Protein AF-A0A085FMD7-F1 (afdb_monomer_lite)

Radius of gyration: 52.01 Å; chains: 1; bounding box: 75×95×164 Å

Foldseek 3Di:
DDQDDPPPPCQLQPPPQLCPLLLVLLLLLLVLLLVLLVLLLVLLVVCVVVVNPVLSVLSNVLSCLSNVLSVVSNVVSVVRPGDGFDPCPPPDLFAFDDDPDAFFTHCVVVVVVCQVVLHDDFDDDDADLVVVQCVVQVLLRLFDPLLVLLLSLLSLLLLLLVLLLVLLVLLCVLCPPHLCQAVSQVVSLVVLVVSQCVSLVCSVVCQFDVDPVSVVVSPPNVVSVVSSVVSNVCSVCVSPVCPVPPDRDNADGQSQLSNLLSVLSSLLSVLLNQLSSLPRDRQDRRHKAKDKDWAWFFADQLVLVVVVLVVQCVLADSSHHWGWRHWFRWDPPPDQKDKTKTKTKTKHPWDWDCPPGDPDPVVQCVRPSSVSLSVLSVSLSVLSNVLSVLSSVVSSVSVVDDPSVSVSSSSNSSSSSSSSVSSSSSSLQVSQKIKIKMKMKMKMKIFMKGKDWDFPDDPPDDPDTDIDIIITTGTMMIMIMMWIWMWIAGHGHGNIDTSYTHYPNVVSVVSVVVSNVVRVVNRPPVDPPPPVVVVVVVVVVVVVVVVVVVVVVVVVVVVVVVVVVVVVVVVVVVPPVQKFKFFWQDDDPVQQWGWTAGPVGDIAIEGNVQEDDDDDDHGFIWIFHWDADPVGIHTGNIYGDDDDD

Secondary structure (DSSP, 8-state):
-PPP--TT--TTTS---TTHHHHHHHHHHHHHHHHHHHHHHHHHHHHHHTT-HHHHHHHHHHHHHHHHHHHHHHHHHHHTSS-PPPTTPSPPSSPPPPTT--EE-TTHHHHHHHHHHTS---PPPPSHHHHHHHHH-GGGTTS-HHHHHHHHHHHHHHHHHHHHHHHHHHHHHHHTTSTTHHHHHHHHHHHHHHHHHHHHHHHHHHHH---HHHHHHHT-HHHHHHHHHHHHHHHHHHHHHHHHHS----PPP--HHHHHHHHHHHHHHHHHHHHHHTTPPP---B--EEEEEEEEESS-THHHHHHHHHHHHHT-GGGPPPEEEEEEPPP--S-SEEEEEEEEEEEPPPEEPGGG--SSHHHHHHSHHHHHHHHHHHHHHHHHHHHHHHHHHHHTTGGGS-HHHHHHHHHHHHHHHHHHHHHHHHHHHHHTEEEEEEEEEEEEEEEEEEEEEEEE--SSS-S--EEEEEEEEEEEEEEEEEEEEEEEEESSSPPPEEEEEEE-HHHHHHHHHHHHHHHHHTT-SSS---HHHHHHHHHHHHHHHHHHHHHHHHHHHHHHHHHHHHHHHHSSSTTSTTPEEEEEEEEETTTTEEEEEETTS-EEEEEGGGB-SSPPPTT-EEEEEEEEETTEEEEEEEEE-----

Structure (mmCIF, N/CA/C/O backbone):
data_AF-A0A085FMD7-F1
#
_entry.id   AF-A0A085FMD7-F1
#
loop_
_atom_site.group_PDB
_atom_site.id
_atom_site.type_symbol
_atom_site.label_atom_id
_atom_site.label_alt_id
_atom_site.label_comp_id
_atom_site.label_asym_id
_atom_site.label_entity_id
_atom_site.label_seq_id
_atom_site.pdbx_PDB_ins_code
_atom_site.Cartn_x
_atom_site.Cartn_y
_atom_site.Cartn_z
_atom_site.occupancy
_atom_site.B_iso_or_equiv
_atom_site.auth_seq_id
_atom_site.auth_comp_id
_atom_site.auth_asym_id
_atom_site.auth_atom_id
_atom_site.pdbx_PDB_model_num
ATOM 1 N N . MET A 1 1 ? 5.311 14.162 -32.117 1.00 39.44 1 MET A N 1
ATOM 2 C CA . MET A 1 1 ? 3.839 14.106 -32.120 1.00 39.44 1 MET A CA 1
ATOM 3 C C . MET A 1 1 ? 3.357 14.263 -30.691 1.00 39.44 1 MET A C 1
ATOM 5 O O . MET A 1 1 ? 4.001 13.720 -29.802 1.00 39.44 1 MET A O 1
ATOM 9 N N . SER A 1 2 ? 2.317 15.062 -30.468 1.00 34.62 2 SER A N 1
ATOM 10 C CA . SER A 1 2 ? 1.609 15.160 -29.188 1.00 34.62 2 SER A CA 1
ATOM 11 C C . SER A 1 2 ? 0.875 13.847 -28.914 1.00 34.62 2 SER A C 1
ATOM 13 O O . SER A 1 2 ? 0.235 13.312 -29.814 1.00 34.62 2 SER A O 1
ATOM 15 N N . TYR A 1 3 ? 0.986 13.310 -27.703 1.00 48.78 3 TYR A N 1
ATOM 16 C CA . TYR A 1 3 ? 0.239 12.120 -27.287 1.00 48.78 3 TYR A CA 1
ATOM 17 C C . TYR A 1 3 ? -1.201 12.553 -26.997 1.00 48.78 3 TYR A C 1
ATOM 19 O O . TYR A 1 3 ? -1.424 13.405 -26.134 1.00 48.78 3 TYR A O 1
ATOM 27 N N . GLU A 1 4 ? -2.170 12.021 -27.737 1.00 43.81 4 GLU A N 1
ATOM 28 C CA . GLU A 1 4 ? -3.585 12.268 -27.470 1.00 43.81 4 GLU A CA 1
ATOM 29 C C . GLU A 1 4 ? -4.075 11.292 -26.405 1.00 43.81 4 GLU A C 1
ATOM 31 O O . GLU A 1 4 ? -4.092 10.077 -26.592 1.00 43.81 4 GLU A O 1
ATOM 36 N N . PHE A 1 5 ? -4.480 11.832 -25.258 1.00 54.62 5 PHE A N 1
ATOM 37 C CA . PHE A 1 5 ? -5.178 11.046 -24.253 1.00 54.62 5 PHE A CA 1
ATOM 38 C C . PHE A 1 5 ? -6.569 10.694 -24.782 1.00 54.62 5 PHE A C 1
ATOM 40 O O . PHE A 1 5 ? -7.421 11.577 -24.896 1.00 54.62 5 PHE A O 1
ATOM 47 N N . ASN A 1 6 ? -6.820 9.417 -25.066 1.00 55.31 6 ASN A N 1
ATOM 48 C CA . ASN A 1 6 ? -8.149 8.964 -25.457 1.00 55.31 6 ASN A CA 1
ATOM 49 C C . ASN A 1 6 ? -9.132 9.162 -24.286 1.00 55.31 6 ASN A C 1
ATOM 51 O O . ASN A 1 6 ? -8.938 8.628 -23.193 1.00 55.31 6 ASN A O 1
ATOM 55 N N . SER A 1 7 ? -10.188 9.949 -24.497 1.00 55.19 7 SER A N 1
ATOM 56 C CA . SER A 1 7 ? -11.236 10.199 -23.499 1.00 55.19 7 SER A CA 1
ATOM 57 C C . SER A 1 7 ? -12.078 8.955 -23.190 1.00 55.19 7 SER A C 1
ATOM 59 O O . SER A 1 7 ? -12.720 8.912 -22.141 1.00 55.19 7 SER A O 1
ATOM 61 N N . ALA A 1 8 ? -12.041 7.945 -24.066 1.00 53.16 8 ALA A N 1
ATOM 62 C CA . ALA A 1 8 ? -12.782 6.693 -23.947 1.00 53.16 8 ALA A CA 1
ATOM 63 C C . ALA A 1 8 ? -12.031 5.570 -23.200 1.00 53.16 8 ALA A C 1
ATOM 65 O O . ALA A 1 8 ? -12.561 4.465 -23.109 1.00 53.16 8 ALA A O 1
ATOM 66 N N . ASP A 1 9 ? -10.821 5.809 -22.671 1.00 57.06 9 ASP A N 1
ATOM 67 C CA . ASP A 1 9 ? -10.072 4.775 -21.939 1.00 57.06 9 ASP A CA 1
ATOM 68 C C . ASP A 1 9 ? -10.744 4.466 -20.585 1.00 57.06 9 ASP A C 1
ATOM 70 O O . ASP A 1 9 ? -10.614 5.190 -19.591 1.00 57.06 9 ASP A O 1
ATOM 74 N N . SER A 1 10 ? -11.540 3.396 -20.577 1.00 52.78 10 SER A N 1
ATOM 75 C CA . SER A 1 10 ? -12.423 3.004 -19.480 1.00 52.78 10 SER A CA 1
ATOM 76 C C . SER A 1 10 ? -11.687 2.358 -18.311 1.00 52.78 10 SER A C 1
ATOM 78 O O . SER A 1 10 ? -12.200 2.365 -17.202 1.00 52.78 10 SER A O 1
ATOM 80 N N . LEU A 1 11 ? -10.466 1.851 -18.484 1.00 52.72 11 LEU A N 1
ATOM 81 C CA . LEU A 1 11 ? -9.848 0.986 -17.473 1.00 52.72 11 LEU A CA 1
ATOM 82 C C . LEU A 1 11 ? -9.327 1.748 -16.237 1.00 52.72 11 LEU A C 1
ATOM 84 O O . LEU A 1 11 ? -9.305 1.196 -15.139 1.00 52.72 11 LEU A O 1
ATOM 88 N N . LEU A 1 12 ? -8.952 3.026 -16.387 1.00 53.94 12 LEU A N 1
ATOM 89 C CA . LEU A 1 12 ? -8.656 3.926 -15.256 1.00 53.94 12 LEU A CA 1
ATOM 90 C C . LEU A 1 12 ? -9.938 4.424 -14.561 1.00 53.94 12 LEU A C 1
ATOM 92 O O . LEU A 1 12 ? -9.913 4.745 -13.372 1.00 53.94 12 LEU A O 1
ATOM 96 N N . ASN A 1 13 ? -11.058 4.468 -15.291 1.00 53.34 13 ASN A N 1
ATOM 97 C CA . ASN A 1 13 ? -12.361 4.901 -14.779 1.00 53.34 13 ASN A CA 1
ATOM 98 C C . ASN A 1 13 ? -13.174 3.753 -14.140 1.00 53.34 13 ASN A C 1
ATOM 100 O O . ASN A 1 13 ? -13.940 4.023 -13.216 1.00 53.34 13 ASN A O 1
ATOM 104 N N . ASP A 1 14 ? -12.964 2.504 -14.575 1.00 58.03 14 ASP A N 1
ATOM 105 C CA . ASP A 1 14 ? -13.691 1.290 -14.162 1.00 58.03 14 ASP A CA 1
ATOM 106 C C . ASP A 1 14 ? -12.889 0.390 -13.204 1.00 58.03 14 ASP A C 1
ATOM 108 O O . ASP A 1 14 ? -13.283 -0.749 -12.927 1.00 58.03 14 ASP A O 1
ATOM 112 N N . PHE A 1 15 ? -11.765 0.874 -12.663 1.00 70.50 15 PHE A N 1
ATOM 113 C CA . PHE A 1 15 ? -11.032 0.139 -11.633 1.00 70.50 15 PHE A CA 1
ATOM 114 C C . PHE A 1 15 ? -11.949 -0.110 -10.421 1.00 70.50 15 PHE A C 1
ATOM 116 O O . PHE A 1 15 ? -12.479 0.846 -9.837 1.00 70.50 15 PHE A O 1
ATOM 123 N N . PRO A 1 16 ? -12.177 -1.376 -10.018 1.00 74.75 16 PRO A N 1
ATOM 124 C CA . PRO A 1 16 ? -13.146 -1.678 -8.981 1.00 74.75 16 PRO A CA 1
ATOM 125 C C . PRO A 1 16 ? -12.648 -1.117 -7.653 1.00 74.75 16 PRO A C 1
ATOM 127 O O . PRO A 1 16 ? -11.496 -1.296 -7.261 1.00 74.75 16 PRO A O 1
ATOM 130 N N . ASN A 1 17 ? -13.540 -0.419 -6.955 1.00 82.44 17 ASN A N 1
ATOM 131 C CA . ASN A 1 17 ? -13.193 0.274 -5.728 1.00 82.44 17 ASN A CA 1
ATOM 132 C C . ASN A 1 17 ? -12.687 -0.719 -4.656 1.00 82.44 17 ASN A C 1
ATOM 134 O O . ASN A 1 17 ? -13.490 -1.514 -4.151 1.00 82.44 17 ASN A O 1
ATOM 138 N N . PRO A 1 18 ? -11.404 -0.648 -4.250 1.00 82.81 18 PRO A N 1
ATOM 139 C CA . PRO A 1 18 ? -10.835 -1.571 -3.270 1.00 82.81 18 PRO A CA 1
ATOM 140 C C . PRO A 1 18 ? -11.454 -1.399 -1.875 1.00 82.81 18 PRO A C 1
ATOM 142 O O . PRO A 1 18 ? -11.456 -2.325 -1.067 1.00 82.81 18 PRO A O 1
ATOM 145 N N . PHE A 1 19 ? -12.052 -0.235 -1.604 1.00 86.56 19 PHE A N 1
ATOM 146 C CA . PHE A 1 19 ? -12.670 0.100 -0.325 1.00 86.56 19 PHE A CA 1
ATOM 147 C C . PHE A 1 19 ? -14.159 -0.221 -0.261 1.00 86.56 19 PHE A C 1
ATOM 149 O O . PHE A 1 19 ? -14.792 0.118 0.731 1.00 86.56 19 PHE A O 1
ATOM 156 N N . LYS A 1 20 ? -14.749 -0.878 -1.268 1.00 88.06 20 LYS A N 1
ATOM 157 C CA . LYS A 1 20 ? -16.196 -1.158 -1.298 1.00 88.06 20 LYS A CA 1
ATOM 158 C C . LYS A 1 20 ? -16.695 -1.800 0.005 1.00 88.06 20 LYS A C 1
ATOM 160 O O . LYS A 1 20 ? -17.637 -1.295 0.609 1.00 88.06 20 LYS A O 1
ATOM 165 N N . PHE A 1 21 ? -16.034 -2.861 0.471 1.00 88.50 21 PHE A N 1
ATOM 166 C CA . PHE A 1 21 ? -16.405 -3.553 1.711 1.00 88.50 21 PHE A CA 1
ATOM 167 C C . PHE A 1 21 ? -16.155 -2.686 2.949 1.00 88.50 21 PHE A C 1
ATOM 169 O O . PHE A 1 21 ? -17.028 -2.547 3.804 1.00 88.50 21 PHE A O 1
ATOM 176 N N . THR A 1 22 ? -14.995 -2.035 3.031 1.00 88.62 22 THR A N 1
ATOM 177 C CA . THR A 1 22 ? -14.669 -1.130 4.142 1.00 88.62 22 THR A CA 1
ATOM 178 C C . THR A 1 22 ? -15.681 0.008 4.259 1.00 88.62 22 THR A C 1
ATOM 180 O O . THR A 1 22 ? -16.173 0.272 5.352 1.00 88.62 22 THR A O 1
ATOM 183 N N . ASN A 1 23 ? -16.061 0.621 3.137 1.00 92.00 23 ASN A N 1
ATOM 184 C CA . ASN A 1 23 ? -17.044 1.696 3.077 1.00 92.00 23 ASN A CA 1
ATOM 185 C C . ASN A 1 23 ? -18.403 1.225 3.584 1.00 92.00 23 ASN A C 1
ATOM 187 O O . ASN A 1 23 ? -19.027 1.941 4.357 1.00 92.00 23 ASN A O 1
ATOM 191 N N . THR A 1 24 ? -18.852 0.018 3.218 1.00 92.94 24 THR A N 1
ATOM 192 C CA . THR A 1 24 ? -20.122 -0.508 3.748 1.00 92.94 24 THR A CA 1
ATOM 193 C C . THR A 1 24 ? -20.104 -0.640 5.270 1.00 92.94 24 THR A C 1
ATOM 195 O O . THR A 1 24 ? -21.035 -0.169 5.919 1.00 92.94 24 THR A O 1
ATOM 198 N N . PHE A 1 25 ? -19.029 -1.174 5.862 1.00 95.12 25 PHE A N 1
ATOM 199 C CA . PHE A 1 25 ? -18.910 -1.226 7.321 1.00 95.12 25 PHE A CA 1
ATOM 200 C C . PHE A 1 25 ? -18.813 0.171 7.943 1.00 95.12 25 PHE A C 1
ATOM 202 O O . PHE A 1 25 ? -19.456 0.418 8.958 1.00 95.12 25 PHE A O 1
ATOM 209 N N . MET A 1 26 ? -18.075 1.104 7.331 1.00 94.38 26 MET A N 1
ATOM 210 C CA . MET A 1 26 ? -17.990 2.489 7.808 1.00 94.38 26 MET A CA 1
ATOM 211 C C . MET A 1 26 ? -19.346 3.206 7.757 1.00 94.38 26 MET A C 1
ATOM 213 O O . MET A 1 26 ? -19.678 3.902 8.712 1.00 94.38 26 MET A O 1
ATOM 217 N N . PHE A 1 27 ? -20.152 3.014 6.705 1.00 96.44 27 PHE A N 1
ATOM 218 C CA . PHE A 1 27 ? -21.505 3.578 6.612 1.00 96.44 27 PHE A CA 1
ATOM 219 C C . PHE A 1 27 ? -22.430 3.008 7.688 1.00 96.44 27 PHE A C 1
ATOM 221 O O . PHE A 1 27 ? -23.126 3.771 8.354 1.00 96.44 27 PHE A O 1
ATOM 228 N N . VAL A 1 28 ? -22.403 1.689 7.906 1.00 97.25 28 VAL A N 1
ATOM 229 C CA . VAL A 1 28 ? -23.197 1.036 8.960 1.00 97.25 28 VAL A CA 1
ATOM 230 C C . VAL A 1 28 ? -22.768 1.527 10.345 1.00 97.25 28 VAL A C 1
ATOM 232 O O . VAL A 1 28 ? -23.610 1.937 11.141 1.00 97.25 28 VAL A O 1
ATOM 235 N N . THR A 1 29 ? -21.463 1.562 10.624 1.00 96.94 29 THR A N 1
ATOM 236 C CA . THR A 1 29 ? -20.912 2.116 11.868 1.00 96.94 29 THR A CA 1
ATOM 237 C C . THR A 1 29 ? -21.327 3.575 12.070 1.00 96.94 29 THR A C 1
ATOM 239 O O . THR A 1 29 ? -21.781 3.932 13.156 1.00 96.94 29 THR A O 1
ATOM 242 N N . ALA A 1 30 ? -21.203 4.416 11.040 1.00 97.19 30 ALA A N 1
ATOM 243 C CA . ALA A 1 30 ? -21.585 5.821 11.112 1.00 97.19 30 ALA A CA 1
ATOM 244 C C . ALA A 1 30 ? -23.084 5.977 11.400 1.00 97.19 30 ALA A C 1
ATOM 246 O O . ALA A 1 30 ? -23.444 6.745 12.290 1.00 97.19 30 ALA A O 1
ATOM 247 N N . ALA A 1 31 ? -23.947 5.210 10.727 1.00 97.75 31 ALA A N 1
ATOM 248 C CA . ALA A 1 31 ? -25.390 5.236 10.955 1.00 97.75 31 ALA A CA 1
ATOM 249 C C . ALA A 1 31 ? -25.754 4.851 12.399 1.00 97.75 31 ALA A C 1
ATOM 251 O O . ALA A 1 31 ? -26.492 5.580 13.057 1.00 97.75 31 ALA A O 1
ATOM 252 N N . ILE A 1 32 ? -25.182 3.764 12.928 1.00 97.94 32 ILE A N 1
ATOM 253 C CA . ILE A 1 32 ? -25.433 3.299 14.304 1.00 97.94 32 ILE A CA 1
ATOM 254 C C . ILE A 1 32 ? -25.013 4.348 15.341 1.00 97.94 32 ILE A C 1
ATOM 256 O O . ILE A 1 32 ? -25.756 4.627 16.287 1.00 97.94 32 ILE A O 1
ATOM 260 N N . LEU A 1 33 ? -23.830 4.943 15.167 1.00 97.38 33 LEU A N 1
ATOM 261 C CA . LEU A 1 33 ? -23.340 5.995 16.060 1.00 97.38 33 LEU A CA 1
ATOM 262 C C . LEU A 1 33 ? -24.151 7.287 15.919 1.00 97.38 33 LEU A C 1
ATOM 264 O O . LEU A 1 33 ? -24.365 7.968 16.916 1.00 97.38 33 LEU A O 1
ATOM 268 N N . MET A 1 34 ? -24.629 7.611 14.713 1.00 97.56 34 MET A N 1
ATOM 269 C CA . MET A 1 34 ? -25.461 8.791 14.465 1.00 97.56 34 MET A CA 1
ATOM 270 C C . MET A 1 34 ? -26.820 8.661 15.152 1.00 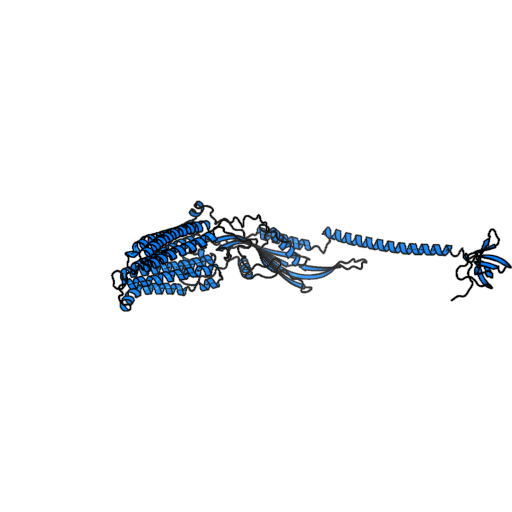97.56 34 MET A C 1
ATOM 272 O O . MET A 1 34 ? -27.252 9.590 15.824 1.00 97.56 34 MET A O 1
ATOM 276 N N . VAL A 1 35 ? -27.470 7.497 15.045 1.00 97.44 35 VAL A N 1
ATOM 277 C CA . VAL A 1 35 ? -28.733 7.219 15.748 1.00 97.44 35 VAL A CA 1
ATOM 278 C C . VAL A 1 35 ? -28.544 7.349 17.262 1.00 97.44 35 VAL A C 1
ATOM 280 O O . VAL A 1 35 ? -29.342 8.014 17.921 1.00 97.44 35 VAL A O 1
ATOM 283 N N . GLY A 1 36 ? -27.451 6.800 17.803 1.00 96.25 36 GLY A N 1
ATOM 284 C CA . GLY A 1 36 ? -27.094 6.961 19.216 1.00 96.25 36 GLY A CA 1
ATOM 285 C C . GLY A 1 36 ? -26.872 8.417 19.617 1.00 96.25 36 GLY A C 1
ATOM 286 O O . GLY A 1 36 ? -27.418 8.872 20.617 1.00 96.25 36 GLY A O 1
ATOM 287 N N . ALA A 1 37 ? -26.116 9.171 18.816 1.00 97.00 37 ALA A N 1
ATOM 288 C CA . ALA A 1 37 ? -25.853 10.585 19.061 1.00 97.00 37 ALA A CA 1
ATOM 289 C C . ALA A 1 37 ? -27.146 11.418 19.053 1.00 97.00 37 ALA A C 1
ATOM 291 O O . ALA A 1 37 ? -27.339 12.249 19.939 1.00 97.00 37 ALA A O 1
ATOM 292 N N . ILE A 1 38 ? -28.055 11.170 18.102 1.00 97.12 38 ILE A N 1
ATOM 293 C CA . ILE A 1 38 ? -29.363 11.838 18.029 1.00 97.12 38 ILE A CA 1
ATOM 294 C C . ILE A 1 38 ? -30.190 11.515 19.271 1.00 97.12 38 ILE A C 1
ATOM 296 O O . ILE A 1 38 ? -30.701 12.434 19.906 1.00 97.12 38 ILE A O 1
ATOM 300 N N . HIS A 1 39 ? -30.278 10.240 19.659 1.00 96.44 39 HIS A N 1
ATOM 301 C CA . HIS A 1 39 ? -31.010 9.838 20.858 1.00 96.44 39 HIS A CA 1
ATOM 302 C C . HIS A 1 39 ? -30.473 10.546 22.111 1.00 96.44 39 HIS A C 1
ATOM 304 O O . HIS A 1 39 ? -31.234 11.196 22.822 1.00 96.44 39 HIS A O 1
ATOM 310 N N . VAL A 1 40 ? -29.155 10.511 22.337 1.00 95.75 40 VAL A N 1
ATOM 311 C CA . VAL A 1 40 ? -28.517 11.181 23.485 1.00 95.75 40 VAL A CA 1
ATOM 312 C C . VAL A 1 40 ? -28.724 12.701 23.441 1.00 95.75 40 VAL A C 1
ATOM 314 O O . VAL A 1 40 ? -28.931 13.319 24.481 1.00 95.75 40 VAL A O 1
ATOM 317 N N . THR A 1 41 ? -28.739 13.314 22.254 1.00 96.12 41 THR A N 1
ATOM 318 C CA . THR A 1 41 ? -29.031 14.751 22.096 1.00 96.12 41 THR A CA 1
ATOM 319 C C . THR A 1 41 ? -30.479 15.081 22.462 1.00 96.12 41 THR A C 1
ATOM 321 O O . THR A 1 41 ? -30.741 16.104 23.093 1.00 96.12 41 THR A O 1
ATOM 324 N N . LEU A 1 42 ? -31.436 14.220 22.101 1.00 95.44 42 LEU A N 1
ATOM 325 C CA . LEU A 1 42 ? -32.838 14.389 22.492 1.00 95.44 42 LEU A CA 1
ATOM 326 C C . LEU A 1 42 ? -33.011 14.262 24.010 1.00 95.44 42 LEU A C 1
ATOM 328 O O . LEU A 1 42 ? -33.734 15.060 24.603 1.00 95.44 42 LEU A O 1
ATOM 332 N N . THR A 1 43 ? -32.294 13.334 24.648 1.00 93.06 43 THR A N 1
ATOM 333 C CA . THR A 1 43 ? -32.246 13.232 26.114 1.00 93.06 43 THR A CA 1
ATOM 334 C C . THR A 1 43 ? -31.624 14.480 26.748 1.00 93.06 43 THR A C 1
ATOM 336 O O . THR A 1 43 ? -32.169 15.016 27.708 1.00 93.06 43 THR A O 1
ATOM 339 N N . ALA A 1 44 ? -30.537 15.013 26.180 1.00 92.25 44 ALA A N 1
ATOM 340 C CA . ALA A 1 44 ? -29.930 16.265 26.639 1.00 92.25 44 ALA A CA 1
ATOM 341 C C . ALA A 1 44 ? -30.920 17.441 26.567 1.00 92.25 44 ALA A C 1
ATOM 343 O O . ALA A 1 44 ? -31.012 18.244 27.493 1.00 92.25 44 ALA A O 1
ATOM 344 N N . LYS A 1 45 ? -31.716 17.519 25.492 1.00 93.44 45 LYS A N 1
ATOM 345 C CA . LYS A 1 45 ? -32.784 18.519 25.353 1.00 93.44 45 LYS A CA 1
ATOM 346 C C . LYS A 1 45 ? -33.836 18.394 26.459 1.00 93.44 45 LYS A C 1
ATOM 348 O O . LYS A 1 45 ? -34.267 19.417 26.980 1.00 93.44 45 LYS A O 1
ATOM 353 N N . GLN A 1 46 ? -34.250 17.175 26.805 1.00 90.88 46 GLN A N 1
ATOM 354 C CA . GLN A 1 46 ? -35.196 16.947 27.905 1.00 90.88 46 GLN A CA 1
ATOM 355 C C . GLN A 1 46 ? -34.610 17.417 29.246 1.00 90.88 46 GLN A C 1
ATOM 357 O O . GLN A 1 46 ? -35.289 18.119 29.987 1.00 90.88 46 GLN A O 1
ATOM 362 N N . LEU A 1 47 ? -33.327 17.140 29.499 1.00 88.12 47 LEU A N 1
ATOM 363 C CA . LEU A 1 47 ? -32.609 17.582 30.704 1.00 88.12 47 LEU A CA 1
ATOM 364 C C . LEU A 1 47 ? -32.495 19.115 30.827 1.00 88.12 47 LEU A C 1
ATOM 366 O O . LEU A 1 47 ? -32.569 19.659 31.930 1.00 88.12 47 LEU A O 1
ATOM 370 N N . PHE A 1 48 ? -32.352 19.834 29.706 1.00 88.12 48 PHE A N 1
ATOM 371 C CA . PHE A 1 48 ? -32.394 21.304 29.705 1.00 88.12 48 PHE A CA 1
ATOM 372 C C . PHE A 1 48 ? -33.772 21.849 30.100 1.00 88.12 48 PHE A C 1
ATOM 374 O O . PHE A 1 48 ? -33.868 22.899 30.730 1.00 88.12 48 PHE A O 1
ATOM 381 N N . GLN A 1 49 ? -34.851 21.145 29.751 1.00 88.50 49 GLN A N 1
ATOM 382 C CA . GLN A 1 49 ? -36.209 21.564 30.109 1.00 88.50 49 GLN A CA 1
ATOM 383 C C . GLN A 1 49 ? -36.501 21.373 31.605 1.00 88.50 49 GLN A C 1
ATOM 385 O O . GLN A 1 49 ? -37.330 22.096 32.152 1.00 88.50 49 GLN A O 1
ATOM 390 N N . THR A 1 50 ? -35.800 20.456 32.280 1.00 83.94 50 THR A N 1
ATOM 391 C CA . THR A 1 50 ? -35.951 20.159 33.715 1.00 83.94 50 THR A CA 1
ATOM 392 C C . THR A 1 50 ? -35.013 20.971 34.632 1.00 83.94 50 THR A C 1
ATOM 394 O O . THR A 1 50 ? -34.869 20.633 35.803 1.00 83.94 50 THR A O 1
ATOM 397 N N . GLN A 1 51 ? -34.404 22.067 34.143 1.00 72.56 51 GLN A N 1
ATOM 398 C CA . GLN A 1 51 ? -33.451 22.944 34.865 1.00 72.56 51 GLN A CA 1
ATOM 399 C C . GLN A 1 51 ? -32.135 22.267 35.323 1.00 72.56 51 GLN A C 1
ATOM 401 O O . GLN A 1 51 ? -31.511 22.695 36.295 1.00 72.56 51 GLN A O 1
ATOM 406 N N . SER A 1 52 ? -31.661 21.231 34.618 1.00 80.88 52 SER A N 1
ATOM 407 C CA . SER A 1 52 ? -30.412 20.517 34.948 1.00 80.88 52 SER A CA 1
ATOM 408 C C . SER A 1 52 ? -29.246 20.826 33.989 1.00 80.88 52 SER A C 1
ATOM 410 O O . SER A 1 52 ? -28.606 19.929 33.439 1.00 80.88 52 SER A O 1
ATOM 412 N N . ASP A 1 53 ? -28.911 22.110 33.815 1.00 86.75 53 ASP A N 1
ATOM 413 C CA . ASP A 1 53 ? -27.972 22.602 32.784 1.00 86.75 53 ASP A CA 1
ATOM 414 C C . ASP A 1 53 ? -26.620 21.870 32.736 1.00 86.75 53 ASP A C 1
ATOM 416 O O . ASP A 1 53 ? -26.077 21.607 31.663 1.00 86.75 53 ASP A O 1
ATOM 420 N N . THR A 1 54 ? -26.069 21.489 33.893 1.00 88.19 54 THR A N 1
ATOM 421 C CA . THR A 1 54 ? -24.783 20.771 33.957 1.00 88.19 54 THR A CA 1
ATOM 422 C C . THR A 1 54 ? -24.875 19.333 33.441 1.00 88.19 54 THR A C 1
ATOM 424 O O . THR A 1 54 ? -23.986 18.882 32.719 1.00 88.19 54 THR A O 1
ATOM 427 N N . LEU A 1 55 ? -25.950 18.609 33.765 1.00 88.56 55 LEU A N 1
ATOM 428 C CA . LEU A 1 55 ? -26.186 17.245 33.280 1.00 88.56 55 LEU A CA 1
ATOM 429 C C . LEU A 1 55 ? -26.536 17.252 31.790 1.00 88.56 55 LEU A C 1
ATOM 431 O O . LEU A 1 55 ? -26.056 16.407 31.028 1.00 88.56 55 LEU A O 1
ATOM 435 N N . ALA A 1 56 ? -27.307 18.249 31.364 1.00 89.31 56 ALA A N 1
ATOM 436 C CA . ALA A 1 56 ? -27.621 18.487 29.966 1.00 89.31 56 ALA A CA 1
ATOM 437 C C . ALA A 1 56 ? -26.356 18.805 29.136 1.00 89.31 56 ALA A C 1
ATOM 439 O O . ALA A 1 56 ? -26.163 18.264 28.048 1.00 89.31 56 ALA A O 1
ATOM 440 N N . ALA A 1 57 ? -25.418 19.591 29.675 1.00 90.81 57 ALA A N 1
ATOM 441 C CA . ALA A 1 57 ? -24.129 19.841 29.026 1.00 90.81 57 ALA A CA 1
ATOM 442 C C . ALA A 1 57 ? -23.256 18.574 28.926 1.00 90.81 57 ALA A C 1
ATOM 444 O O . ALA A 1 57 ? -22.634 18.325 27.892 1.00 90.81 57 ALA A O 1
ATOM 445 N N . VAL A 1 58 ? -23.222 17.739 29.971 1.00 91.81 58 VAL A N 1
ATOM 446 C CA . VAL A 1 58 ? -22.449 16.481 29.972 1.00 91.81 58 VAL A CA 1
ATOM 447 C C . VAL A 1 5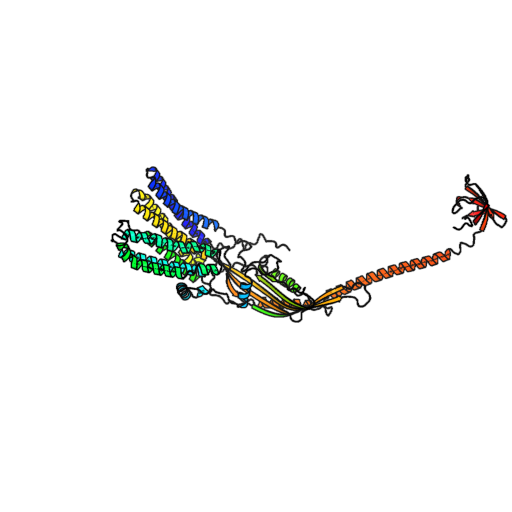8 ? -23.029 15.452 28.993 1.00 91.81 58 VAL A C 1
ATOM 449 O O . VAL A 1 58 ? -22.275 14.824 28.247 1.00 91.81 58 VAL A O 1
ATOM 452 N N . THR A 1 59 ? -24.356 15.293 28.945 1.00 92.12 59 THR A N 1
ATOM 453 C CA . THR A 1 59 ? -25.026 14.442 27.940 1.00 92.12 59 THR A CA 1
ATOM 454 C C . THR A 1 59 ? -24.775 14.939 26.522 1.00 92.12 59 THR A C 1
ATOM 456 O O . THR A 1 59 ? -24.481 14.136 25.636 1.00 92.12 59 THR A O 1
ATOM 459 N N . LEU A 1 60 ? -24.799 16.255 26.304 1.00 94.31 60 LEU A N 1
ATOM 460 C CA . LEU A 1 60 ? -24.443 16.835 25.013 1.00 94.31 60 LEU A CA 1
ATOM 461 C C . LEU A 1 60 ? -22.982 16.538 24.639 1.00 94.31 60 LEU A C 1
ATOM 463 O O . LEU A 1 60 ? -22.706 16.187 23.493 1.00 94.31 60 LEU A O 1
ATOM 467 N N . GLY A 1 61 ? -22.054 16.589 25.598 1.00 93.38 61 GLY A N 1
ATOM 468 C CA . GLY A 1 61 ? -20.661 16.179 25.394 1.00 93.38 61 GLY A CA 1
ATOM 469 C C . GLY A 1 61 ? -20.527 14.723 24.925 1.00 93.38 61 GLY A C 1
ATOM 470 O O . GLY A 1 61 ? -19.774 14.438 23.993 1.00 93.38 61 GLY A O 1
ATOM 471 N N . LEU A 1 62 ? -21.310 13.802 25.494 1.00 94.69 62 LEU A N 1
ATOM 472 C CA . LEU A 1 62 ? -21.371 12.407 25.036 1.00 94.69 62 LEU A CA 1
ATOM 473 C C . LEU A 1 62 ? -21.892 12.285 23.604 1.00 94.69 62 LEU A C 1
ATOM 475 O O . LEU A 1 62 ? -21.322 11.548 22.794 1.00 94.69 62 LEU A O 1
ATOM 479 N N . ALA A 1 63 ? -22.955 13.026 23.282 1.00 95.88 63 ALA A N 1
ATOM 480 C CA . ALA A 1 63 ? -23.492 13.078 21.929 1.00 95.88 63 ALA A CA 1
ATOM 481 C C . ALA A 1 63 ? -22.456 13.622 20.933 1.00 95.88 63 ALA A C 1
ATOM 483 O O . ALA A 1 63 ? -22.327 13.076 19.838 1.00 95.88 63 ALA A O 1
ATOM 484 N N . MET A 1 64 ? -21.663 14.629 21.319 1.00 95.75 64 MET A N 1
ATOM 485 C CA . MET A 1 64 ? -20.573 15.161 20.494 1.00 95.75 64 MET A CA 1
ATOM 486 C C . MET A 1 64 ? -19.468 14.130 20.243 1.00 95.75 64 MET A C 1
ATOM 488 O O . MET A 1 64 ? -18.953 14.066 19.129 1.00 95.75 64 MET A O 1
ATOM 492 N N . VAL A 1 65 ? -19.119 13.291 21.224 1.00 94.38 65 VAL A N 1
ATOM 493 C CA . VAL A 1 65 ? -18.140 12.206 21.026 1.00 94.38 65 VAL A CA 1
ATOM 494 C C . VAL A 1 65 ? -18.653 11.189 20.002 1.00 94.38 65 VAL A C 1
ATOM 496 O O . VAL A 1 65 ? -17.947 10.875 19.041 1.00 94.38 65 VAL A O 1
ATOM 499 N N . LEU A 1 66 ? -19.887 10.699 20.166 1.00 96.12 66 LEU A N 1
ATOM 500 C CA . LEU A 1 66 ? -20.500 9.743 19.233 1.00 96.12 66 LEU A CA 1
ATOM 501 C C . LEU A 1 66 ? -20.668 10.346 17.831 1.00 96.12 66 LEU A C 1
ATOM 503 O O . LEU A 1 66 ? -20.270 9.738 16.834 1.00 96.12 66 LEU A O 1
ATOM 507 N N . GLY A 1 67 ? -21.214 11.561 17.763 1.00 96.44 67 GLY A N 1
ATOM 508 C CA . GLY A 1 67 ? -21.441 12.301 16.527 1.00 96.44 67 GLY A CA 1
ATOM 509 C C . GLY A 1 67 ? -20.137 12.639 15.811 1.00 96.44 67 GLY A C 1
ATOM 510 O O . GLY A 1 67 ? -20.032 12.427 14.609 1.00 96.44 67 GLY A O 1
ATOM 511 N N . GLY A 1 68 ? -19.103 13.072 16.534 1.00 95.75 68 GLY A N 1
ATOM 512 C CA . GLY A 1 68 ? -17.790 13.386 15.969 1.00 95.75 68 GLY A CA 1
ATOM 513 C C . GLY A 1 68 ? -17.116 12.170 15.331 1.00 95.75 68 GLY A C 1
ATOM 514 O O . GLY A 1 68 ? -16.607 12.256 14.211 1.00 95.75 68 GLY A O 1
ATOM 515 N N . VAL A 1 69 ? -17.163 11.009 15.997 1.00 94.75 69 VAL A N 1
ATOM 516 C CA . VAL A 1 69 ? -16.653 9.751 15.423 1.00 94.75 69 VAL A CA 1
ATOM 517 C C . VAL A 1 69 ? -17.495 9.321 14.220 1.00 94.75 69 VAL A C 1
ATOM 519 O O . VAL A 1 69 ? -16.928 8.965 13.185 1.00 94.75 69 VAL A O 1
ATOM 522 N N . SER A 1 70 ? -18.826 9.410 14.316 1.00 96.88 70 SER A N 1
ATOM 523 C CA . SER A 1 70 ? -19.744 9.101 13.214 1.00 96.88 70 SER A CA 1
ATOM 524 C C . SER A 1 70 ? -19.469 9.955 11.971 1.00 96.88 70 SER A C 1
ATOM 526 O O . SER A 1 70 ? -19.229 9.413 10.891 1.00 96.88 70 SER A O 1
ATOM 528 N N . VAL A 1 71 ? -19.407 11.281 12.125 1.00 96.56 71 VAL A N 1
ATOM 529 C CA . VAL A 1 71 ? -19.140 12.235 11.038 1.00 96.56 71 VAL A CA 1
ATOM 530 C C . VAL A 1 71 ? -17.773 11.973 10.412 1.00 96.56 71 VAL A C 1
ATOM 532 O O . VAL A 1 71 ? -17.663 11.929 9.189 1.00 96.56 71 VAL A O 1
ATOM 535 N N . LYS A 1 72 ? -16.732 11.719 11.216 1.00 93.12 72 LYS A N 1
ATOM 536 C CA . LYS A 1 72 ? -15.397 11.390 10.694 1.00 93.12 72 LYS A CA 1
ATOM 537 C C . LYS A 1 72 ? -15.408 10.118 9.837 1.00 93.12 72 LYS A C 1
ATOM 539 O O . LYS A 1 72 ? -14.775 10.092 8.781 1.00 93.12 72 LYS A O 1
ATOM 544 N N . MET A 1 73 ? -16.114 9.071 10.272 1.00 93.19 73 MET A N 1
ATOM 545 C CA . MET A 1 73 ? -16.258 7.835 9.491 1.00 93.19 73 MET A CA 1
ATOM 546 C C . MET A 1 73 ? -17.074 8.065 8.217 1.00 93.19 73 MET A C 1
ATOM 548 O O . MET A 1 73 ? -16.695 7.568 7.158 1.00 93.19 73 MET A O 1
ATOM 552 N N . LEU A 1 74 ? -18.138 8.867 8.294 1.00 94.81 74 LEU A N 1
ATOM 553 C CA . LEU A 1 74 ? -18.982 9.203 7.152 1.00 94.81 74 LEU A CA 1
ATOM 554 C C . LEU A 1 74 ? -18.217 10.003 6.089 1.00 94.81 74 LEU A C 1
ATOM 556 O O . LEU A 1 74 ? -18.275 9.651 4.916 1.00 94.81 74 LEU A O 1
ATOM 560 N N . ILE A 1 75 ? -17.443 11.019 6.488 1.00 93.94 75 ILE A N 1
ATOM 561 C CA . ILE A 1 75 ? -16.577 11.789 5.578 1.00 93.94 75 ILE A CA 1
ATOM 562 C C . ILE A 1 75 ? -15.584 10.853 4.876 1.00 93.94 75 ILE A C 1
ATOM 564 O O . ILE A 1 75 ? -15.432 10.903 3.652 1.00 93.94 75 ILE A O 1
ATOM 568 N N . LYS A 1 76 ? -14.934 9.954 5.631 1.00 90.31 76 LYS A N 1
ATOM 569 C CA . LYS A 1 76 ? -13.989 8.985 5.058 1.00 90.31 76 LYS A CA 1
ATOM 570 C C . LYS A 1 76 ? -14.677 8.032 4.073 1.00 90.31 76 LYS A C 1
ATOM 572 O O . LYS A 1 76 ? -14.166 7.855 2.974 1.00 90.31 76 LYS A O 1
ATOM 577 N N . ALA A 1 77 ? -15.841 7.486 4.414 1.00 91.50 77 ALA A N 1
ATOM 578 C CA . ALA A 1 77 ? -16.595 6.608 3.522 1.00 91.50 77 ALA A CA 1
ATOM 579 C C . ALA A 1 77 ? -17.061 7.336 2.246 1.00 91.50 77 ALA A C 1
ATOM 581 O O . ALA A 1 77 ? -16.872 6.820 1.145 1.00 91.50 77 ALA A O 1
ATOM 582 N N . LEU A 1 78 ? -17.596 8.559 2.371 1.00 91.62 78 LEU A N 1
ATOM 583 C CA . LEU A 1 78 ? -18.076 9.377 1.248 1.00 91.62 78 LEU A CA 1
ATOM 584 C C . LEU A 1 78 ? -16.951 9.769 0.284 1.00 91.62 78 LEU A C 1
ATOM 586 O O . LEU A 1 78 ? -17.103 9.627 -0.929 1.00 91.62 78 LEU A O 1
ATOM 590 N N . SER A 1 79 ? -15.793 10.180 0.812 1.00 88.06 79 SER A N 1
ATOM 591 C CA . SER A 1 79 ? -14.603 10.492 -0.001 1.00 88.06 79 SER A CA 1
ATOM 592 C C . SER A 1 79 ? -14.048 9.289 -0.774 1.00 88.06 79 SER A C 1
ATOM 594 O O . SER A 1 79 ? -13.263 9.460 -1.706 1.00 88.06 79 SER A O 1
ATOM 596 N N . GLN A 1 80 ? -14.463 8.071 -0.416 1.00 85.56 80 GLN A N 1
ATOM 597 C CA . GLN A 1 80 ? -13.985 6.824 -1.004 1.00 85.56 80 GLN A CA 1
ATOM 598 C C . GLN A 1 80 ? -15.060 6.091 -1.808 1.00 85.56 80 GLN A C 1
ATOM 600 O O . GLN A 1 80 ? -14.790 4.984 -2.261 1.00 85.56 80 GLN A O 1
ATOM 605 N N . VAL A 1 81 ? -16.256 6.661 -2.018 1.00 82.88 81 VAL A N 1
ATOM 606 C CA . VAL A 1 81 ? -17.332 6.017 -2.804 1.00 82.88 81 VAL A CA 1
ATOM 607 C C . VAL A 1 81 ? -16.890 5.794 -4.246 1.00 82.88 81 VAL A C 1
ATOM 609 O O . VAL A 1 81 ? -17.005 4.683 -4.769 1.00 82.88 81 VAL A O 1
ATOM 612 N N . ARG A 1 82 ? -16.332 6.838 -4.867 1.00 79.44 82 ARG A N 1
ATOM 613 C CA . ARG A 1 82 ? -15.750 6.768 -6.205 1.00 79.44 82 ARG A CA 1
ATOM 614 C C . ARG A 1 82 ? -14.235 6.776 -6.092 1.00 79.44 82 ARG A C 1
ATOM 616 O O . ARG A 1 82 ? -13.617 7.788 -5.769 1.00 79.44 82 ARG A O 1
ATOM 623 N N . PHE A 1 83 ? -13.630 5.633 -6.373 1.00 76.31 83 PHE A N 1
ATOM 624 C CA . PHE A 1 83 ? -12.185 5.512 -6.378 1.00 76.31 83 PHE A CA 1
ATOM 625 C C . PHE A 1 83 ? -11.646 5.835 -7.774 1.00 76.31 83 PHE A C 1
ATOM 627 O O . PHE A 1 83 ? -11.711 5.013 -8.676 1.00 76.31 83 PHE A O 1
ATOM 634 N N . TRP A 1 84 ? -11.153 7.062 -7.953 1.00 70.00 84 TRP A N 1
ATOM 635 C CA . TRP A 1 84 ? -10.494 7.479 -9.193 1.00 70.00 84 TRP A CA 1
ATOM 636 C C . TRP A 1 84 ? -8.987 7.222 -9.122 1.00 70.00 84 TRP A C 1
ATOM 638 O O . TRP A 1 84 ? -8.335 7.730 -8.199 1.00 70.00 84 TRP A O 1
ATOM 648 N N . LEU A 1 85 ? -8.451 6.462 -10.078 1.00 71.81 85 LEU A N 1
ATOM 649 C CA . LEU A 1 85 ? -7.015 6.373 -10.322 1.00 71.81 85 LEU A CA 1
ATOM 650 C C . LEU A 1 85 ? -6.656 7.438 -11.361 1.00 71.81 85 LEU A C 1
ATOM 652 O O . LEU A 1 85 ? -7.207 7.454 -12.461 1.00 71.81 85 LEU A O 1
ATOM 656 N N . GLY A 1 86 ? -5.758 8.356 -11.012 1.00 68.62 86 GLY A N 1
ATOM 657 C CA . GLY A 1 86 ? -5.294 9.335 -11.988 1.00 68.62 86 GLY A CA 1
ATOM 658 C C . GLY A 1 86 ? -4.401 8.700 -13.048 1.00 68.62 86 GLY A C 1
ATOM 659 O O . GLY A 1 86 ? -3.821 7.641 -12.845 1.00 68.62 86 GLY A O 1
ATOM 660 N N . ARG A 1 87 ? -4.243 9.385 -14.180 1.00 70.12 87 ARG A N 1
ATOM 661 C CA . ARG A 1 87 ? -3.526 8.865 -15.361 1.00 70.12 87 ARG A CA 1
ATOM 662 C C . ARG A 1 87 ? -2.030 8.611 -15.143 1.00 70.12 87 ARG A C 1
ATOM 664 O O . ARG A 1 87 ? -1.423 7.884 -15.914 1.00 70.12 87 ARG A O 1
ATOM 671 N N . LYS A 1 88 ? -1.442 9.229 -14.115 1.00 72.06 88 LYS A N 1
ATOM 672 C CA . LYS A 1 88 ? -0.038 9.042 -13.717 1.00 72.06 88 LYS A CA 1
ATOM 673 C C . LYS A 1 88 ? 0.141 8.014 -12.598 1.00 72.06 88 LYS A C 1
ATOM 675 O O . LYS A 1 88 ? 1.270 7.771 -12.196 1.00 72.06 88 LYS A O 1
ATOM 680 N N . PHE A 1 89 ? -0.944 7.423 -12.092 1.00 75.50 89 PHE A N 1
ATOM 681 C CA . PHE A 1 89 ? -0.883 6.448 -11.007 1.00 75.50 89 PHE A CA 1
ATOM 682 C C . PHE A 1 89 ? -0.761 5.017 -11.538 1.00 75.50 89 PHE A C 1
ATOM 684 O O . PHE A 1 89 ? -1.352 4.710 -12.574 1.00 75.50 89 PHE A O 1
ATOM 691 N N . PRO A 1 90 ? -0.059 4.127 -10.816 1.00 84.44 90 PRO A N 1
ATOM 692 C CA . PRO A 1 90 ? 0.750 4.370 -9.607 1.00 84.44 90 PRO A CA 1
ATOM 693 C C . PRO A 1 90 ? 1.958 5.269 -9.891 1.00 84.44 90 PRO A C 1
ATOM 695 O O . PRO A 1 90 ? 2.292 5.442 -11.050 1.00 84.44 90 PRO A O 1
ATOM 698 N N . ASN A 1 91 ? 2.616 5.847 -8.887 1.00 86.19 91 ASN A N 1
ATOM 699 C CA . ASN A 1 91 ? 3.868 6.583 -9.116 1.00 86.19 91 ASN A CA 1
ATOM 700 C C . ASN A 1 91 ? 4.975 5.647 -9.650 1.00 86.19 91 ASN A C 1
ATOM 702 O O . ASN A 1 91 ? 4.918 4.429 -9.436 1.00 86.19 91 ASN A O 1
ATOM 706 N N . GLY A 1 92 ? 5.957 6.216 -10.358 1.00 85.88 92 GLY A N 1
ATOM 707 C CA . GLY A 1 92 ? 7.125 5.483 -10.845 1.00 85.88 92 GLY A CA 1
ATOM 708 C C . GLY A 1 92 ? 7.929 4.856 -9.703 1.00 85.88 92 GLY A C 1
ATOM 709 O O . GLY A 1 92 ? 7.791 5.234 -8.538 1.00 85.88 92 GLY A O 1
ATOM 710 N N . LEU A 1 93 ? 8.754 3.865 -10.033 1.00 88.12 93 LEU A N 1
ATOM 711 C CA . LEU A 1 93 ? 9.656 3.201 -9.085 1.00 88.12 93 LEU A CA 1
ATOM 712 C C . LEU A 1 93 ? 10.791 4.126 -8.629 1.00 88.12 93 LEU A C 1
ATOM 714 O O . LEU A 1 93 ? 11.203 4.078 -7.471 1.00 88.12 93 LEU A O 1
ATOM 718 N N . ALA A 1 94 ? 11.250 4.976 -9.547 1.00 88.81 94 ALA A N 1
ATOM 719 C CA . ALA A 1 94 ? 12.261 6.006 -9.357 1.00 88.81 94 ALA A CA 1
ATOM 720 C C . ALA A 1 94 ? 11.753 7.351 -9.915 1.00 88.81 94 ALA A C 1
ATOM 722 O O . ALA A 1 94 ? 10.639 7.444 -10.439 1.00 88.81 94 ALA A O 1
ATOM 723 N N . GLY A 1 95 ? 12.558 8.407 -9.792 1.00 87.38 95 GLY A N 1
ATOM 724 C CA . GLY A 1 95 ? 12.249 9.721 -10.352 1.00 87.38 95 GLY A CA 1
ATOM 725 C C . GLY A 1 95 ? 12.095 9.664 -11.874 1.00 87.38 95 GLY A C 1
ATOM 726 O O . GLY A 1 95 ? 13.032 9.306 -12.578 1.00 87.38 95 GLY A O 1
ATOM 727 N N . GLU A 1 96 ? 10.917 10.021 -12.382 1.00 90.06 96 GLU A N 1
ATOM 728 C CA . GLU A 1 96 ? 10.626 10.009 -13.820 1.00 90.06 96 GLU A CA 1
ATOM 729 C C . GLU A 1 96 ? 11.267 11.210 -14.530 1.00 90.06 96 GLU A C 1
ATOM 731 O O . GLU A 1 96 ? 11.157 12.356 -14.081 1.00 90.06 96 GLU A O 1
ATOM 736 N N . LEU A 1 97 ? 11.898 10.960 -15.676 1.00 90.06 97 LEU A N 1
ATOM 737 C CA . LEU A 1 97 ? 12.426 12.000 -16.551 1.00 90.06 97 LEU A CA 1
ATOM 738 C C . LEU A 1 97 ? 11.307 12.609 -17.414 1.00 90.06 97 LEU A C 1
ATOM 740 O O . LEU A 1 97 ? 10.450 11.884 -17.930 1.00 90.06 97 LEU A O 1
ATOM 744 N N . PRO A 1 98 ? 11.313 13.937 -17.641 1.00 85.50 98 PRO A N 1
ATOM 745 C CA . PRO A 1 98 ? 10.440 14.559 -18.627 1.00 85.50 98 PRO A CA 1
ATOM 746 C C . PRO A 1 98 ? 10.661 13.975 -20.022 1.00 85.50 98 PRO A C 1
ATOM 748 O O . PRO A 1 98 ? 11.768 13.579 -20.388 1.00 85.50 98 PRO A O 1
ATOM 751 N N . VAL A 1 99 ? 9.614 13.982 -20.845 1.00 73.31 99 VAL A N 1
ATOM 752 C CA . VAL A 1 99 ? 9.696 13.408 -22.188 1.00 73.31 99 VAL A CA 1
ATOM 753 C C . VAL A 1 99 ? 10.745 14.160 -23.018 1.00 73.31 99 VAL A C 1
ATOM 755 O O . VAL A 1 99 ? 10.582 15.355 -23.262 1.00 73.31 99 VAL A O 1
ATOM 758 N N . LYS A 1 100 ? 11.784 13.440 -23.475 1.00 76.81 100 LYS A N 1
ATOM 759 C CA . LYS A 1 100 ? 12.990 13.928 -24.189 1.00 76.81 100 LYS A CA 1
ATOM 760 C C . LYS A 1 100 ? 14.105 14.535 -23.328 1.00 76.81 100 LYS A C 1
ATOM 762 O O . LYS A 1 100 ? 15.097 14.995 -23.891 1.00 76.81 100 LYS A O 1
ATOM 767 N N . ALA A 1 101 ? 13.981 14.546 -22.004 1.00 86.88 101 ALA A N 1
ATOM 768 C CA . ALA A 1 101 ? 15.108 14.902 -21.151 1.00 86.88 101 ALA A CA 1
ATOM 769 C C . ALA A 1 101 ? 16.192 13.811 -21.214 1.00 86.88 101 ALA A C 1
ATOM 771 O O . ALA A 1 101 ? 15.892 12.627 -21.390 1.00 86.88 101 ALA A O 1
ATOM 772 N N . CYS A 1 102 ? 17.449 14.229 -21.077 1.00 89.88 102 CYS A N 1
ATOM 773 C CA . CYS A 1 102 ? 18.588 13.337 -20.884 1.00 89.88 102 CYS A CA 1
ATOM 774 C C . CYS A 1 102 ? 19.066 13.460 -19.435 1.00 89.88 102 CYS A C 1
ATOM 776 O O . CYS A 1 102 ? 18.999 14.546 -18.855 1.00 89.88 102 CYS A O 1
ATOM 778 N N . GLY A 1 103 ? 19.529 12.359 -18.853 1.00 92.19 103 GLY A N 1
ATOM 779 C CA . GLY A 1 103 ? 19.986 12.299 -17.468 1.00 92.19 103 GLY A CA 1
ATOM 780 C C . GLY A 1 103 ? 19.551 11.022 -16.761 1.00 92.19 103 GLY A C 1
ATOM 781 O O . GLY A 1 103 ? 19.107 10.063 -17.393 1.00 92.19 103 GLY A O 1
ATOM 782 N N . VAL A 1 104 ? 19.679 11.030 -15.436 1.00 93.12 104 VAL A N 1
ATOM 783 C CA . VAL A 1 104 ? 19.336 9.911 -14.553 1.00 93.12 104 VAL A CA 1
ATOM 784 C C . VAL A 1 104 ? 18.396 10.427 -13.474 1.00 93.12 104 VAL A C 1
ATOM 786 O O . VAL A 1 104 ? 18.694 11.409 -12.793 1.00 93.12 104 VAL A O 1
ATOM 789 N N . GLY A 1 105 ? 17.241 9.788 -13.338 1.00 90.38 105 GLY A N 1
ATOM 790 C CA . GLY A 1 105 ? 16.269 10.089 -12.302 1.00 90.38 105 GLY A CA 1
ATOM 791 C C . GLY A 1 105 ? 16.742 9.647 -10.918 1.00 90.38 105 GLY A C 1
ATOM 792 O O . GLY A 1 105 ? 17.472 8.663 -10.775 1.00 90.38 105 GLY A O 1
ATOM 793 N N . VAL A 1 106 ? 16.290 10.347 -9.876 1.00 89.38 106 VAL A N 1
ATOM 794 C CA . VAL A 1 106 ? 16.616 10.019 -8.477 1.00 89.38 106 VAL A CA 1
ATOM 795 C C . VAL A 1 106 ? 16.148 8.597 -8.143 1.00 89.38 106 VAL A C 1
ATOM 797 O O . VAL A 1 106 ? 14.990 8.262 -8.377 1.00 89.38 106 VAL A O 1
ATOM 800 N N . GLY A 1 107 ? 17.032 7.763 -7.587 1.00 86.06 107 GLY A N 1
ATOM 801 C CA . GLY A 1 107 ? 16.724 6.371 -7.226 1.00 86.06 107 GLY A CA 1
ATOM 802 C C . GLY A 1 107 ? 16.832 5.358 -8.375 1.00 86.06 107 GLY A C 1
ATOM 803 O O . GLY A 1 107 ? 16.561 4.181 -8.164 1.00 86.06 107 GLY A O 1
ATOM 804 N N . THR A 1 108 ? 17.247 5.773 -9.579 1.00 91.50 108 THR A N 1
ATOM 805 C CA . THR A 1 108 ? 17.421 4.840 -10.710 1.00 91.50 108 THR A CA 1
ATOM 806 C C . THR A 1 108 ? 18.575 3.863 -10.486 1.00 91.50 108 THR A C 1
ATOM 808 O O . THR A 1 108 ? 18.462 2.706 -10.868 1.00 91.50 108 THR A O 1
ATOM 811 N N . GLU A 1 109 ? 19.655 4.282 -9.820 1.00 90.81 109 GLU A N 1
ATOM 812 C CA . GLU A 1 109 ? 20.785 3.390 -9.509 1.00 90.81 109 GLU A CA 1
ATOM 813 C C . GLU A 1 109 ? 20.371 2.221 -8.598 1.00 90.81 109 GLU A C 1
ATOM 815 O O . GLU A 1 109 ? 20.731 1.083 -8.873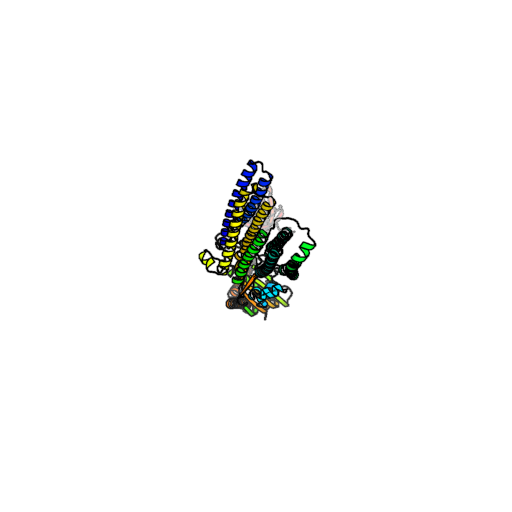 1.00 90.81 109 GLU A O 1
ATOM 820 N N . GLU A 1 110 ? 19.518 2.463 -7.592 1.00 88.94 110 GLU A N 1
ATOM 821 C CA . GLU A 1 110 ? 18.961 1.410 -6.718 1.00 88.94 110 GLU A CA 1
ATOM 822 C C . GLU A 1 110 ? 18.156 0.376 -7.533 1.00 88.94 110 GLU A C 1
ATOM 824 O O . GLU A 1 110 ? 18.248 -0.836 -7.311 1.00 88.94 110 GLU A O 1
ATOM 829 N N . LEU A 1 111 ? 17.403 0.845 -8.537 1.00 90.88 111 LEU A N 1
ATOM 830 C CA . LEU A 1 111 ? 16.665 -0.017 -9.460 1.00 90.88 111 LEU A CA 1
ATOM 831 C C . LEU A 1 111 ? 17.608 -0.839 -10.354 1.00 90.88 111 LEU A C 1
ATOM 833 O O . LEU A 1 111 ? 17.374 -2.033 -10.556 1.00 90.88 111 LEU A O 1
ATOM 837 N N . LEU A 1 112 ? 18.673 -0.225 -10.875 1.00 92.06 112 LEU A N 1
ATOM 838 C CA . LEU A 1 112 ? 19.664 -0.919 -11.700 1.00 92.06 112 LEU A CA 1
ATOM 839 C C . LEU A 1 112 ? 20.425 -1.970 -10.891 1.00 92.06 112 LEU A C 1
ATOM 841 O O . LEU A 1 112 ? 20.596 -3.090 -11.370 1.00 92.06 112 LEU A O 1
ATOM 845 N N . ASP A 1 113 ? 20.819 -1.661 -9.657 1.00 91.56 113 ASP A N 1
ATOM 846 C CA . ASP A 1 113 ? 21.466 -2.622 -8.765 1.00 91.56 113 ASP A CA 1
ATOM 847 C C . ASP A 1 113 ? 20.540 -3.794 -8.432 1.00 91.56 113 ASP A C 1
ATOM 849 O O . ASP A 1 113 ? 20.975 -4.945 -8.489 1.00 91.56 113 ASP A O 1
ATOM 853 N N . THR A 1 114 ? 19.251 -3.542 -8.199 1.00 89.88 114 THR A N 1
ATOM 854 C CA . THR A 1 114 ? 18.244 -4.604 -8.021 1.00 89.88 114 THR A CA 1
ATOM 855 C C . THR A 1 114 ? 18.207 -5.548 -9.233 1.00 89.88 114 THR A C 1
ATOM 857 O O . THR A 1 114 ? 18.197 -6.775 -9.086 1.00 89.88 114 THR A O 1
ATOM 860 N N . MET A 1 115 ? 18.243 -4.996 -10.453 1.00 91.50 115 MET A N 1
ATOM 861 C CA . MET A 1 115 ? 18.255 -5.791 -11.685 1.00 91.50 115 MET A CA 1
ATOM 862 C C . MET A 1 115 ? 19.573 -6.552 -11.894 1.00 91.50 115 MET A C 1
ATOM 864 O O . MET A 1 115 ? 19.543 -7.714 -12.300 1.00 91.50 115 MET A O 1
ATOM 868 N N . ARG A 1 116 ? 20.722 -5.931 -11.592 1.00 91.88 116 ARG A N 1
ATOM 869 C CA . ARG A 1 116 ? 22.059 -6.549 -11.704 1.00 91.88 116 ARG A CA 1
ATOM 870 C C . ARG A 1 116 ? 22.201 -7.755 -10.782 1.00 91.88 116 ARG A C 1
ATOM 872 O O . ARG A 1 116 ? 22.659 -8.807 -11.223 1.00 91.88 116 ARG A O 1
ATOM 879 N N . HIS A 1 117 ? 21.791 -7.610 -9.523 1.00 90.44 117 HIS A N 1
ATOM 880 C CA . HIS A 1 117 ? 21.889 -8.674 -8.523 1.00 90.44 117 HIS A CA 1
ATOM 881 C C . HIS A 1 117 ? 20.795 -9.740 -8.670 1.00 90.44 117 HIS A C 1
ATOM 883 O O . HIS A 1 117 ? 20.897 -10.795 -8.047 1.00 90.44 117 HIS A O 1
ATOM 889 N N . ARG A 1 118 ? 19.756 -9.485 -9.484 1.00 90.31 118 ARG A N 1
ATOM 890 C CA . ARG A 1 118 ? 18.564 -10.346 -9.634 1.00 90.31 118 ARG A CA 1
ATOM 891 C C . ARG A 1 118 ? 17.893 -10.663 -8.295 1.00 90.31 118 ARG A C 1
ATOM 893 O O . ARG A 1 118 ? 17.276 -11.711 -8.119 1.00 90.31 118 ARG A O 1
ATOM 900 N N . ALA A 1 119 ? 18.016 -9.752 -7.341 1.00 85.75 119 ALA A N 1
ATOM 901 C CA . ALA A 1 119 ? 17.548 -9.925 -5.980 1.00 85.75 119 ALA A CA 1
ATOM 902 C C . ALA A 1 119 ? 16.968 -8.605 -5.485 1.00 85.75 119 ALA A C 1
ATOM 904 O O . ALA A 1 119 ? 17.480 -7.533 -5.800 1.00 85.75 119 ALA A O 1
ATOM 905 N N . LEU A 1 120 ? 15.885 -8.703 -4.721 1.00 83.44 120 LEU A N 1
ATOM 906 C CA . LEU A 1 120 ? 15.324 -7.569 -4.000 1.00 83.44 120 LEU A CA 1
ATOM 907 C C . LEU A 1 120 ? 16.111 -7.395 -2.701 1.00 83.44 120 LEU A C 1
ATOM 909 O O . LEU A 1 120 ? 16.327 -8.375 -1.986 1.00 83.44 120 LEU A O 1
ATOM 913 N N . ASP A 1 121 ? 16.537 -6.167 -2.411 1.00 76.38 121 ASP A N 1
ATOM 914 C CA . ASP A 1 121 ? 17.183 -5.856 -1.139 1.00 76.38 121 ASP A CA 1
ATOM 915 C C . ASP A 1 121 ? 16.134 -5.796 -0.019 1.00 76.38 121 ASP A C 1
ATOM 917 O O . ASP A 1 121 ? 15.064 -5.193 -0.170 1.00 76.38 121 ASP A O 1
ATOM 921 N N . PHE A 1 122 ? 16.428 -6.448 1.104 1.00 76.06 122 PHE A N 1
ATOM 922 C CA . PHE A 1 122 ? 15.536 -6.520 2.254 1.00 76.06 122 PHE A CA 1
ATOM 923 C C . PHE A 1 122 ? 16.292 -6.059 3.502 1.00 76.06 122 PHE A C 1
ATOM 925 O O . PHE A 1 122 ? 17.240 -6.726 3.921 1.00 76.06 122 PHE A O 1
ATOM 932 N N . PRO A 1 123 ? 15.875 -4.950 4.141 1.00 72.44 123 PRO A N 1
ATOM 933 C CA . PRO A 1 123 ? 16.581 -4.431 5.300 1.00 72.44 123 PRO A CA 1
ATOM 934 C C . PRO A 1 123 ? 16.515 -5.425 6.463 1.00 72.44 123 PRO A C 1
ATOM 936 O O . PRO A 1 123 ? 15.442 -5.915 6.827 1.00 72.44 123 PRO A O 1
ATOM 939 N N . GLU A 1 124 ? 17.662 -5.689 7.088 1.00 75.00 124 GLU A N 1
ATOM 940 C CA . GLU A 1 124 ? 17.722 -6.604 8.223 1.00 75.00 124 GLU A CA 1
ATOM 941 C C . GLU A 1 124 ? 16.922 -6.070 9.426 1.00 75.00 124 GLU A C 1
ATOM 943 O O . GLU A 1 124 ? 17.078 -4.909 9.836 1.00 75.00 124 GLU A O 1
ATOM 948 N N . PRO A 1 125 ? 16.082 -6.911 10.054 1.00 75.06 125 PRO A N 1
ATOM 949 C CA . PRO A 1 125 ? 15.314 -6.501 11.213 1.00 75.06 125 PRO A CA 1
ATOM 950 C C . PRO A 1 125 ? 16.211 -6.344 12.444 1.00 75.06 125 PRO A C 1
ATOM 952 O O . PRO A 1 125 ? 16.835 -7.291 12.915 1.00 75.06 125 PRO A O 1
ATOM 955 N N . LYS A 1 126 ? 16.221 -5.144 13.030 1.00 76.00 126 LYS A N 1
ATOM 956 C CA . LYS A 1 126 ? 16.988 -4.847 14.251 1.00 76.00 126 LYS A CA 1
ATOM 957 C C . LYS A 1 126 ? 16.122 -4.978 15.505 1.00 76.00 126 LYS A C 1
ATOM 959 O O . LYS A 1 126 ? 15.019 -4.438 15.553 1.00 76.00 126 LYS A O 1
ATOM 964 N N . GLY A 1 127 ? 16.639 -5.633 16.547 1.00 74.62 127 GLY A N 1
ATOM 965 C CA . GLY A 1 127 ? 16.036 -5.690 17.888 1.00 74.62 127 GLY A CA 1
ATOM 966 C C . GLY A 1 127 ? 15.431 -7.044 18.280 1.00 74.62 127 GLY A C 1
ATOM 967 O O . GLY A 1 127 ? 14.973 -7.815 17.441 1.00 74.62 127 GLY A O 1
ATOM 968 N N . ALA A 1 128 ? 15.402 -7.328 19.586 1.00 78.50 128 ALA A N 1
ATOM 969 C CA . ALA A 1 128 ? 15.050 -8.652 20.109 1.00 78.50 128 ALA A CA 1
ATOM 970 C C . ALA A 1 128 ? 13.590 -9.072 19.837 1.00 78.50 128 ALA A C 1
ATOM 972 O O . ALA A 1 128 ? 13.351 -10.210 19.441 1.00 78.50 128 ALA A O 1
ATOM 973 N N . LEU A 1 129 ? 12.611 -8.164 19.977 1.00 80.88 129 LEU A N 1
ATOM 974 C CA . LEU A 1 129 ? 11.205 -8.470 19.648 1.00 80.88 129 LEU A CA 1
ATOM 975 C C . LEU A 1 129 ? 10.995 -8.706 18.152 1.00 80.88 129 LEU A C 1
ATOM 977 O O . LEU A 1 129 ? 10.213 -9.575 17.771 1.00 80.88 129 LEU A O 1
ATOM 981 N N . ASN A 1 130 ? 11.728 -7.974 17.313 1.00 83.06 130 ASN A N 1
ATOM 982 C CA . ASN A 1 130 ? 11.695 -8.183 15.873 1.00 83.06 130 ASN A CA 1
ATOM 983 C C . ASN A 1 130 ? 12.246 -9.575 15.531 1.00 83.06 130 ASN A C 1
ATOM 985 O O . ASN A 1 130 ? 11.616 -10.292 14.764 1.00 83.06 130 ASN A O 1
ATOM 989 N N . GLY A 1 131 ? 13.324 -10.029 16.179 1.00 84.12 131 GLY A N 1
ATOM 990 C CA . GLY A 1 131 ? 13.811 -11.407 16.026 1.00 84.12 131 GLY A CA 1
ATOM 991 C C . GLY A 1 131 ? 12.737 -12.472 16.309 1.00 84.12 131 GLY A C 1
ATOM 992 O O . GLY A 1 131 ? 12.614 -13.449 15.569 1.00 84.12 131 GLY A O 1
ATOM 993 N N . VAL A 1 132 ? 11.884 -12.256 17.317 1.00 87.69 132 VAL A N 1
ATOM 994 C CA . VAL A 1 132 ? 10.742 -13.147 17.591 1.00 87.69 132 VAL A CA 1
ATOM 995 C C . VAL A 1 132 ? 9.696 -13.061 16.476 1.00 87.69 132 VAL A C 1
ATOM 997 O O . VAL A 1 132 ? 9.264 -14.091 15.968 1.00 87.69 132 VAL A O 1
ATOM 1000 N N . LEU A 1 133 ? 9.324 -11.859 16.034 1.00 88.06 133 LEU A N 1
ATOM 1001 C CA . LEU A 1 133 ? 8.345 -11.677 14.957 1.00 88.06 133 LEU A CA 1
ATOM 1002 C C . LEU A 1 133 ? 8.775 -12.366 13.651 1.00 88.06 133 LEU A C 1
ATOM 1004 O O . LEU A 1 133 ? 7.996 -13.118 13.068 1.00 88.06 133 LEU A O 1
ATOM 1008 N N . TYR A 1 134 ? 10.012 -12.140 13.212 1.00 88.12 134 TYR A N 1
ATOM 1009 C CA . TYR A 1 134 ? 10.533 -12.706 11.965 1.00 88.12 134 TYR A CA 1
ATOM 1010 C C . TYR A 1 134 ? 10.816 -14.212 12.069 1.00 88.12 134 TYR A C 1
ATOM 1012 O O . TYR A 1 134 ? 10.787 -14.907 11.055 1.00 88.12 134 TYR A O 1
ATOM 1020 N N . SER A 1 135 ? 11.017 -14.755 13.277 1.00 88.25 135 SER A N 1
ATOM 1021 C CA . SER A 1 135 ? 11.080 -16.213 13.463 1.00 88.25 135 SER A CA 1
ATOM 1022 C C . SER A 1 135 ? 9.698 -16.876 13.393 1.00 88.25 135 SER A C 1
ATOM 1024 O O . SER A 1 135 ? 9.584 -17.971 12.840 1.00 88.25 135 SER A O 1
ATOM 1026 N N . LEU A 1 136 ? 8.646 -16.202 13.878 1.00 88.56 136 LEU A N 1
ATOM 1027 C CA . LEU A 1 136 ? 7.254 -16.656 13.766 1.00 88.56 136 LEU A CA 1
ATOM 1028 C C . LEU A 1 136 ? 6.709 -16.535 12.337 1.00 88.56 136 LEU A C 1
ATOM 1030 O O . LEU A 1 136 ? 5.944 -17.389 11.892 1.00 88.56 136 LEU A O 1
ATOM 1034 N N . VAL A 1 137 ? 7.088 -15.475 11.622 1.00 88.38 137 VAL A N 1
ATOM 1035 C CA . VAL A 1 137 ? 6.576 -15.145 10.288 1.00 88.38 137 VAL A CA 1
ATOM 1036 C C . VAL A 1 137 ? 7.745 -14.904 9.336 1.00 88.38 137 VAL A C 1
ATOM 1038 O O . VAL A 1 137 ? 8.099 -13.768 9.028 1.00 88.38 137 VAL A O 1
ATOM 1041 N N . LYS A 1 138 ? 8.349 -15.995 8.857 1.00 84.62 138 LYS A N 1
ATOM 1042 C CA . LYS A 1 138 ? 9.538 -15.944 7.988 1.00 84.62 138 LYS A CA 1
ATOM 1043 C C . LYS A 1 138 ? 9.291 -15.167 6.691 1.00 84.62 138 LYS A C 1
ATOM 1045 O O . LYS A 1 138 ? 10.118 -14.349 6.306 1.00 84.62 138 LYS A O 1
ATOM 1050 N N . ASP A 1 139 ? 8.116 -15.346 6.089 1.00 85.19 139 ASP A N 1
ATOM 1051 C CA . ASP A 1 139 ? 7.715 -14.698 4.828 1.00 85.19 139 ASP A CA 1
ATOM 1052 C C . ASP A 1 139 ? 7.549 -13.164 4.954 1.00 85.19 139 ASP A C 1
ATOM 1054 O O . ASP A 1 139 ? 7.329 -12.468 3.964 1.00 85.19 139 ASP A O 1
ATOM 1058 N N . LEU A 1 140 ? 7.652 -12.600 6.166 1.00 86.12 140 LEU A N 1
ATOM 1059 C CA . LEU A 1 140 ? 7.568 -11.156 6.380 1.00 86.12 140 LEU A CA 1
ATOM 1060 C C . LEU A 1 140 ? 8.789 -10.416 5.819 1.00 86.12 140 LEU A C 1
ATOM 1062 O O . LEU A 1 140 ? 8.637 -9.286 5.357 1.00 86.12 140 LEU A O 1
ATOM 1066 N N . ILE A 1 141 ? 9.975 -11.039 5.825 1.00 84.06 141 ILE A N 1
ATOM 1067 C CA . ILE A 1 141 ? 11.214 -10.391 5.361 1.00 84.06 141 ILE A CA 1
ATOM 1068 C C . ILE A 1 141 ? 11.150 -10.027 3.880 1.00 84.06 141 ILE A C 1
ATOM 1070 O O . ILE A 1 141 ? 11.637 -8.976 3.487 1.00 84.06 141 ILE A O 1
ATOM 1074 N N . THR A 1 142 ? 10.456 -10.843 3.087 1.00 83.19 142 THR A N 1
ATOM 1075 C CA . THR A 1 142 ? 10.281 -10.627 1.650 1.00 83.19 142 THR A CA 1
ATOM 1076 C C . THR A 1 142 ? 9.100 -9.719 1.307 1.00 83.19 142 THR A C 1
ATOM 1078 O O . THR A 1 142 ? 8.817 -9.474 0.136 1.00 83.19 142 THR A O 1
ATOM 1081 N N . SER A 1 143 ? 8.354 -9.252 2.311 1.00 85.12 143 SER A N 1
ATOM 1082 C CA . SER A 1 143 ? 7.165 -8.428 2.096 1.00 85.12 143 SER A CA 1
ATOM 1083 C C . SER A 1 143 ? 7.517 -6.942 1.926 1.00 85.12 143 SER A C 1
ATOM 1085 O O . SER A 1 143 ? 8.551 -6.500 2.422 1.00 85.12 143 SER A O 1
ATOM 1087 N N . PRO A 1 144 ? 6.663 -6.133 1.272 1.00 84.06 144 PRO A N 1
ATOM 1088 C CA . PRO A 1 144 ? 6.867 -4.690 1.154 1.00 84.06 144 PRO A CA 1
ATOM 1089 C C . PRO A 1 144 ? 7.043 -3.973 2.500 1.00 84.06 144 PRO A C 1
ATOM 1091 O O . PRO A 1 144 ? 6.379 -4.311 3.485 1.00 84.06 144 PRO A O 1
ATOM 1094 N N . THR A 1 145 ? 7.834 -2.897 2.515 1.00 79.75 145 THR A N 1
ATOM 1095 C CA . THR A 1 145 ? 8.136 -2.119 3.732 1.00 79.75 145 THR A CA 1
ATOM 1096 C C . THR A 1 145 ? 6.896 -1.633 4.502 1.00 79.75 145 THR A C 1
ATOM 1098 O O . THR A 1 145 ? 6.914 -1.725 5.733 1.00 79.75 145 THR A O 1
ATOM 1101 N N . PRO A 1 146 ? 5.762 -1.232 3.874 1.00 80.25 146 PRO A N 1
ATOM 1102 C CA . PRO A 1 146 ? 4.571 -0.844 4.633 1.00 80.25 146 PRO A CA 1
ATOM 1103 C C . PRO A 1 146 ? 3.928 -2.017 5.385 1.00 80.25 146 PRO A C 1
ATOM 1105 O O . PRO A 1 146 ? 3.369 -1.825 6.465 1.00 80.25 146 PRO A O 1
ATOM 1108 N N . ILE A 1 147 ? 4.019 -3.240 4.843 1.00 84.50 147 ILE A N 1
ATOM 1109 C CA . ILE A 1 147 ? 3.538 -4.456 5.514 1.00 84.50 147 ILE A CA 1
ATOM 1110 C C . ILE A 1 147 ? 4.472 -4.817 6.667 1.00 84.50 147 ILE A C 1
ATOM 1112 O O . ILE A 1 147 ? 3.979 -5.092 7.761 1.00 84.50 147 ILE A O 1
ATOM 1116 N N . GLN A 1 148 ? 5.791 -4.763 6.457 1.00 84.31 148 GLN A N 1
ATOM 1117 C CA . GLN A 1 148 ? 6.775 -5.007 7.515 1.00 84.31 148 GLN A CA 1
ATOM 1118 C C . GLN A 1 148 ? 6.575 -4.048 8.694 1.00 84.31 148 GLN A C 1
ATOM 1120 O O . GLN A 1 148 ? 6.445 -4.483 9.839 1.00 84.31 148 GLN A O 1
ATOM 1125 N N . ALA A 1 149 ? 6.476 -2.744 8.415 1.00 80.62 149 ALA A N 1
ATOM 1126 C CA . ALA A 1 149 ? 6.274 -1.719 9.434 1.00 80.62 149 ALA A CA 1
ATOM 1127 C C . ALA A 1 149 ? 4.949 -1.914 10.185 1.00 80.62 149 ALA A C 1
ATOM 1129 O O . ALA A 1 149 ? 4.919 -1.846 11.415 1.00 80.62 149 ALA A O 1
ATOM 1130 N N . ALA A 1 150 ? 3.859 -2.217 9.470 1.00 81.50 150 ALA A N 1
ATOM 1131 C CA . ALA A 1 150 ? 2.572 -2.500 10.095 1.00 81.50 150 ALA A CA 1
ATOM 1132 C C . ALA A 1 150 ? 2.614 -3.768 10.963 1.00 81.50 150 ALA A C 1
ATOM 1134 O O . ALA A 1 150 ? 2.087 -3.760 12.074 1.00 81.50 150 ALA A O 1
ATOM 1135 N N . ALA A 1 151 ? 3.260 -4.840 10.502 1.00 85.31 151 ALA A N 1
ATOM 1136 C CA . ALA A 1 151 ? 3.406 -6.074 11.268 1.00 85.31 151 ALA A CA 1
ATOM 1137 C C . ALA A 1 151 ? 4.199 -5.847 12.561 1.00 85.31 151 ALA A C 1
ATOM 1139 O O . ALA A 1 151 ? 3.740 -6.256 13.626 1.00 85.31 151 ALA A O 1
ATOM 1140 N N . VAL A 1 152 ? 5.330 -5.136 12.490 1.00 82.88 152 VAL A N 1
ATOM 1141 C CA . VAL A 1 152 ? 6.142 -4.761 13.661 1.00 82.88 152 VAL A CA 1
ATOM 1142 C C . VAL A 1 152 ? 5.321 -3.930 14.648 1.00 82.88 152 VAL A C 1
ATOM 1144 O O . VAL A 1 152 ? 5.267 -4.244 15.838 1.00 82.88 152 VAL A O 1
ATOM 1147 N N . LEU A 1 153 ? 4.627 -2.902 14.153 1.00 79.12 153 LEU A N 1
ATOM 1148 C CA . LEU A 1 153 ? 3.800 -2.016 14.970 1.00 79.12 153 LEU A CA 1
ATOM 1149 C C . LEU A 1 153 ? 2.694 -2.783 15.708 1.00 79.12 153 LEU A C 1
ATOM 1151 O O . LEU A 1 153 ? 2.526 -2.636 16.921 1.00 79.12 153 LEU A O 1
ATOM 1155 N N . HIS A 1 154 ? 1.953 -3.622 14.982 1.00 82.94 154 HIS A N 1
ATOM 1156 C CA . HIS A 1 154 ? 0.853 -4.401 15.538 1.00 82.94 154 HIS A CA 1
ATOM 1157 C C . HIS A 1 154 ? 1.328 -5.516 16.462 1.00 82.94 154 HIS A C 1
ATOM 1159 O O . HIS A 1 154 ? 0.681 -5.759 17.475 1.00 82.94 154 HIS A O 1
ATOM 1165 N N . PHE A 1 155 ? 2.462 -6.154 16.171 1.00 86.06 155 PHE A N 1
ATOM 1166 C CA . PHE A 1 155 ? 3.049 -7.170 17.040 1.00 86.06 155 PHE A CA 1
ATOM 1167 C C . PHE A 1 155 ? 3.500 -6.575 18.379 1.00 86.06 155 PHE A C 1
ATOM 1169 O O . PHE A 1 155 ? 3.156 -7.098 19.440 1.00 86.06 155 PHE A O 1
ATOM 1176 N N . HIS A 1 156 ? 4.195 -5.434 18.352 1.00 82.12 156 HIS A N 1
ATOM 1177 C CA . HIS A 1 156 ? 4.578 -4.724 19.574 1.00 82.12 156 HIS A CA 1
ATOM 1178 C C . HIS A 1 156 ? 3.361 -4.259 20.372 1.00 82.12 156 HIS A C 1
ATOM 1180 O O . HIS A 1 156 ? 3.322 -4.448 21.587 1.00 82.12 156 HIS A O 1
ATOM 1186 N N . SER A 1 157 ? 2.357 -3.697 19.691 1.00 80.94 157 SER A N 1
ATOM 1187 C CA . SER A 1 157 ? 1.099 -3.299 20.325 1.00 80.94 157 SER A CA 1
ATOM 1188 C C . SER A 1 157 ? 0.388 -4.502 20.951 1.00 80.94 157 SER A C 1
ATOM 1190 O O . SER A 1 157 ? -0.113 -4.409 22.067 1.00 80.94 157 SER A O 1
ATOM 1192 N N . LEU A 1 158 ? 0.380 -5.655 20.281 1.00 86.31 158 LEU A N 1
ATOM 1193 C CA . LEU A 1 158 ? -0.235 -6.882 20.781 1.00 86.31 158 LEU A CA 1
ATOM 1194 C C . LEU A 1 158 ? 0.437 -7.373 22.061 1.00 86.31 158 LEU A C 1
ATOM 1196 O O . LEU A 1 158 ? -0.254 -7.655 23.039 1.00 86.31 158 LEU A O 1
ATOM 1200 N N . LEU A 1 159 ? 1.770 -7.398 22.089 1.00 86.19 159 LEU A N 1
ATOM 1201 C CA . LEU A 1 159 ? 2.519 -7.785 23.279 1.00 86.19 159 LEU A CA 1
ATOM 1202 C C . LEU A 1 159 ? 2.300 -6.789 24.429 1.00 86.19 159 LEU A C 1
ATOM 1204 O O . LEU A 1 159 ? 2.095 -7.207 25.569 1.00 86.19 159 LEU A O 1
ATOM 1208 N N . SER A 1 160 ? 2.277 -5.479 24.143 1.00 83.19 160 SER A N 1
ATOM 1209 C CA . SER A 1 160 ? 2.041 -4.452 25.167 1.00 83.19 160 SER A CA 1
ATOM 1210 C C . SER A 1 160 ? 0.623 -4.497 25.725 1.00 83.19 160 SER A C 1
ATOM 1212 O O . SER A 1 160 ? 0.444 -4.398 26.936 1.00 83.19 160 SER A O 1
ATOM 1214 N N . MET A 1 161 ? -0.383 -4.695 24.872 1.00 85.88 161 MET A N 1
ATOM 1215 C CA . MET A 1 161 ? -1.774 -4.859 25.295 1.00 85.88 161 MET A CA 1
ATOM 1216 C C . MET A 1 161 ? -1.974 -6.143 26.100 1.00 85.88 161 MET A C 1
ATOM 1218 O O . MET A 1 161 ? -2.683 -6.110 27.100 1.00 85.88 161 MET A O 1
ATOM 1222 N N . ALA A 1 162 ? -1.341 -7.253 25.709 1.00 88.06 162 ALA A N 1
ATOM 1223 C CA . ALA A 1 162 ? -1.410 -8.509 26.453 1.00 88.06 162 ALA A CA 1
ATOM 1224 C C . ALA A 1 162 ? -0.774 -8.376 27.846 1.00 88.06 162 ALA A C 1
ATOM 1226 O O . ALA A 1 162 ? -1.378 -8.782 28.839 1.00 88.06 162 ALA A O 1
ATOM 1227 N N . ALA A 1 163 ? 0.397 -7.736 27.940 1.00 86.62 163 ALA A N 1
ATOM 1228 C CA . ALA A 1 163 ? 1.044 -7.450 29.218 1.00 86.62 163 ALA A CA 1
ATOM 1229 C C . ALA A 1 163 ? 0.201 -6.501 30.095 1.00 86.62 163 ALA A C 1
ATOM 1231 O O . ALA A 1 163 ? 0.078 -6.726 31.297 1.00 86.62 163 ALA A O 1
ATOM 1232 N N . LEU A 1 164 ? -0.429 -5.478 29.501 1.00 86.69 164 LEU A N 1
ATOM 1233 C CA . LEU A 1 164 ? -1.363 -4.562 30.179 1.00 86.69 164 LEU A CA 1
ATOM 1234 C C . LEU A 1 164 ? -2.604 -5.269 30.688 1.00 86.69 164 LEU A C 1
ATOM 1236 O O . LEU A 1 164 ? -3.021 -5.015 31.814 1.00 86.69 164 LEU A O 1
ATOM 1240 N N . LEU A 1 165 ? -3.176 -6.165 29.893 1.00 88.94 165 LEU A N 1
ATOM 1241 C CA . LEU A 1 165 ? -4.350 -6.925 30.286 1.00 88.94 165 LEU A CA 1
ATOM 1242 C C . LEU A 1 165 ? -4.023 -7.895 31.427 1.00 88.94 165 LEU A C 1
ATOM 1244 O O . LEU A 1 165 ? -4.787 -7.982 32.387 1.00 88.94 165 LEU A O 1
ATOM 1248 N N . LEU A 1 166 ? -2.873 -8.574 31.363 1.00 88.94 166 LEU A N 1
ATOM 1249 C CA . LEU A 1 166 ? -2.392 -9.431 32.447 1.00 88.94 166 LEU A CA 1
ATOM 1250 C C . LEU A 1 166 ? -2.156 -8.616 33.724 1.00 88.94 166 LEU A C 1
ATOM 1252 O O . LEU A 1 166 ? -2.651 -8.986 34.785 1.00 88.94 166 LEU A O 1
ATOM 1256 N N . SER A 1 167 ? -1.471 -7.475 33.606 1.00 87.31 167 SER A N 1
ATOM 1257 C CA . SER A 1 167 ? -1.202 -6.559 34.720 1.00 87.31 167 SER A CA 1
ATOM 1258 C C . SER A 1 167 ? -2.484 -6.026 35.361 1.00 87.31 167 SER A C 1
ATOM 1260 O O . SER A 1 167 ? -2.616 -6.019 36.587 1.00 87.31 167 SER A O 1
ATOM 1262 N N . LEU A 1 168 ? -3.471 -5.655 34.541 1.00 88.31 168 LEU A N 1
ATOM 1263 C CA . LEU A 1 168 ? -4.793 -5.232 34.996 1.00 88.31 168 LEU A CA 1
ATOM 1264 C C . LEU A 1 168 ? -5.526 -6.371 35.708 1.00 88.31 168 LEU A C 1
ATOM 1266 O O . LEU A 1 168 ? -6.129 -6.139 36.750 1.00 88.31 168 LEU A O 1
ATOM 1270 N N . THR A 1 169 ? -5.450 -7.595 35.183 1.00 89.44 169 THR A N 1
ATOM 1271 C CA . THR A 1 169 ? -6.100 -8.775 35.777 1.00 89.44 169 THR A CA 1
ATOM 1272 C C . THR A 1 169 ? -5.497 -9.107 37.141 1.00 89.44 169 THR A C 1
ATOM 1274 O O . THR A 1 169 ? -6.231 -9.273 38.111 1.00 89.44 169 THR A O 1
ATOM 1277 N N . VAL A 1 170 ? -4.165 -9.136 37.248 1.00 88.50 170 VAL A N 1
ATOM 1278 C CA . VAL A 1 170 ? -3.465 -9.344 38.526 1.00 88.50 170 VAL A CA 1
ATOM 1279 C C . VAL A 1 170 ? -3.805 -8.223 39.509 1.00 88.50 170 VAL A C 1
ATOM 1281 O O . VAL A 1 170 ? -4.175 -8.497 40.647 1.00 88.50 170 VAL A O 1
ATOM 1284 N N . SER A 1 171 ? -3.755 -6.965 39.064 1.00 86.81 171 SER A N 1
ATOM 1285 C CA . SER A 1 171 ? -4.082 -5.811 39.909 1.00 86.81 171 SER A CA 1
ATOM 1286 C C . SER A 1 171 ? -5.532 -5.835 40.387 1.00 86.81 171 SER A C 1
ATOM 1288 O O . SER A 1 171 ? -5.790 -5.504 41.540 1.00 86.81 171 SER A O 1
ATOM 1290 N N . TYR A 1 172 ? -6.473 -6.270 39.546 1.00 89.06 172 TYR A N 1
ATOM 1291 C CA . TYR A 1 172 ? -7.865 -6.450 39.944 1.00 89.06 172 TYR A CA 1
ATOM 1292 C C . TYR A 1 172 ? -7.979 -7.440 41.108 1.00 89.06 172 TYR A C 1
ATOM 1294 O O . TYR A 1 172 ? -8.547 -7.091 42.134 1.00 89.06 172 TYR A O 1
ATOM 1302 N N . PHE A 1 173 ? -7.377 -8.629 41.007 1.00 89.94 173 PHE A N 1
ATOM 1303 C CA . PHE A 1 173 ? -7.447 -9.628 42.082 1.00 89.94 173 PHE A CA 1
ATOM 1304 C C . PHE A 1 173 ? -6.736 -9.205 43.372 1.00 89.94 173 PHE A C 1
ATOM 1306 O O . PHE A 1 173 ? -7.156 -9.608 44.452 1.00 89.94 173 PHE A O 1
ATOM 1313 N N . VAL A 1 174 ? -5.676 -8.402 43.276 1.00 87.44 174 VAL A N 1
ATOM 1314 C CA . VAL A 1 174 ? -4.916 -7.943 44.449 1.00 87.44 174 VAL A CA 1
ATOM 1315 C C . VAL A 1 174 ? -5.607 -6.785 45.170 1.00 87.44 174 VAL A C 1
ATOM 1317 O O . VAL A 1 174 ? -5.598 -6.733 46.397 1.00 87.44 174 VAL A O 1
ATOM 1320 N N . PHE A 1 175 ? -6.187 -5.842 44.424 1.00 86.44 175 PHE A N 1
ATOM 1321 C CA . PHE A 1 175 ? -6.774 -4.631 44.996 1.00 86.44 175 PHE A CA 1
ATOM 1322 C C . PHE A 1 175 ? -8.289 -4.704 45.197 1.00 86.44 175 PHE A C 1
ATOM 1324 O O . PHE A 1 175 ? -8.817 -3.845 45.905 1.00 86.44 175 PHE A O 1
ATOM 1331 N N . ALA A 1 176 ? -8.993 -5.678 44.612 1.00 86.81 176 ALA A N 1
ATOM 1332 C CA . ALA A 1 176 ? -10.437 -5.824 44.787 1.00 86.81 176 ALA A CA 1
ATOM 1333 C C . ALA A 1 176 ? -10.814 -5.901 46.274 1.00 86.81 176 ALA A C 1
ATOM 1335 O O . ALA A 1 176 ? -10.290 -6.725 47.023 1.00 86.81 176 ALA A O 1
ATOM 1336 N N . GLY A 1 177 ? -11.721 -5.023 46.708 1.00 84.19 177 GLY A N 1
ATOM 1337 C CA . GLY A 1 177 ? -12.172 -4.949 48.100 1.00 84.19 177 GLY A CA 1
ATOM 1338 C C . GLY A 1 177 ? -11.209 -4.232 49.053 1.00 84.19 177 GLY A C 1
ATOM 1339 O O . GLY A 1 177 ? -11.512 -4.105 50.238 1.00 84.19 177 GLY A O 1
ATOM 1340 N N . THR A 1 178 ? -10.071 -3.728 48.565 1.00 86.69 178 THR A N 1
ATOM 1341 C CA . THR A 1 178 ? -9.134 -2.934 49.372 1.00 86.69 178 THR A CA 1
ATOM 1342 C C . THR A 1 178 ? -9.458 -1.434 49.303 1.00 86.69 178 THR A C 1
ATOM 1344 O O . THR A 1 178 ? -9.988 -0.958 48.296 1.00 86.69 178 THR A O 1
ATOM 1347 N N . PRO A 1 179 ? -9.063 -0.626 50.308 1.00 84.81 179 PRO A N 1
ATOM 1348 C CA . PRO A 1 179 ? -9.256 0.830 50.274 1.00 84.81 179 PRO A CA 1
ATOM 1349 C C . PRO A 1 179 ? -8.545 1.547 49.112 1.00 84.81 179 PRO A C 1
ATOM 1351 O O . PRO A 1 179 ? -8.887 2.681 48.788 1.00 84.81 179 PRO A O 1
ATOM 1354 N N . HIS A 1 180 ? -7.555 0.904 48.483 1.00 84.94 180 HIS A N 1
ATOM 1355 C CA . HIS A 1 180 ? -6.770 1.470 47.382 1.00 84.94 180 HIS A CA 1
ATOM 1356 C C . HIS A 1 180 ? -7.281 1.055 45.990 1.00 84.94 180 HIS A C 1
ATOM 1358 O O . HIS A 1 180 ? -6.695 1.464 44.984 1.00 84.94 180 HIS A O 1
ATOM 1364 N N . GLU A 1 181 ? -8.376 0.286 45.906 1.00 87.06 181 GLU A N 1
ATOM 1365 C CA . GLU A 1 181 ? -8.933 -0.220 44.643 1.00 87.06 181 GLU A CA 1
ATOM 1366 C C . GLU A 1 181 ? -9.225 0.898 43.634 1.00 87.06 181 GLU A C 1
ATOM 1368 O O . GLU A 1 181 ? -8.871 0.805 42.454 1.00 87.06 181 GLU A O 1
ATOM 1373 N N . GLY A 1 182 ? -9.821 1.992 44.114 1.00 85.31 182 GLY A N 1
ATOM 1374 C CA . GLY A 1 182 ? -10.113 3.170 43.306 1.00 85.31 182 GLY A CA 1
ATOM 1375 C C . GLY A 1 182 ? -8.863 3.712 42.625 1.00 85.31 182 GLY A C 1
ATOM 1376 O O . GLY A 1 182 ? -8.793 3.765 41.398 1.00 85.31 182 GLY A O 1
ATOM 1377 N N . VAL A 1 183 ? -7.845 4.051 43.413 1.00 83.94 183 VAL A N 1
ATOM 1378 C CA . VAL A 1 183 ? -6.601 4.656 42.915 1.00 83.94 183 VAL A CA 1
ATOM 1379 C C . VAL A 1 183 ? -5.882 3.734 41.926 1.00 83.94 183 VAL A C 1
ATOM 1381 O O . VAL A 1 183 ? -5.462 4.192 40.862 1.00 83.94 183 VAL A O 1
ATOM 1384 N N . ALA A 1 184 ? -5.798 2.435 42.229 1.00 84.25 184 ALA A N 1
ATOM 1385 C CA . ALA A 1 184 ? -5.163 1.458 41.348 1.00 84.25 184 ALA A CA 1
ATOM 1386 C C . ALA A 1 184 ? -5.879 1.362 39.990 1.00 84.25 184 ALA A C 1
ATOM 1388 O O . ALA A 1 184 ? -5.237 1.438 38.943 1.00 84.25 184 ALA A O 1
ATOM 1389 N N . SER A 1 185 ? -7.211 1.264 39.995 1.00 86.44 185 SER A N 1
ATOM 1390 C CA . SER A 1 185 ? -8.006 1.112 38.769 1.00 86.44 185 SER A CA 1
ATOM 1391 C C . SER A 1 185 ? -7.913 2.319 37.824 1.00 86.44 185 SER A C 1
ATOM 1393 O O . SER A 1 185 ? -7.795 2.155 36.609 1.00 86.44 185 SER A O 1
ATOM 1395 N N . TRP A 1 186 ? -7.898 3.540 38.368 1.00 86.69 186 TRP A N 1
ATOM 1396 C CA . TRP A 1 186 ? -7.814 4.772 37.579 1.00 86.69 186 TRP A CA 1
ATOM 1397 C C . TRP A 1 186 ? -6.447 4.972 36.920 1.00 86.69 186 TRP A C 1
ATOM 1399 O O . TRP A 1 186 ? -6.367 5.611 35.870 1.00 86.69 186 TRP A O 1
ATOM 1409 N N . LEU A 1 187 ? -5.382 4.383 37.472 1.00 84.88 187 LEU A N 1
ATOM 1410 C CA . LEU A 1 187 ? -4.042 4.471 36.893 1.00 84.88 187 LEU A CA 1
ATOM 1411 C C . LEU A 1 187 ? -3.922 3.712 35.557 1.00 84.88 187 LEU A C 1
ATOM 1413 O O . LEU A 1 187 ? -3.133 4.089 34.691 1.00 84.88 187 LEU A O 1
ATOM 1417 N N . PHE A 1 188 ? -4.733 2.670 35.346 1.00 83.94 188 PHE A N 1
ATOM 1418 C CA . PHE A 1 188 ? -4.706 1.866 34.118 1.00 83.94 188 PHE A CA 1
ATOM 1419 C C . PHE A 1 188 ? -5.307 2.568 32.899 1.00 83.94 188 PHE A C 1
ATOM 1421 O O . PHE A 1 188 ? -4.989 2.211 31.761 1.00 83.94 188 PHE A O 1
ATOM 1428 N N . LEU A 1 189 ? -6.148 3.580 33.099 1.00 83.31 189 LEU A N 1
ATOM 1429 C CA . LEU A 1 189 ? -6.778 4.312 32.004 1.00 83.31 189 LEU A CA 1
ATOM 1430 C C . LEU A 1 189 ? -5.775 5.127 31.168 1.00 83.31 189 LEU A C 1
ATOM 1432 O O . LEU A 1 189 ? -5.716 4.903 29.957 1.00 83.31 189 LEU A O 1
ATOM 1436 N N . PRO A 1 190 ? -4.937 6.014 31.745 1.00 81.19 190 PRO A N 1
ATOM 1437 C CA . PRO A 1 190 ? -3.921 6.710 30.963 1.00 81.19 190 PRO A CA 1
ATOM 1438 C C . PRO A 1 190 ? -2.903 5.733 30.365 1.00 81.19 190 PRO A C 1
ATOM 1440 O O . PRO A 1 190 ? -2.510 5.916 29.218 1.00 81.19 190 PRO A O 1
ATOM 1443 N N . MET A 1 191 ? -2.529 4.660 31.076 1.00 79.50 191 MET A N 1
ATOM 1444 C CA . MET A 1 191 ? -1.590 3.655 30.555 1.00 79.50 191 MET A CA 1
ATOM 1445 C C . MET A 1 191 ? -2.132 2.925 29.317 1.00 79.50 191 MET A C 1
ATOM 1447 O O . MET A 1 191 ? -1.430 2.812 28.310 1.00 79.50 191 MET A O 1
ATOM 1451 N N . SER A 1 192 ? -3.388 2.472 29.359 1.00 79.56 192 SER A N 1
ATOM 1452 C CA . SER A 1 192 ? -4.042 1.815 28.217 1.00 79.56 192 SER A CA 1
ATOM 1453 C C . SER A 1 192 ? -4.275 2.783 27.052 1.00 79.56 192 SER A C 1
ATOM 1455 O O . SER A 1 192 ? -3.984 2.439 25.906 1.00 79.56 192 SER A O 1
ATOM 1457 N N . GLY A 1 193 ? -4.698 4.021 27.332 1.00 73.94 193 GLY 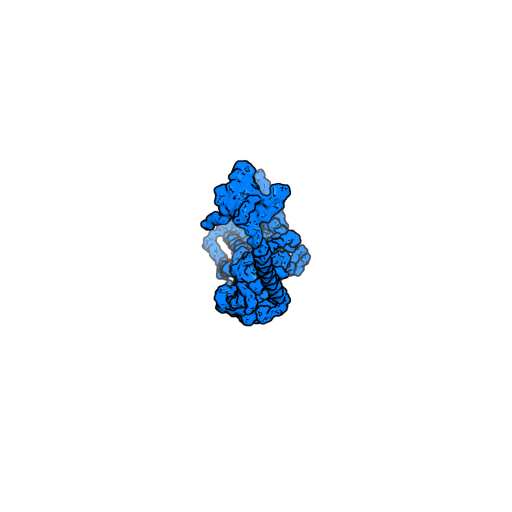A N 1
ATOM 1458 C CA . GLY A 1 193 ? -4.871 5.068 26.323 1.00 73.94 193 GLY A CA 1
ATOM 1459 C C . GLY A 1 193 ? -3.567 5.455 25.613 1.00 73.94 193 GLY A C 1
ATOM 1460 O O . GLY A 1 193 ? -3.507 5.426 24.385 1.00 73.94 193 GLY A O 1
ATOM 1461 N N . LEU A 1 194 ? -2.498 5.762 26.357 1.00 69.88 194 LEU A N 1
ATOM 1462 C CA . LEU A 1 194 ? -1.181 6.117 25.800 1.00 69.88 194 LEU A CA 1
ATOM 1463 C C . LEU A 1 194 ? -0.557 4.965 25.006 1.00 69.88 194 LEU A C 1
ATOM 1465 O O . LEU A 1 194 ? 0.029 5.191 23.941 1.00 69.88 194 LEU A O 1
ATOM 1469 N N . SER A 1 195 ? -0.698 3.728 25.491 1.00 70.00 195 SER A N 1
ATOM 1470 C CA . SER A 1 195 ? -0.167 2.552 24.796 1.00 70.00 195 SER A CA 1
ATOM 1471 C C . SER A 1 195 ? -0.840 2.309 23.445 1.00 70.00 195 SER A C 1
ATOM 1473 O O . SER A 1 195 ? -0.189 1.774 22.551 1.00 70.00 195 SER A O 1
ATOM 1475 N N . LEU A 1 196 ? -2.113 2.677 23.287 1.00 70.19 196 LEU A N 1
ATOM 1476 C CA . LEU A 1 196 ? -2.841 2.539 22.025 1.00 70.19 196 LEU A CA 1
ATOM 1477 C C . LEU A 1 196 ? -2.631 3.748 21.114 1.00 70.19 196 LEU A C 1
ATOM 1479 O O . LEU A 1 196 ? -2.359 3.592 19.931 1.00 70.19 196 LEU A O 1
ATOM 1483 N N . LEU A 1 197 ? -2.706 4.970 21.639 1.00 64.88 197 LEU A N 1
ATOM 1484 C CA . LEU A 1 197 ? -2.626 6.176 20.808 1.00 64.88 197 LEU A CA 1
ATOM 1485 C C . LEU A 1 197 ? -1.259 6.340 20.129 1.00 64.88 197 LEU A C 1
ATOM 1487 O O . LEU A 1 197 ? -1.197 6.762 18.975 1.00 64.88 197 LEU A O 1
ATOM 1491 N N . THR A 1 198 ? -0.170 5.973 20.810 1.00 64.81 198 THR A N 1
ATOM 1492 C CA . THR A 1 198 ? 1.193 6.154 20.286 1.00 64.81 198 THR A CA 1
ATOM 1493 C C . THR A 1 198 ? 1.466 5.412 18.967 1.00 64.81 198 THR A C 1
ATOM 1495 O O . THR A 1 198 ? 1.880 6.081 18.017 1.00 64.81 198 THR A O 1
ATOM 1498 N N . PRO A 1 199 ? 1.196 4.098 18.822 1.00 61.28 199 PRO A N 1
ATOM 1499 C CA . PRO A 1 199 ? 1.409 3.405 17.554 1.00 61.28 199 PRO A CA 1
ATOM 1500 C C . PRO A 1 199 ? 0.450 3.874 16.448 1.00 61.28 199 PRO A C 1
ATOM 1502 O O . PRO A 1 199 ? 0.862 4.062 15.303 1.00 61.28 199 PRO A O 1
ATOM 1505 N N . PHE A 1 200 ? -0.824 4.133 16.763 1.00 59.88 200 PHE A N 1
ATOM 1506 C CA . PHE A 1 200 ? -1.817 4.456 15.731 1.00 59.88 200 PHE A CA 1
ATOM 1507 C C . PHE A 1 200 ? -1.706 5.878 15.187 1.00 59.88 200 PHE A C 1
ATOM 1509 O O . PHE A 1 200 ? -2.044 6.099 14.024 1.00 59.88 200 PHE A O 1
ATOM 1516 N N . MET A 1 201 ? -1.219 6.846 15.967 1.00 56.88 201 MET A N 1
ATOM 1517 C CA . MET A 1 201 ? -0.926 8.187 15.443 1.00 56.88 201 MET A CA 1
ATOM 1518 C C . MET A 1 201 ? 0.284 8.185 14.495 1.00 56.88 201 MET A C 1
ATOM 1520 O O . MET A 1 201 ? 0.352 9.016 13.595 1.00 56.88 201 MET A O 1
ATOM 1524 N N . GLN A 1 202 ? 1.210 7.235 14.649 1.00 59.50 202 GLN A N 1
ATOM 1525 C CA . GLN A 1 202 ? 2.403 7.118 13.804 1.00 59.50 202 GLN A CA 1
ATOM 1526 C C . GLN A 1 202 ? 2.138 6.402 12.470 1.00 59.50 202 GLN A C 1
ATOM 1528 O O . GLN A 1 202 ? 2.863 6.632 11.505 1.00 59.50 202 GLN A O 1
ATOM 1533 N N . GLN A 1 203 ? 1.074 5.596 12.378 1.00 58.34 203 GLN A N 1
ATOM 1534 C CA . GLN A 1 203 ? 0.728 4.846 11.165 1.00 58.34 203 GLN A CA 1
ATOM 1535 C C . GLN A 1 203 ? 0.511 5.740 9.928 1.00 58.34 203 GLN A C 1
ATOM 1537 O O . GLN A 1 203 ? 0.886 5.340 8.831 1.00 58.34 203 GLN A O 1
ATOM 1542 N N . ASP A 1 204 ? -0.030 6.956 10.093 1.00 53.53 204 ASP A N 1
ATOM 1543 C CA . ASP A 1 204 ? -0.255 7.876 8.962 1.00 53.53 204 ASP A CA 1
ATOM 1544 C C . ASP A 1 204 ? 1.064 8.469 8.423 1.00 53.53 204 ASP A C 1
ATOM 1546 O O . ASP A 1 204 ? 1.168 8.770 7.234 1.00 53.53 204 ASP A O 1
ATOM 1550 N N . ARG A 1 205 ? 2.100 8.588 9.271 1.00 48.47 205 ARG A N 1
ATOM 1551 C CA . ARG A 1 205 ? 3.437 9.056 8.858 1.00 48.47 205 ARG A CA 1
ATOM 1552 C C . ARG A 1 205 ? 4.178 8.000 8.037 1.00 48.47 205 ARG A C 1
ATOM 1554 O O . ARG A 1 205 ? 4.814 8.336 7.046 1.00 48.47 205 ARG A O 1
ATOM 1561 N N . LEU A 1 206 ? 4.027 6.727 8.405 1.00 49.78 206 LEU A N 1
ATOM 1562 C CA . LEU A 1 206 ? 4.646 5.593 7.708 1.00 49.78 206 LEU A CA 1
ATOM 1563 C C . LEU A 1 206 ? 4.083 5.373 6.294 1.00 49.78 206 LEU A C 1
ATOM 1565 O O . LEU A 1 206 ? 4.773 4.825 5.441 1.00 49.78 206 LEU A O 1
ATOM 1569 N N . SER A 1 207 ? 2.844 5.804 6.031 1.00 47.09 207 SER A N 1
ATOM 1570 C CA . SER A 1 207 ? 2.245 5.761 4.691 1.00 47.09 207 SER A CA 1
ATOM 1571 C C . SER A 1 207 ? 2.674 6.901 3.759 1.00 47.09 207 SER A C 1
ATOM 1573 O O . SER A 1 207 ? 2.501 6.754 2.552 1.00 47.09 207 SER A O 1
ATOM 1575 N N . MET A 1 208 ? 3.196 8.017 4.287 1.00 41.22 208 MET A N 1
ATOM 1576 C CA . MET A 1 208 ? 3.558 9.208 3.497 1.00 41.22 208 MET A CA 1
ATOM 1577 C C . MET A 1 208 ? 5.061 9.306 3.198 1.00 41.22 208 MET A C 1
ATOM 1579 O O . MET A 1 208 ? 5.412 9.589 2.061 1.00 41.22 208 MET A O 1
ATOM 1583 N N . ASP A 1 209 ? 5.929 9.009 4.171 1.00 42.25 209 ASP A N 1
ATOM 1584 C CA . ASP A 1 209 ? 7.393 9.120 4.038 1.00 42.25 209 ASP A CA 1
ATOM 1585 C C . ASP A 1 209 ? 8.068 7.764 4.283 1.00 42.25 209 ASP A C 1
ATOM 1587 O O . ASP A 1 209 ? 8.780 7.556 5.263 1.00 42.25 209 ASP A O 1
ATOM 1591 N N . ALA A 1 210 ? 7.825 6.791 3.404 1.00 49.19 210 ALA A N 1
ATOM 1592 C CA . ALA A 1 210 ? 8.481 5.484 3.470 1.00 49.19 210 ALA A CA 1
ATOM 1593 C C . ALA A 1 210 ? 9.917 5.550 2.908 1.00 49.19 210 ALA A C 1
ATOM 1595 O O . ALA A 1 210 ? 10.231 4.948 1.874 1.00 49.19 210 ALA A O 1
ATOM 1596 N N . THR A 1 211 ? 10.795 6.305 3.570 1.00 50.56 211 THR A N 1
ATOM 1597 C CA . THR A 1 211 ? 12.246 6.135 3.425 1.00 50.56 211 THR A CA 1
ATOM 1598 C C . THR A 1 211 ? 12.710 4.955 4.290 1.00 50.56 211 THR A C 1
ATOM 1600 O O . THR A 1 211 ? 12.077 4.655 5.308 1.00 50.56 211 THR A O 1
ATOM 1603 N N . PRO A 1 212 ? 13.812 4.270 3.934 1.00 49.19 212 PRO A N 1
ATOM 1604 C CA . PRO A 1 212 ? 14.441 3.268 4.805 1.00 49.19 212 PRO A CA 1
ATOM 1605 C C . PRO A 1 212 ? 14.703 3.807 6.227 1.00 49.19 212 PRO A C 1
ATOM 1607 O O . PRO A 1 212 ? 14.569 3.085 7.217 1.00 49.19 212 PRO A O 1
ATOM 1610 N N . ASP A 1 213 ? 14.957 5.113 6.344 1.00 45.81 213 ASP A N 1
ATOM 1611 C CA . ASP A 1 213 ? 15.147 5.819 7.614 1.00 45.81 213 ASP A CA 1
ATOM 1612 C C . ASP A 1 213 ? 13.872 5.895 8.471 1.00 45.81 213 ASP A C 1
ATOM 1614 O O . ASP A 1 213 ? 13.949 5.869 9.701 1.00 45.81 213 ASP A O 1
ATOM 1618 N N . ALA A 1 214 ? 12.679 5.903 7.867 1.00 47.09 214 ALA A N 1
ATOM 1619 C CA . ALA A 1 214 ? 11.419 5.842 8.609 1.00 47.09 214 ALA A CA 1
ATOM 1620 C C . ALA A 1 214 ? 11.229 4.482 9.306 1.00 47.09 214 ALA A C 1
ATOM 1622 O O . ALA A 1 214 ? 10.671 4.415 10.406 1.00 47.09 214 ALA A O 1
ATOM 1623 N N . GLN A 1 215 ? 11.763 3.403 8.721 1.00 46.69 215 GLN A N 1
ATOM 1624 C CA . GLN A 1 215 ? 11.831 2.087 9.359 1.00 46.69 215 GLN A CA 1
ATOM 1625 C C . GLN A 1 215 ? 12.834 2.100 10.525 1.00 46.69 215 GLN A C 1
ATOM 1627 O O . GLN A 1 215 ? 12.525 1.559 11.588 1.00 46.69 215 GLN A O 1
ATOM 1632 N N . ALA A 1 216 ? 13.959 2.820 10.394 1.00 47.09 216 ALA A N 1
ATOM 1633 C CA . ALA A 1 216 ? 14.902 3.056 11.491 1.00 47.09 216 ALA A CA 1
ATOM 1634 C C . ALA A 1 216 ? 14.263 3.848 12.653 1.00 47.09 216 ALA A C 1
ATOM 1636 O O . ALA A 1 216 ? 14.443 3.493 13.821 1.00 47.09 216 ALA A O 1
ATOM 1637 N N . GLN A 1 217 ? 13.438 4.855 12.352 1.00 47.97 217 GLN A N 1
ATOM 1638 C CA . GLN A 1 217 ? 12.798 5.712 13.354 1.00 47.97 217 GLN A CA 1
ATOM 1639 C C . GLN A 1 217 ? 11.593 5.046 14.045 1.00 47.97 217 GLN A C 1
ATOM 1641 O O . GLN A 1 217 ? 11.399 5.234 15.247 1.00 47.97 217 GLN A O 1
ATOM 1646 N N . ALA A 1 218 ? 10.839 4.193 13.339 1.00 47.28 218 ALA A N 1
ATOM 1647 C CA . ALA A 1 218 ? 9.846 3.299 13.947 1.00 47.28 218 ALA A CA 1
ATOM 1648 C C . ALA A 1 218 ? 10.495 2.182 14.790 1.00 47.28 218 ALA A C 1
ATOM 1650 O O . ALA A 1 218 ? 9.891 1.673 15.736 1.00 47.28 218 ALA A O 1
ATOM 1651 N N . SER A 1 219 ? 11.749 1.828 14.484 1.00 48.59 219 SER A N 1
ATOM 1652 C CA . SER A 1 219 ? 12.540 0.804 15.169 1.00 48.59 219 SER A CA 1
ATOM 1653 C C . SER A 1 219 ? 13.346 1.321 16.365 1.00 48.59 219 SER A C 1
ATOM 1655 O O . SER A 1 219 ? 14.446 0.837 16.633 1.00 48.59 219 SER A O 1
ATOM 1657 N N . THR A 1 220 ? 12.795 2.220 17.189 1.00 50.44 220 THR A N 1
ATOM 1658 C CA . THR A 1 220 ? 13.293 2.346 18.575 1.00 50.44 220 THR A CA 1
ATOM 1659 C C . THR A 1 220 ? 12.894 1.084 19.368 1.00 50.44 220 THR A C 1
ATOM 1661 O O . THR A 1 220 ? 12.091 1.112 20.299 1.00 50.44 220 THR A O 1
ATOM 1664 N N . ALA A 1 221 ? 13.444 -0.065 18.959 1.00 50.59 221 ALA A N 1
ATOM 1665 C CA . ALA A 1 221 ? 13.142 -1.418 19.416 1.00 50.59 221 ALA A CA 1
ATOM 1666 C C . ALA A 1 221 ? 13.490 -1.618 20.898 1.00 50.59 221 ALA A C 1
ATOM 1668 O O . ALA A 1 221 ? 12.846 -2.409 21.585 1.00 50.59 221 ALA A O 1
ATOM 1669 N N . ASN A 1 222 ? 14.425 -0.823 21.429 1.00 57.47 222 ASN A N 1
ATOM 1670 C CA . ASN A 1 222 ? 14.695 -0.773 22.864 1.00 57.47 222 ASN A CA 1
ATOM 1671 C C . ASN A 1 222 ? 13.530 -0.135 23.635 1.00 57.47 222 ASN A C 1
ATOM 1673 O O . ASN A 1 222 ? 13.188 -0.592 24.721 1.00 57.47 222 ASN A O 1
ATOM 1677 N N . GLY A 1 223 ? 12.863 0.875 23.072 1.00 63.06 223 GLY A N 1
ATOM 1678 C CA . GLY A 1 223 ? 11.781 1.588 23.749 1.00 63.06 223 GLY A CA 1
ATOM 1679 C C . GLY A 1 223 ? 10.556 0.711 24.020 1.00 63.06 223 GLY A C 1
ATOM 1680 O O . GLY A 1 223 ? 9.972 0.800 25.095 1.00 63.06 223 GLY A O 1
ATOM 1681 N N . ALA A 1 224 ? 10.169 -0.157 23.081 1.00 63.69 224 ALA A N 1
ATOM 1682 C CA . ALA A 1 224 ? 9.023 -1.055 23.261 1.00 63.69 224 ALA A CA 1
ATOM 1683 C C . ALA A 1 224 ? 9.295 -2.152 24.305 1.00 63.69 224 ALA A C 1
ATOM 1685 O O . ALA A 1 224 ? 8.446 -2.416 25.156 1.00 63.69 224 ALA A O 1
ATOM 1686 N N . LEU A 1 225 ? 10.496 -2.737 24.289 1.00 67.19 225 LEU A N 1
ATOM 1687 C CA . LEU A 1 225 ? 10.929 -3.719 25.286 1.00 67.19 225 LEU A CA 1
ATOM 1688 C C . LEU A 1 225 ? 11.001 -3.113 26.688 1.00 67.19 225 LEU A C 1
ATOM 1690 O O . LEU A 1 225 ? 10.446 -3.679 27.623 1.00 67.19 225 LEU A O 1
ATOM 1694 N N . TRP A 1 226 ? 11.600 -1.929 26.835 1.00 71.19 226 TRP A N 1
ATOM 1695 C CA . TRP A 1 226 ? 11.639 -1.232 28.121 1.00 71.19 226 TRP A CA 1
ATOM 1696 C C . TRP A 1 226 ? 10.249 -0.823 28.614 1.00 71.19 226 TRP A C 1
ATOM 1698 O O . TRP A 1 226 ? 9.996 -0.896 29.813 1.00 71.19 226 TRP A O 1
ATOM 1708 N N . LYS A 1 227 ? 9.318 -0.466 27.717 1.00 71.56 227 LYS A N 1
ATOM 1709 C CA . LYS A 1 227 ? 7.909 -0.243 28.083 1.00 71.56 227 LYS A CA 1
ATOM 1710 C C . LYS A 1 227 ? 7.256 -1.518 28.618 1.00 71.56 227 LYS A C 1
ATOM 1712 O O . LYS A 1 227 ? 6.580 -1.452 29.636 1.00 71.56 227 LYS A O 1
ATOM 1717 N N . LEU A 1 228 ? 7.476 -2.667 27.974 1.00 70.50 228 LEU A N 1
ATOM 1718 C CA . LEU A 1 228 ? 6.971 -3.967 28.434 1.00 70.50 228 LEU A CA 1
ATOM 1719 C C . LEU A 1 228 ? 7.555 -4.370 29.787 1.00 70.50 228 LEU A C 1
ATOM 1721 O O . LEU A 1 228 ? 6.809 -4.727 30.693 1.00 70.50 228 LEU A O 1
ATOM 1725 N N . VAL A 1 229 ? 8.876 -4.268 29.939 1.00 74.44 229 VAL A N 1
ATOM 1726 C CA . VAL A 1 229 ? 9.572 -4.546 31.203 1.00 74.44 229 VAL A CA 1
ATOM 1727 C C . VAL A 1 229 ? 9.070 -3.613 32.299 1.00 74.44 229 VAL A C 1
ATOM 1729 O O . VAL A 1 229 ? 8.709 -4.079 33.375 1.00 74.44 229 VAL A O 1
ATOM 1732 N N . GLY A 1 230 ? 8.968 -2.313 32.014 1.00 76.44 230 GLY A N 1
ATOM 1733 C CA . GLY A 1 230 ? 8.428 -1.324 32.943 1.00 76.44 230 GLY A CA 1
ATOM 1734 C C . GLY A 1 230 ? 6.991 -1.631 33.354 1.00 76.44 230 GLY A C 1
ATOM 1735 O O . GLY A 1 230 ? 6.621 -1.412 34.501 1.00 76.44 230 GLY A O 1
ATOM 1736 N N . LEU A 1 231 ? 6.194 -2.205 32.456 1.00 72.50 231 LEU A N 1
ATOM 1737 C CA . LEU A 1 231 ? 4.817 -2.580 32.733 1.00 72.50 231 LEU A CA 1
ATOM 1738 C C . LEU A 1 231 ? 4.682 -3.845 33.592 1.00 72.50 231 LEU A C 1
ATOM 1740 O O . LEU A 1 231 ? 3.847 -3.900 34.495 1.00 72.50 231 LEU A O 1
ATOM 1744 N N . VAL A 1 232 ? 5.502 -4.862 33.323 1.00 71.62 232 VAL A N 1
ATOM 1745 C CA . VAL A 1 232 ? 5.583 -6.068 34.159 1.00 71.62 232 VAL A CA 1
ATOM 1746 C C . VAL A 1 232 ? 6.078 -5.688 35.551 1.00 71.62 232 VAL A C 1
ATOM 1748 O O . VAL A 1 232 ? 5.477 -6.072 36.551 1.00 71.62 232 VAL A O 1
ATOM 1751 N N . PHE A 1 233 ? 7.118 -4.857 35.616 1.00 79.50 233 PHE A N 1
ATOM 1752 C CA . PHE A 1 233 ? 7.626 -4.308 36.866 1.00 79.50 233 PHE A CA 1
ATOM 1753 C C . PHE A 1 233 ? 6.548 -3.512 37.603 1.00 79.50 233 PHE A C 1
ATOM 1755 O O . PHE A 1 233 ? 6.342 -3.726 38.794 1.00 79.50 233 PHE A O 1
ATOM 1762 N N . PHE A 1 234 ? 5.797 -2.667 36.891 1.00 77.31 234 PHE A N 1
ATOM 1763 C CA . PHE A 1 234 ? 4.653 -1.958 37.450 1.00 77.31 234 PHE A CA 1
ATOM 1764 C C . PHE A 1 234 ? 3.609 -2.933 38.014 1.00 77.31 234 PHE A C 1
ATOM 1766 O O . PHE A 1 234 ? 3.186 -2.751 39.145 1.00 77.31 234 PHE A O 1
ATOM 1773 N N . SER A 1 235 ? 3.249 -4.006 37.303 1.00 71.25 235 SER A N 1
ATOM 1774 C CA . SER A 1 235 ? 2.290 -5.008 37.800 1.00 71.25 235 SER A CA 1
ATOM 1775 C C . SER A 1 235 ? 2.717 -5.667 39.113 1.00 71.25 235 SER A C 1
ATOM 1777 O O . SER A 1 235 ? 1.862 -6.015 39.923 1.00 71.25 235 SER A O 1
ATOM 1779 N N . ILE A 1 236 ? 4.020 -5.889 39.298 1.00 76.50 236 ILE A N 1
ATOM 1780 C CA . ILE A 1 236 ? 4.577 -6.556 40.482 1.00 76.50 236 ILE A CA 1
ATOM 1781 C C . ILE A 1 236 ? 4.746 -5.554 41.631 1.00 76.50 236 ILE A C 1
ATOM 1783 O O . ILE A 1 236 ? 4.447 -5.859 42.783 1.00 76.50 236 ILE A O 1
ATOM 1787 N N . MET A 1 237 ? 5.218 -4.345 41.323 1.00 77.38 237 MET A N 1
ATOM 1788 C CA . MET A 1 237 ? 5.548 -3.323 42.318 1.00 77.38 237 MET A CA 1
ATOM 1789 C C . MET A 1 237 ? 4.338 -2.507 42.761 1.00 77.38 237 MET A C 1
ATOM 1791 O O . MET A 1 237 ? 4.292 -2.087 43.915 1.00 77.38 237 MET A O 1
ATOM 1795 N N . ALA A 1 238 ? 3.353 -2.283 41.889 1.00 76.38 238 ALA A N 1
ATOM 1796 C CA . ALA A 1 238 ? 2.172 -1.481 42.193 1.00 76.38 238 ALA A CA 1
ATOM 1797 C C . ALA A 1 238 ? 1.425 -1.968 43.451 1.00 76.38 238 ALA A C 1
ATOM 1799 O O . ALA A 1 238 ? 1.175 -1.127 44.314 1.00 76.38 238 ALA A O 1
ATOM 1800 N N . PRO A 1 239 ? 1.165 -3.280 43.645 1.00 72.69 239 PRO A N 1
ATOM 1801 C CA . PRO A 1 239 ? 0.645 -3.835 44.899 1.00 72.69 239 PRO A CA 1
ATOM 1802 C C . PRO A 1 239 ? 1.364 -3.406 46.179 1.00 72.69 239 PRO A C 1
ATOM 1804 O O . PRO A 1 239 ? 0.726 -3.220 47.208 1.00 72.69 239 PRO A O 1
ATOM 1807 N N . VAL A 1 240 ? 2.688 -3.251 46.126 1.00 75.31 240 VAL A N 1
ATOM 1808 C CA . VAL A 1 240 ? 3.521 -2.946 47.299 1.00 75.31 240 VAL A CA 1
ATOM 1809 C C . VAL A 1 240 ? 3.678 -1.437 47.486 1.00 75.31 240 VAL A C 1
ATOM 1811 O O . VAL A 1 240 ? 3.634 -0.926 48.604 1.00 75.31 240 VAL A O 1
ATOM 1814 N N . VAL A 1 241 ? 3.868 -0.711 46.385 1.00 79.62 241 VAL A N 1
ATOM 1815 C CA . VAL A 1 241 ? 4.186 0.720 46.391 1.00 79.62 241 VAL A CA 1
ATOM 1816 C C . VAL A 1 241 ? 2.935 1.568 46.600 1.00 79.62 241 VAL A C 1
ATOM 1818 O O . VAL A 1 241 ? 2.979 2.523 47.376 1.00 79.62 241 VAL A O 1
ATOM 1821 N N . ILE A 1 242 ? 1.812 1.228 45.954 1.00 80.06 242 ILE A N 1
ATOM 1822 C CA . ILE A 1 242 ? 0.590 2.046 45.998 1.00 80.06 242 ILE A CA 1
ATOM 1823 C C . ILE A 1 242 ? 0.066 2.199 47.435 1.00 80.06 242 ILE A C 1
ATOM 1825 O O . ILE A 1 242 ? -0.094 3.345 47.849 1.00 80.06 242 ILE A O 1
ATOM 1829 N N . PRO A 1 243 ? -0.122 1.133 48.240 1.00 76.88 243 PRO A N 1
ATOM 1830 C CA . PRO A 1 243 ? -0.612 1.285 49.614 1.00 76.88 243 PRO A CA 1
ATOM 1831 C C . PRO A 1 243 ? 0.341 2.054 50.536 1.00 76.88 243 PRO A C 1
ATOM 1833 O O . PRO A 1 243 ? -0.080 2.608 51.546 1.00 76.88 243 PRO A O 1
ATOM 1836 N N . ARG A 1 244 ? 1.642 2.073 50.212 1.00 81.19 244 ARG A N 1
ATOM 1837 C CA . ARG A 1 244 ? 2.677 2.702 51.042 1.00 81.19 244 ARG A CA 1
ATOM 1838 C C . ARG A 1 244 ? 2.879 4.185 50.733 1.00 81.19 244 ARG A C 1
ATOM 1840 O O . ARG A 1 244 ? 3.292 4.927 51.617 1.00 81.19 244 ARG A O 1
ATOM 1847 N N . VAL A 1 245 ? 2.633 4.601 49.490 1.00 81.62 245 VAL A N 1
ATOM 1848 C CA . VAL A 1 245 ? 2.908 5.966 49.008 1.00 81.62 245 VAL A CA 1
ATOM 1849 C C . VAL A 1 245 ? 1.629 6.780 48.816 1.00 81.62 245 VAL A C 1
ATOM 1851 O O . VAL A 1 245 ? 1.640 7.988 49.041 1.00 81.62 245 VAL A O 1
ATOM 1854 N N . LEU A 1 246 ? 0.530 6.150 48.392 1.00 77.06 246 LEU A N 1
ATOM 1855 C CA . LEU A 1 246 ? -0.705 6.850 48.045 1.00 77.06 246 LEU A CA 1
ATOM 1856 C C . LEU A 1 246 ? -1.733 6.751 49.180 1.00 77.06 246 LEU A C 1
ATOM 1858 O O . LEU A 1 246 ? -1.971 5.658 49.699 1.00 77.06 246 LEU A O 1
ATOM 1862 N N . PRO A 1 247 ? -2.395 7.865 49.546 1.00 77.19 247 PRO A N 1
ATOM 1863 C CA . PRO A 1 247 ? -3.468 7.829 50.529 1.00 77.19 247 PRO A CA 1
ATOM 1864 C C . PRO A 1 247 ? -4.627 6.959 50.027 1.00 77.19 247 PRO A C 1
ATOM 1866 O O . PRO A 1 247 ? -4.904 6.886 48.826 1.00 77.19 247 PRO A O 1
ATOM 1869 N N . ALA A 1 248 ? -5.328 6.307 50.956 1.00 75.62 248 ALA A N 1
ATOM 1870 C CA . ALA A 1 248 ? -6.561 5.590 50.655 1.00 75.62 248 ALA A CA 1
ATOM 1871 C C . ALA A 1 248 ? -7.661 6.602 50.288 1.00 75.62 248 ALA A C 1
ATOM 1873 O O . ALA A 1 248 ? -8.326 7.166 51.155 1.00 75.62 248 ALA A O 1
ATOM 1874 N N . LEU A 1 249 ? -7.816 6.872 48.992 1.00 77.50 249 LEU A N 1
ATOM 1875 C CA . LEU A 1 249 ? -8.904 7.688 48.465 1.00 77.50 249 LEU A CA 1
ATOM 1876 C C . LEU A 1 249 ? -10.083 6.769 48.130 1.00 77.50 249 LEU A C 1
ATOM 1878 O O . LEU A 1 249 ? -9.942 5.852 47.321 1.00 77.50 249 LEU A O 1
ATOM 1882 N N . SER A 1 250 ? -11.257 7.044 48.703 1.00 78.44 250 SER A N 1
ATOM 1883 C CA . SER A 1 250 ? -12.512 6.309 48.479 1.00 78.44 250 SER A CA 1
ATOM 1884 C C . SER A 1 250 ? -13.147 6.622 47.113 1.00 78.44 250 SER A C 1
ATOM 1886 O O . SER A 1 250 ? -14.309 7.010 46.997 1.00 78.44 250 SER A O 1
ATOM 1888 N N . ILE A 1 251 ? -12.364 6.479 46.045 1.00 84.44 251 ILE A N 1
ATOM 1889 C CA . ILE A 1 251 ? -12.797 6.702 44.666 1.00 84.44 251 ILE A CA 1
ATOM 1890 C C . ILE A 1 251 ? -13.457 5.414 44.146 1.00 84.44 251 ILE A C 1
ATOM 1892 O O . ILE A 1 251 ? -12.865 4.342 44.278 1.00 84.44 251 ILE A O 1
ATOM 1896 N N . PRO A 1 252 ? -14.640 5.476 43.505 1.00 87.06 252 PRO A N 1
ATOM 1897 C CA . PRO A 1 252 ? -15.251 4.301 42.890 1.00 87.06 252 PRO A CA 1
ATOM 1898 C C . PRO A 1 252 ? -14.336 3.665 41.824 1.00 87.06 252 PRO A C 1
ATOM 1900 O O . PRO A 1 252 ? -13.807 4.392 40.971 1.00 87.06 252 PRO A O 1
ATOM 1903 N N . PRO A 1 253 ? -14.179 2.328 41.818 1.00 88.81 253 PRO A N 1
ATOM 1904 C CA . PRO A 1 253 ? -13.244 1.647 40.929 1.00 88.81 253 PRO A CA 1
ATOM 1905 C C . PRO A 1 253 ? -13.668 1.688 39.452 1.00 88.81 253 PRO A C 1
ATOM 1907 O O . PRO A 1 253 ? -14.856 1.683 39.108 1.00 88.81 253 PRO A O 1
ATOM 1910 N N . MET A 1 254 ? -12.672 1.701 38.560 1.00 88.94 254 MET A N 1
ATOM 1911 C CA . MET A 1 254 ? -12.809 1.847 37.108 1.00 88.94 254 MET A CA 1
ATOM 1912 C C . MET A 1 254 ? -12.078 0.756 36.313 1.00 88.94 254 MET A C 1
ATOM 1914 O O . MET A 1 254 ? -11.239 1.029 35.463 1.00 88.94 254 MET A O 1
ATOM 1918 N N . TRP A 1 255 ? -12.429 -0.506 36.541 1.00 90.25 255 TRP A N 1
ATOM 1919 C CA . TRP A 1 255 ? -11.817 -1.621 35.805 1.00 90.25 255 TRP A CA 1
ATOM 1920 C C . TRP A 1 255 ? -12.367 -1.798 34.380 1.00 90.25 255 TRP A C 1
ATOM 1922 O O . TRP A 1 255 ? -11.635 -2.174 33.470 1.00 90.25 255 TRP A O 1
ATOM 1932 N N . ILE A 1 256 ? -13.652 -1.491 34.166 1.00 91.88 256 ILE A N 1
ATOM 1933 C CA . ILE A 1 256 ? -14.381 -1.857 32.938 1.00 91.88 256 ILE A CA 1
ATOM 1934 C C . ILE A 1 256 ? -13.866 -1.105 31.703 1.00 91.88 256 ILE A C 1
ATOM 1936 O O . ILE A 1 256 ? -13.609 -1.732 30.682 1.00 91.88 256 ILE A O 1
ATOM 1940 N N . ALA A 1 257 ? -13.704 0.221 31.773 1.00 91.44 257 ALA A N 1
ATOM 1941 C CA . ALA A 1 257 ? -13.274 1.027 30.626 1.00 91.44 257 ALA A CA 1
ATOM 1942 C C . ALA A 1 257 ? -11.890 0.614 30.073 1.00 91.44 257 ALA A C 1
ATOM 1944 O O . ALA A 1 257 ? -11.813 0.309 28.880 1.00 91.44 257 ALA A O 1
ATOM 1945 N N . PRO A 1 258 ? -10.812 0.540 30.887 1.00 91.25 258 PRO A N 1
ATOM 1946 C CA . PRO A 1 258 ? -9.511 0.085 30.398 1.00 91.25 258 PRO A CA 1
ATOM 1947 C C . PRO A 1 258 ? -9.528 -1.387 29.966 1.00 91.25 258 PRO A C 1
ATOM 1949 O O . PRO A 1 258 ? -8.920 -1.714 28.950 1.00 91.25 258 PRO A O 1
ATOM 1952 N N . ALA A 1 259 ? -10.257 -2.269 30.662 1.00 92.56 259 ALA A N 1
ATOM 1953 C CA . ALA A 1 259 ? -10.377 -3.670 30.255 1.00 92.56 259 ALA A CA 1
ATOM 1954 C C . ALA A 1 259 ? -11.033 -3.806 28.874 1.00 92.56 259 ALA A C 1
ATOM 1956 O O . ALA A 1 259 ? -10.518 -4.508 28.008 1.00 92.56 259 ALA A O 1
ATOM 1957 N N . LEU A 1 260 ? -12.134 -3.091 28.639 1.00 93.12 260 LEU A N 1
ATOM 1958 C CA . LEU A 1 260 ? -12.854 -3.135 27.372 1.00 93.12 260 LEU A CA 1
ATOM 1959 C C . LEU A 1 260 ? -12.006 -2.545 26.237 1.00 93.12 260 LEU A C 1
ATOM 1961 O O . LEU A 1 260 ? -11.908 -3.146 25.167 1.00 93.12 260 LEU A O 1
ATOM 1965 N N . LEU A 1 261 ? -11.332 -1.421 26.491 1.00 91.81 261 LEU A N 1
ATOM 1966 C CA . LEU A 1 261 ? -10.396 -0.814 25.546 1.00 91.81 261 LEU A CA 1
ATOM 1967 C C . LEU A 1 261 ? -9.280 -1.793 25.141 1.00 91.81 261 LEU A C 1
ATOM 1969 O O . LEU A 1 261 ? -9.000 -1.945 23.950 1.00 91.81 261 LEU A O 1
ATOM 1973 N N . LEU A 1 262 ? -8.666 -2.472 26.115 1.00 91.62 262 LEU A N 1
ATOM 1974 C CA . LEU A 1 262 ? -7.584 -3.432 25.886 1.00 91.62 262 LEU A CA 1
ATOM 1975 C C . LEU A 1 262 ? -8.073 -4.682 25.155 1.00 91.62 262 LEU A C 1
ATOM 1977 O O . LEU A 1 262 ? -7.492 -5.042 24.137 1.00 91.62 262 LEU A O 1
ATOM 1981 N N . VAL A 1 263 ? -9.152 -5.316 25.621 1.00 93.81 263 VAL A N 1
ATOM 1982 C CA . VAL A 1 263 ? -9.709 -6.525 24.991 1.00 93.81 263 VAL A CA 1
ATOM 1983 C C . VAL A 1 263 ? -10.177 -6.223 23.569 1.00 93.81 263 VAL A C 1
ATOM 1985 O O . VAL A 1 263 ? -9.836 -6.953 22.638 1.00 93.81 263 VAL A O 1
ATOM 1988 N N . GLY A 1 264 ? -10.898 -5.117 23.369 1.00 93.19 264 GLY A N 1
ATOM 1989 C CA . GLY A 1 264 ? -11.389 -4.728 22.051 1.00 93.19 264 GLY A CA 1
ATOM 1990 C C . GLY A 1 264 ? -10.270 -4.424 21.059 1.00 93.19 264 GLY A C 1
ATOM 1991 O O . GLY A 1 264 ? -10.343 -4.851 19.904 1.00 93.19 264 GLY A O 1
ATOM 1992 N N . SER A 1 265 ? -9.207 -3.760 21.517 1.00 91.25 265 SER A N 1
ATOM 1993 C CA . SER A 1 265 ? -8.031 -3.460 20.690 1.00 91.25 265 SER A CA 1
ATOM 1994 C C . SER A 1 265 ? -7.149 -4.686 20.437 1.00 91.25 265 SER A C 1
ATOM 1996 O O . SER A 1 265 ? -6.567 -4.812 19.355 1.00 91.25 265 SER A O 1
ATOM 1998 N N . LEU A 1 266 ? -7.081 -5.614 21.397 1.00 92.19 266 LEU A N 1
ATOM 1999 C CA . LEU A 1 266 ? -6.372 -6.886 21.267 1.00 92.19 266 LEU A CA 1
ATOM 2000 C C . LEU A 1 266 ? -7.031 -7.769 20.205 1.00 92.19 266 LEU A C 1
ATOM 2002 O O . LEU A 1 266 ? -6.338 -8.256 19.315 1.00 92.19 266 LEU A O 1
ATOM 2006 N N . ILE A 1 267 ? -8.362 -7.910 20.240 1.00 94.25 267 ILE A N 1
ATOM 2007 C CA . ILE A 1 267 ? -9.128 -8.640 19.216 1.00 94.25 267 ILE A CA 1
ATOM 2008 C C . ILE A 1 267 ? -8.905 -8.008 17.838 1.00 94.25 267 ILE A C 1
ATOM 2010 O O . ILE A 1 267 ? -8.593 -8.715 16.880 1.00 94.25 267 ILE A O 1
ATOM 2014 N N . ALA A 1 268 ? -8.996 -6.677 17.738 1.00 92.12 268 ALA A N 1
ATOM 2015 C CA . ALA A 1 268 ? -8.767 -5.966 16.482 1.00 92.12 268 ALA A CA 1
ATOM 2016 C C . ALA A 1 268 ? -7.354 -6.215 15.920 1.00 92.12 268 ALA A C 1
ATOM 2018 O O . ALA A 1 268 ? -7.190 -6.474 14.727 1.00 92.12 268 ALA A O 1
ATOM 2019 N N . SER A 1 269 ? -6.334 -6.181 16.781 1.00 89.62 269 SER A N 1
ATOM 2020 C CA . SER A 1 269 ? -4.941 -6.399 16.378 1.00 89.62 269 SER A CA 1
ATOM 2021 C C . SER A 1 269 ? -4.644 -7.859 16.038 1.00 89.62 269 SER A C 1
ATOM 2023 O O . SER A 1 269 ? -3.901 -8.102 15.094 1.00 89.62 269 SER A O 1
ATOM 2025 N N . LEU A 1 270 ? -5.255 -8.826 16.733 1.00 92.38 270 LEU A N 1
ATOM 2026 C CA . LEU A 1 270 ? -5.169 -10.252 16.395 1.00 92.38 270 LEU A CA 1
ATOM 2027 C C . LEU A 1 270 ? -5.780 -10.531 15.020 1.00 92.38 270 LEU A C 1
ATOM 2029 O O . LEU A 1 270 ? -5.131 -11.140 14.172 1.00 92.38 270 LEU A O 1
ATOM 2033 N N . LEU A 1 271 ? -7.003 -10.047 14.774 1.00 93.19 271 LEU A N 1
ATOM 2034 C CA . LEU A 1 271 ? -7.672 -10.199 13.479 1.00 93.19 271 LEU A CA 1
ATOM 2035 C C . LEU A 1 271 ? -6.851 -9.571 12.349 1.00 93.19 271 LEU A C 1
ATOM 2037 O O . LEU A 1 271 ? -6.682 -10.192 11.301 1.00 93.19 271 LEU A O 1
ATOM 2041 N N . PHE A 1 272 ? -6.301 -8.373 12.572 1.00 91.06 272 PHE A N 1
ATOM 2042 C CA . PHE A 1 272 ? -5.413 -7.720 11.614 1.00 91.06 272 PHE A CA 1
ATOM 2043 C C . PHE A 1 272 ? -4.130 -8.525 11.373 1.00 91.06 272 PHE A C 1
ATOM 2045 O O . PHE A 1 272 ? -3.761 -8.747 10.222 1.00 91.06 272 PHE A O 1
ATOM 2052 N N . PHE A 1 273 ? -3.464 -8.988 12.434 1.00 89.81 273 PHE A N 1
ATOM 2053 C CA . PHE A 1 273 ? -2.215 -9.740 12.334 1.00 89.81 273 PHE A CA 1
ATOM 2054 C C . PHE A 1 273 ? -2.409 -11.046 11.558 1.00 89.81 273 PHE A C 1
ATOM 2056 O O . PHE A 1 273 ? -1.658 -11.320 10.626 1.00 89.81 273 PHE A O 1
ATOM 2063 N N . PHE A 1 274 ? -3.463 -11.810 11.859 1.00 91.12 274 PHE A N 1
ATOM 2064 C CA . PHE A 1 274 ? -3.786 -13.020 11.101 1.00 91.12 274 PHE A CA 1
ATOM 2065 C C . PHE A 1 274 ? -4.217 -12.720 9.659 1.00 91.12 274 PHE A C 1
ATOM 2067 O O . PHE A 1 274 ? -3.900 -13.487 8.750 1.00 91.12 274 PHE A O 1
ATOM 2074 N N . ALA A 1 275 ? -4.916 -11.607 9.414 1.00 90.81 275 ALA A N 1
ATOM 2075 C CA . ALA A 1 275 ? -5.247 -11.185 8.054 1.00 90.81 275 ALA A CA 1
ATOM 2076 C C . ALA A 1 275 ? -3.992 -10.822 7.244 1.00 90.81 275 ALA A C 1
ATOM 2078 O O . ALA A 1 275 ? -3.926 -11.123 6.051 1.00 90.81 275 ALA A O 1
ATOM 2079 N N . LEU A 1 276 ? -3.008 -10.191 7.892 1.00 89.38 276 LEU A N 1
ATOM 2080 C CA . LEU A 1 276 ? -1.724 -9.827 7.305 1.00 89.38 276 LEU A CA 1
ATOM 2081 C C . LEU A 1 276 ? -0.924 -11.079 6.949 1.00 89.38 276 LEU A C 1
ATOM 2083 O O . LEU A 1 276 ? -0.525 -11.217 5.796 1.00 89.38 276 LEU A O 1
ATOM 2087 N N . THR A 1 277 ? -0.743 -12.010 7.891 1.00 87.75 277 THR A N 1
ATOM 2088 C CA . THR A 1 277 ? 0.031 -13.240 7.652 1.00 87.75 277 THR A CA 1
ATOM 2089 C C . THR A 1 277 ? -0.606 -14.128 6.587 1.00 87.75 277 THR A C 1
ATOM 2091 O O . THR A 1 277 ? 0.099 -14.671 5.742 1.00 87.75 277 THR A O 1
ATOM 2094 N N . ALA A 1 278 ? -1.940 -14.198 6.538 1.00 86.38 278 ALA A N 1
ATOM 2095 C CA . ALA A 1 278 ? -2.671 -14.912 5.489 1.00 86.38 278 ALA A CA 1
ATOM 2096 C C . ALA A 1 278 ? -2.555 -14.269 4.091 1.00 86.38 278 ALA A C 1
ATOM 2098 O O . ALA A 1 278 ? -3.040 -14.844 3.115 1.00 86.38 278 ALA A O 1
ATOM 2099 N N . ARG A 1 279 ? -1.977 -13.065 3.983 1.00 81.94 279 ARG A N 1
ATOM 2100 C CA . ARG A 1 279 ? -1.833 -12.298 2.735 1.00 81.94 279 ARG A CA 1
ATOM 2101 C C . ARG A 1 279 ? -0.375 -11.972 2.393 1.00 81.94 279 ARG A C 1
ATOM 2103 O O . ARG A 1 279 ? -0.138 -11.155 1.500 1.00 81.94 279 ARG A O 1
ATOM 2110 N N . LEU A 1 280 ? 0.587 -12.561 3.100 1.00 82.38 280 LEU A N 1
ATOM 2111 C CA . LEU A 1 280 ? 1.996 -12.426 2.746 1.00 82.38 280 LEU A CA 1
ATOM 2112 C C . LEU A 1 280 ? 2.242 -13.118 1.409 1.00 82.38 280 LEU A C 1
ATOM 2114 O O . LEU A 1 280 ? 1.849 -14.267 1.208 1.00 82.38 280 LEU A O 1
ATOM 2118 N N . ASP A 1 281 ? 2.854 -12.384 0.486 1.00 68.56 281 ASP A N 1
ATOM 2119 C CA . ASP A 1 281 ? 3.305 -12.971 -0.765 1.00 68.56 281 ASP A CA 1
ATOM 2120 C C . ASP A 1 281 ? 4.576 -13.754 -0.457 1.00 68.56 281 ASP A C 1
ATOM 2122 O O . ASP A 1 281 ? 5.512 -13.218 0.138 1.00 68.56 281 ASP A O 1
ATOM 2126 N N . ARG A 1 282 ? 4.632 -15.015 -0.880 1.00 64.50 282 ARG A N 1
ATOM 2127 C CA . ARG A 1 282 ? 5.925 -15.685 -1.000 1.00 64.50 282 ARG A CA 1
ATOM 2128 C C . ARG A 1 282 ? 6.645 -15.020 -2.161 1.00 64.50 282 ARG A C 1
ATOM 2130 O O . ARG A 1 282 ? 6.038 -14.900 -3.225 1.00 64.50 282 ARG A O 1
ATOM 2137 N N . ALA A 1 283 ? 7.891 -14.590 -1.961 1.00 58.69 283 ALA A N 1
ATOM 2138 C CA . ALA A 1 283 ? 8.714 -14.085 -3.054 1.00 58.69 283 ALA A CA 1
ATOM 2139 C C . ALA A 1 283 ? 8.754 -15.141 -4.165 1.00 58.69 283 ALA A C 1
ATOM 2141 O O . ALA A 1 283 ? 9.388 -16.188 -4.035 1.00 58.69 283 ALA A O 1
ATOM 2142 N N . SER A 1 284 ? 8.007 -14.897 -5.238 1.00 58.25 284 SER A N 1
ATOM 2143 C CA . SER A 1 284 ? 8.146 -15.652 -6.472 1.00 58.25 284 SER A CA 1
ATOM 2144 C C . SER A 1 284 ? 9.460 -15.220 -7.101 1.00 58.25 284 SER A C 1
ATOM 2146 O O . SER A 1 284 ? 9.718 -14.018 -7.140 1.00 58.25 284 SER A O 1
ATOM 2148 N N . HIS A 1 285 ? 10.255 -16.199 -7.536 1.00 70.56 285 HIS A N 1
ATOM 2149 C CA . HIS A 1 285 ? 11.543 -16.073 -8.223 1.00 70.56 285 HIS A CA 1
ATOM 2150 C C . HIS A 1 285 ? 11.828 -14.671 -8.766 1.00 70.56 285 HIS A C 1
ATOM 2152 O O . HIS A 1 285 ? 11.056 -14.163 -9.572 1.00 70.56 285 HIS A O 1
ATOM 2158 N N . THR A 1 286 ? 12.924 -14.067 -8.313 1.00 84.06 286 THR A N 1
ATOM 2159 C CA . THR A 1 286 ? 13.457 -12.824 -8.862 1.00 84.06 286 THR A CA 1
ATOM 2160 C C . THR A 1 286 ? 14.474 -13.179 -9.934 1.00 84.06 286 THR A C 1
ATOM 2162 O O . THR A 1 286 ? 15.568 -13.643 -9.630 1.00 84.06 286 THR A O 1
ATOM 2165 N N . ASP A 1 287 ? 14.101 -13.007 -11.195 1.00 88.44 287 ASP A N 1
ATOM 2166 C CA . ASP A 1 287 ? 14.989 -13.234 -12.326 1.00 88.44 287 ASP A CA 1
ATOM 2167 C C . ASP A 1 287 ? 14.865 -12.110 -13.356 1.00 88.44 287 ASP A C 1
ATOM 2169 O O . ASP A 1 287 ? 13.826 -11.456 -13.510 1.00 88.44 287 ASP A O 1
ATOM 2173 N N . VAL A 1 288 ? 15.971 -11.869 -14.048 1.00 90.81 288 VAL A N 1
ATOM 2174 C CA . VAL A 1 288 ? 16.122 -10.802 -15.033 1.00 90.81 288 VAL A CA 1
ATOM 2175 C C . VAL A 1 288 ? 16.834 -11.386 -16.238 1.00 90.81 288 VAL A C 1
ATOM 2177 O O . VAL A 1 288 ? 17.927 -11.946 -16.120 1.00 90.81 288 VAL A O 1
ATOM 2180 N N . SER A 1 289 ? 16.228 -11.221 -17.408 1.00 93.38 289 SER A N 1
ATOM 2181 C CA . SER A 1 289 ? 16.850 -11.619 -18.665 1.00 93.38 289 SER A CA 1
ATOM 2182 C C . SER A 1 289 ? 17.930 -10.620 -19.024 1.00 93.38 289 SER A C 1
ATOM 2184 O O . SER A 1 289 ? 17.679 -9.416 -19.006 1.00 93.38 289 SER A O 1
ATOM 2186 N N . CYS A 1 290 ? 19.111 -11.118 -19.370 1.00 94.25 290 CYS A N 1
ATOM 2187 C CA . CYS A 1 290 ? 20.231 -10.313 -19.832 1.00 94.25 290 CYS A CA 1
ATOM 2188 C C . CYS A 1 290 ? 20.809 -10.959 -21.086 1.00 94.25 290 CYS A C 1
ATOM 2190 O O . CYS A 1 290 ? 21.351 -12.060 -21.023 1.00 94.25 290 CYS A O 1
ATOM 2192 N N . GLU A 1 291 ? 20.682 -10.262 -22.209 1.00 95.25 291 GLU A N 1
ATOM 2193 C CA . GLU A 1 291 ? 21.260 -10.663 -23.486 1.00 95.25 291 GLU A CA 1
ATOM 2194 C C . GLU A 1 291 ? 22.425 -9.733 -23.814 1.00 95.25 291 GLU A C 1
ATOM 2196 O O . GLU A 1 291 ? 22.251 -8.517 -23.933 1.00 95.25 291 GLU A O 1
ATOM 2201 N N . GLN A 1 292 ? 23.622 -10.305 -23.944 1.00 94.25 292 GLN A N 1
ATOM 2202 C CA . GLN A 1 292 ? 24.835 -9.579 -24.307 1.00 94.25 292 GLN A CA 1
ATOM 2203 C C . GLN A 1 292 ? 25.289 -10.010 -25.702 1.00 94.25 292 GLN A C 1
ATOM 2205 O O . GLN A 1 292 ? 25.580 -11.180 -25.941 1.00 94.25 292 GLN A O 1
ATOM 2210 N N . THR A 1 293 ? 25.404 -9.049 -26.617 1.00 93.88 293 THR A N 1
ATOM 2211 C CA . THR A 1 293 ? 25.924 -9.269 -27.972 1.00 93.88 293 THR A CA 1
ATOM 2212 C C . THR A 1 293 ? 26.922 -8.184 -28.343 1.00 93.88 293 THR A C 1
ATOM 2214 O O . THR A 1 293 ? 26.830 -7.046 -27.888 1.00 93.88 293 THR A O 1
ATOM 2217 N N . THR A 1 294 ? 27.860 -8.526 -29.218 1.00 93.06 294 THR A N 1
ATOM 2218 C CA . THR A 1 294 ? 28.722 -7.547 -29.883 1.00 93.06 294 THR A CA 1
ATOM 2219 C C . THR A 1 294 ? 28.022 -7.016 -31.132 1.00 93.06 294 THR A C 1
ATOM 2221 O O . THR A 1 294 ? 27.349 -7.779 -31.840 1.00 93.06 294 THR A O 1
ATOM 2224 N N . ILE A 1 295 ? 28.158 -5.716 -31.386 1.00 91.25 295 ILE A N 1
ATOM 2225 C CA . ILE A 1 295 ? 27.661 -5.034 -32.580 1.00 91.25 295 ILE A CA 1
ATOM 2226 C C . ILE A 1 295 ? 28.794 -4.249 -33.248 1.00 91.25 295 ILE A C 1
ATOM 2228 O O . ILE A 1 295 ? 29.588 -3.593 -32.576 1.00 91.25 295 ILE A O 1
ATOM 2232 N N . ALA A 1 296 ? 28.817 -4.297 -34.577 1.00 89.88 296 ALA A N 1
ATOM 2233 C CA . ALA A 1 296 ? 29.669 -3.476 -35.427 1.00 89.88 296 ALA A CA 1
ATOM 2234 C C . ALA A 1 296 ? 28.766 -2.554 -36.252 1.00 89.88 296 ALA A C 1
ATOM 2236 O O . ALA A 1 296 ? 27.721 -2.994 -36.738 1.00 89.88 296 ALA A O 1
ATOM 2237 N N . MET A 1 297 ? 29.138 -1.286 -36.409 1.00 87.69 297 MET A N 1
ATOM 2238 C CA . MET A 1 297 ? 28.374 -0.334 -37.219 1.00 87.69 297 MET A CA 1
ATOM 2239 C C . MET A 1 297 ? 29.266 0.755 -37.805 1.00 87.69 297 MET A C 1
ATOM 2241 O O . MET A 1 297 ? 30.281 1.133 -37.226 1.00 87.69 297 MET A O 1
ATOM 2245 N N . ASN A 1 298 ? 28.848 1.297 -38.947 1.00 86.25 298 ASN A N 1
ATOM 2246 C CA . ASN A 1 298 ? 29.515 2.426 -39.601 1.00 86.25 298 ASN A CA 1
ATOM 2247 C C . ASN A 1 298 ? 28.671 3.712 -39.505 1.00 86.25 298 ASN A C 1
ATOM 2249 O O . ASN A 1 298 ? 28.702 4.557 -40.396 1.00 86.25 298 ASN A O 1
ATOM 2253 N N . CYS A 1 299 ? 27.886 3.854 -38.436 1.00 84.62 299 CYS A N 1
ATOM 2254 C CA . CYS A 1 299 ? 27.051 5.019 -38.167 1.00 84.62 299 CYS A CA 1
ATOM 2255 C C . CYS A 1 299 ? 27.266 5.536 -36.740 1.00 84.62 299 CYS A C 1
ATOM 2257 O O . CYS A 1 299 ? 27.790 4.831 -35.879 1.00 84.62 299 CYS A O 1
ATOM 2259 N N . ALA A 1 300 ? 26.823 6.768 -36.469 1.00 87.56 300 ALA A N 1
ATOM 2260 C CA . ALA A 1 300 ? 26.857 7.310 -35.114 1.00 87.56 300 ALA A CA 1
ATOM 2261 C C . ALA A 1 300 ? 25.991 6.443 -34.175 1.00 87.56 300 ALA A C 1
ATOM 2263 O O . ALA A 1 300 ? 24.821 6.202 -34.495 1.00 87.56 300 ALA A O 1
ATOM 2264 N N . PRO A 1 301 ? 26.498 6.021 -33.002 1.00 87.25 301 PRO A N 1
ATOM 2265 C CA . PRO A 1 301 ? 25.765 5.126 -32.104 1.00 87.25 301 PRO A CA 1
ATOM 2266 C C . PRO A 1 301 ? 24.475 5.760 -31.555 1.00 87.25 301 PRO A C 1
ATOM 2268 O O . PRO A 1 301 ? 23.534 5.048 -31.214 1.00 87.25 301 PRO A O 1
ATOM 2271 N N . ALA A 1 302 ? 24.352 7.093 -31.587 1.00 87.31 302 ALA A N 1
ATOM 2272 C CA . ALA A 1 302 ? 23.106 7.806 -31.298 1.00 87.31 302 ALA A CA 1
ATOM 2273 C C . ALA A 1 302 ? 21.937 7.412 -32.232 1.00 87.31 302 ALA A C 1
ATOM 2275 O O . ALA A 1 302 ? 20.773 7.591 -31.876 1.00 87.31 302 ALA A O 1
ATOM 2276 N N . GLN A 1 303 ? 22.202 6.830 -33.409 1.00 88.19 303 GLN A N 1
ATOM 2277 C CA . GLN A 1 303 ? 21.144 6.300 -34.275 1.00 88.19 303 GLN A CA 1
ATOM 2278 C C . GLN A 1 303 ? 20.424 5.096 -33.652 1.00 88.19 303 GLN A C 1
ATOM 2280 O O . GLN A 1 303 ? 19.220 4.950 -33.870 1.00 88.19 303 GLN A O 1
ATOM 2285 N N . LEU A 1 304 ? 21.094 4.303 -32.802 1.00 89.81 304 LEU A N 1
ATOM 2286 C CA . LEU A 1 304 ? 20.445 3.230 -32.038 1.00 89.81 304 LEU A CA 1
ATOM 2287 C C . LEU A 1 304 ? 19.311 3.770 -31.162 1.00 89.81 304 LEU A C 1
ATOM 2289 O O . LEU A 1 304 ? 18.259 3.145 -31.079 1.00 89.81 304 LEU A O 1
ATOM 2293 N N . TRP A 1 305 ? 19.475 4.963 -30.579 1.00 90.94 305 TRP A N 1
ATOM 2294 C CA . TRP A 1 305 ? 18.452 5.601 -29.741 1.00 90.94 305 TRP A CA 1
ATOM 2295 C C . TRP A 1 305 ? 17.153 5.865 -30.498 1.00 90.94 305 TRP A C 1
ATOM 2297 O O . TRP A 1 305 ? 16.069 5.774 -29.921 1.00 90.94 305 TRP A O 1
ATOM 2307 N N . THR A 1 306 ? 17.238 6.162 -31.798 1.00 88.06 306 THR A N 1
ATOM 2308 C CA . THR A 1 306 ? 16.049 6.389 -32.630 1.00 88.06 306 THR A CA 1
ATOM 2309 C C . THR A 1 306 ? 15.262 5.102 -32.864 1.00 88.06 306 THR A C 1
ATOM 2311 O O . THR A 1 306 ? 14.030 5.121 -32.823 1.00 88.06 306 THR A O 1
ATOM 2314 N N . THR A 1 307 ? 15.964 3.980 -33.039 1.00 89.44 307 THR A N 1
ATOM 2315 C CA . THR A 1 307 ? 15.361 2.650 -33.173 1.00 89.44 307 THR A CA 1
ATOM 2316 C C . THR A 1 307 ? 14.790 2.184 -31.838 1.00 89.44 307 THR A C 1
ATOM 2318 O O . THR A 1 307 ? 13.629 1.794 -31.789 1.00 89.44 307 THR A O 1
ATOM 2321 N N . ILE A 1 308 ? 15.539 2.333 -30.741 1.00 92.19 308 ILE A N 1
ATOM 2322 C CA . ILE A 1 308 ? 15.072 2.009 -29.385 1.00 92.19 308 ILE A CA 1
ATOM 2323 C C . ILE A 1 308 ? 13.804 2.801 -29.039 1.00 92.19 308 ILE A C 1
ATOM 2325 O O . ILE A 1 308 ? 12.820 2.223 -28.591 1.00 92.19 308 ILE A O 1
ATOM 2329 N N . SER A 1 309 ? 13.779 4.108 -29.324 1.00 89.81 309 SER A N 1
ATOM 2330 C CA . SER A 1 309 ? 12.599 4.950 -29.081 1.00 89.81 309 SER A CA 1
ATOM 2331 C C . SER A 1 309 ? 11.373 4.478 -29.871 1.00 89.81 309 SER A C 1
ATOM 2333 O O . SER A 1 309 ? 10.247 4.559 -29.380 1.00 89.81 309 SER A O 1
ATOM 2335 N N . ARG A 1 310 ? 11.571 3.980 -31.100 1.00 89.25 310 ARG A N 1
ATOM 2336 C CA . ARG A 1 310 ? 10.494 3.421 -31.929 1.00 89.25 310 ARG A CA 1
ATOM 2337 C C . ARG A 1 310 ? 9.991 2.092 -31.369 1.00 89.25 310 ARG A C 1
ATOM 2339 O O . ARG A 1 310 ? 8.779 1.885 -31.313 1.00 89.25 310 ARG A O 1
ATOM 2346 N N . ASP A 1 311 ? 10.895 1.229 -30.919 1.00 89.19 311 ASP A N 1
ATOM 2347 C CA . ASP A 1 311 ? 10.539 -0.036 -30.276 1.00 89.19 311 ASP A CA 1
ATOM 2348 C C . ASP A 1 311 ? 9.775 0.221 -28.967 1.00 89.19 311 ASP A C 1
ATOM 2350 O O . ASP A 1 311 ? 8.716 -0.368 -28.744 1.00 89.19 311 ASP A O 1
ATOM 2354 N N . PHE A 1 312 ? 10.208 1.184 -28.151 1.00 90.38 312 PHE A N 1
ATOM 2355 C CA . PHE A 1 312 ? 9.470 1.602 -26.960 1.00 90.38 312 PHE A CA 1
ATOM 2356 C C . PHE A 1 312 ? 8.101 2.188 -27.289 1.00 90.38 312 PHE A C 1
ATOM 2358 O O . PHE A 1 312 ? 7.131 1.858 -26.607 1.00 90.38 312 PHE A O 1
ATOM 2365 N N . GLN A 1 313 ? 7.975 2.953 -28.374 1.00 87.75 313 GLN A N 1
ATOM 2366 C CA . GLN A 1 313 ? 6.679 3.441 -28.841 1.00 87.75 313 GLN A CA 1
ATOM 2367 C C . GLN A 1 313 ? 5.711 2.306 -29.201 1.00 87.75 313 GLN A C 1
ATOM 2369 O O . GLN A 1 313 ? 4.518 2.407 -28.918 1.00 87.75 313 GLN A O 1
ATOM 2374 N N . SER A 1 314 ? 6.210 1.207 -29.773 1.00 86.44 314 SER A N 1
ATOM 2375 C CA . SER A 1 314 ? 5.383 0.023 -30.050 1.00 86.44 314 SER A CA 1
ATOM 2376 C C . SER A 1 314 ? 4.910 -0.697 -28.778 1.00 86.44 314 SER A C 1
ATOM 2378 O O . SER A 1 314 ? 3.898 -1.391 -28.805 1.00 86.44 314 SER A O 1
ATOM 2380 N N . SER A 1 315 ? 5.614 -0.498 -27.659 1.00 84.81 315 SER A N 1
ATOM 2381 C CA . SER A 1 315 ? 5.281 -1.068 -26.348 1.00 84.81 315 SER A CA 1
ATOM 2382 C C . SER A 1 315 ? 4.360 -0.186 -25.497 1.00 84.81 315 SER A C 1
ATOM 2384 O O . SER A 1 315 ? 4.105 -0.515 -24.339 1.00 84.81 315 SER A O 1
ATOM 2386 N N . TRP A 1 316 ? 3.876 0.938 -26.039 1.00 87.25 316 TRP A N 1
ATOM 2387 C CA . TRP A 1 316 ? 2.993 1.840 -25.306 1.00 87.25 316 TRP A CA 1
ATOM 2388 C C . TRP A 1 316 ? 1.647 1.192 -25.026 1.00 87.25 316 TRP A C 1
ATOM 2390 O O . TRP A 1 316 ? 0.813 0.987 -25.912 1.00 87.25 316 TRP A O 1
ATOM 2400 N N . GLU A 1 317 ? 1.403 0.958 -23.747 1.00 81.38 317 GLU A N 1
ATOM 2401 C CA . GLU A 1 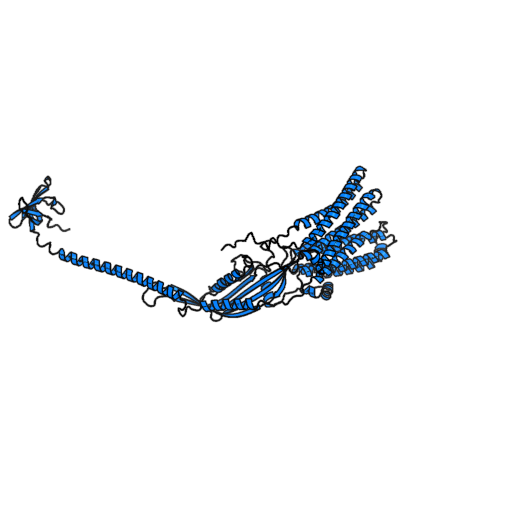317 ? 0.120 0.479 -23.281 1.00 81.38 317 GLU A CA 1
ATOM 2402 C C . GLU A 1 317 ? -0.915 1.609 -23.421 1.00 81.38 317 GLU A C 1
ATOM 2404 O O . GLU A 1 317 ? -0.788 2.681 -22.823 1.00 81.38 317 GLU A O 1
ATOM 2409 N N . ARG A 1 318 ? -1.942 1.379 -24.249 1.00 76.31 318 ARG A N 1
ATOM 2410 C CA . ARG A 1 318 ? -3.052 2.324 -24.505 1.00 76.31 318 ARG A CA 1
ATOM 2411 C C . ARG A 1 318 ? -2.613 3.715 -24.958 1.00 76.31 318 ARG A C 1
ATOM 2413 O O . ARG A 1 318 ? -3.218 4.720 -24.587 1.00 76.31 318 ARG A O 1
ATOM 2420 N N . SER A 1 319 ? -1.562 3.773 -25.773 1.00 79.12 319 SER A N 1
ATOM 2421 C CA . SER A 1 319 ? -1.020 5.030 -26.311 1.00 79.12 319 SER A CA 1
ATOM 2422 C C . SER A 1 319 ? -0.473 5.984 -25.241 1.00 79.12 319 SER A C 1
ATOM 2424 O O . SER A 1 319 ? -0.257 7.165 -25.523 1.00 79.12 319 SER A O 1
ATOM 2426 N N . ILE A 1 320 ? -0.237 5.494 -24.021 1.00 82.62 320 ILE A N 1
ATOM 2427 C CA . ILE A 1 320 ? 0.419 6.256 -22.964 1.00 82.62 320 ILE A CA 1
ATOM 2428 C C . ILE A 1 320 ? 1.925 5.952 -23.031 1.00 82.62 320 ILE A C 1
ATOM 2430 O O . ILE A 1 320 ? 2.300 4.779 -22.982 1.00 82.62 320 ILE A O 1
ATOM 2434 N N . PRO A 1 321 ? 2.796 6.977 -23.118 1.00 86.62 321 PRO A N 1
ATOM 2435 C CA . PRO A 1 321 ? 4.239 6.772 -23.158 1.00 86.62 321 PRO A CA 1
ATOM 2436 C C . PRO A 1 321 ? 4.769 6.019 -21.943 1.00 86.62 321 PRO A C 1
ATOM 2438 O O . PRO A 1 321 ? 4.258 6.189 -20.836 1.00 86.62 321 PRO A O 1
ATOM 2441 N N . ASN A 1 322 ? 5.826 5.240 -22.147 1.00 90.56 322 ASN A N 1
ATOM 2442 C CA . ASN A 1 322 ? 6.570 4.583 -21.078 1.00 90.56 322 ASN A CA 1
ATOM 2443 C C . ASN A 1 322 ? 7.151 5.595 -20.079 1.00 90.56 322 ASN A C 1
ATOM 2445 O O . ASN A 1 322 ? 7.333 6.779 -20.377 1.00 90.56 322 ASN A O 1
ATOM 2449 N N . ARG A 1 323 ? 7.451 5.114 -18.875 1.00 91.44 323 ARG A N 1
ATOM 2450 C CA . ARG A 1 323 ? 8.105 5.896 -17.825 1.00 91.44 323 ARG A CA 1
ATOM 2451 C C . ARG A 1 323 ? 9.608 5.783 -17.998 1.00 91.44 323 ARG A C 1
ATOM 2453 O O . ARG A 1 323 ? 10.155 4.696 -17.854 1.00 91.44 323 ARG A O 1
ATOM 2460 N N . ALA A 1 324 ? 10.262 6.895 -18.310 1.00 92.88 324 ALA A N 1
ATOM 2461 C CA . ALA A 1 324 ? 11.710 6.944 -18.450 1.00 92.88 324 ALA A CA 1
ATOM 2462 C C . ALA A 1 324 ? 12.369 7.246 -17.099 1.00 92.88 324 ALA A C 1
ATOM 2464 O O . ALA A 1 324 ? 12.039 8.248 -16.465 1.00 92.88 324 ALA A O 1
ATOM 2465 N N . TYR A 1 325 ? 13.307 6.398 -16.679 1.00 94.88 325 TYR A N 1
ATOM 2466 C CA . TYR A 1 325 ? 14.087 6.576 -15.448 1.00 94.88 325 TYR A CA 1
ATOM 2467 C C . TYR A 1 325 ? 15.506 7.066 -15.734 1.00 94.88 325 TYR A C 1
ATOM 2469 O O . TYR A 1 325 ? 16.023 7.921 -15.022 1.00 94.88 325 TYR A O 1
ATOM 2477 N N . ALA A 1 326 ? 16.122 6.589 -16.814 1.00 94.88 326 ALA A N 1
ATOM 2478 C CA . ALA A 1 326 ? 17.406 7.088 -17.288 1.00 94.88 326 ALA A CA 1
ATOM 2479 C C . ALA A 1 326 ? 17.418 7.167 -18.809 1.00 94.88 326 ALA A C 1
ATOM 2481 O O . ALA A 1 326 ? 16.851 6.317 -19.491 1.00 94.88 326 ALA A O 1
ATOM 2482 N N . ASN A 1 327 ? 18.083 8.186 -19.333 1.00 94.50 327 ASN A N 1
ATOM 2483 C CA . ASN A 1 327 ? 18.290 8.363 -20.758 1.00 94.50 327 ASN A CA 1
ATOM 2484 C C . ASN A 1 327 ? 19.611 9.102 -20.982 1.00 94.50 327 ASN A C 1
ATOM 2486 O O . ASN A 1 327 ? 19.666 10.330 -20.894 1.00 94.50 327 ASN A O 1
ATOM 2490 N N . ILE A 1 328 ? 20.675 8.350 -21.246 1.00 94.19 328 ILE A N 1
ATOM 2491 C CA . ILE A 1 328 ? 22.004 8.878 -21.560 1.00 94.19 328 ILE A CA 1
ATOM 2492 C C . ILE A 1 328 ? 22.362 8.399 -22.969 1.00 94.19 328 ILE A C 1
ATOM 2494 O O . ILE A 1 328 ? 22.819 7.262 -23.118 1.00 94.19 328 ILE A O 1
ATOM 2498 N N . PRO A 1 329 ? 22.118 9.214 -24.011 1.00 92.25 329 PRO A N 1
ATOM 2499 C CA . PRO A 1 329 ? 22.519 8.863 -25.365 1.00 92.25 329 PRO A CA 1
ATOM 2500 C C . PRO A 1 329 ? 24.052 8.836 -25.483 1.00 92.25 329 PRO A C 1
ATOM 2502 O O . PRO A 1 329 ? 24.725 9.635 -24.830 1.00 92.25 329 PRO A O 1
ATOM 2505 N N . PRO A 1 330 ? 24.616 7.951 -26.320 1.00 90.50 330 PRO A N 1
ATOM 2506 C CA . PRO A 1 330 ? 26.053 7.859 -26.511 1.00 90.50 330 PRO A CA 1
ATOM 2507 C C . PRO A 1 330 ? 26.554 9.096 -27.258 1.00 90.50 330 PRO A C 1
ATOM 2509 O O . PRO A 1 330 ? 26.040 9.432 -28.330 1.00 90.50 330 PRO A O 1
ATOM 2512 N N . ASP A 1 331 ? 27.569 9.747 -26.699 1.00 87.69 331 ASP A N 1
ATOM 2513 C CA . ASP A 1 331 ? 28.221 10.896 -27.317 1.00 87.69 331 ASP A CA 1
ATOM 2514 C C . ASP A 1 331 ? 29.511 10.476 -28.037 1.00 87.69 331 ASP A C 1
ATOM 2516 O O . ASP A 1 331 ? 30.300 9.675 -27.536 1.00 87.69 331 ASP A O 1
ATOM 2520 N N . VAL A 1 332 ? 29.696 11.012 -29.241 1.00 83.81 332 VAL A N 1
ATOM 2521 C CA . VAL A 1 332 ? 30.870 10.811 -30.107 1.00 83.81 332 VAL A CA 1
ATOM 2522 C C . VAL A 1 332 ? 31.433 12.150 -30.602 1.00 83.81 332 VAL A C 1
ATOM 2524 O O . VAL A 1 332 ? 32.103 12.211 -31.631 1.00 83.81 332 VAL A O 1
ATOM 2527 N N . SER A 1 333 ? 31.109 13.245 -29.908 1.00 77.75 333 SER A N 1
ATOM 2528 C CA . SER A 1 333 ? 31.555 14.598 -30.248 1.00 77.75 333 SER A CA 1
ATOM 2529 C C . SER A 1 333 ? 33.027 14.868 -29.890 1.00 77.75 333 SER A C 1
ATOM 2531 O O . SER A 1 333 ? 33.654 15.755 -30.476 1.00 77.75 333 SER A O 1
ATOM 2533 N N . GLU A 1 334 ? 33.604 14.082 -28.978 1.00 73.12 334 GLU A N 1
ATOM 2534 C CA . GLU A 1 334 ? 34.970 14.243 -28.468 1.00 73.12 334 GLU A CA 1
ATOM 2535 C C . GLU A 1 334 ? 36.040 13.616 -29.389 1.00 73.12 334 GLU A C 1
ATOM 2537 O O . GLU A 1 334 ? 36.643 12.589 -29.088 1.00 73.12 334 GLU A O 1
ATOM 2542 N N . GLY A 1 335 ? 36.330 14.277 -30.513 1.00 75.88 335 GLY A N 1
ATOM 2543 C CA . GLY A 1 335 ? 37.509 13.985 -31.342 1.00 75.88 335 GLY A CA 1
ATOM 2544 C C . GLY A 1 335 ? 37.358 12.844 -32.363 1.00 75.88 335 GLY A C 1
ATOM 2545 O O . GLY A 1 335 ? 36.269 12.361 -32.659 1.00 75.88 335 GLY A O 1
ATOM 2546 N N . GLU A 1 336 ? 38.476 12.453 -32.990 1.00 83.75 336 GLU A N 1
ATOM 2547 C CA . GLU A 1 336 ? 38.495 11.439 -34.065 1.00 83.75 336 GLU A CA 1
ATOM 2548 C C . GLU A 1 336 ? 38.527 9.996 -33.544 1.00 83.75 336 GLU A C 1
ATOM 2550 O O . GLU A 1 336 ? 38.191 9.068 -34.278 1.00 83.75 336 GLU A O 1
ATOM 2555 N N . ARG A 1 337 ? 38.932 9.785 -32.288 1.00 85.94 337 ARG A N 1
ATOM 2556 C CA . ARG A 1 337 ? 38.939 8.483 -31.610 1.00 85.94 337 ARG A CA 1
ATOM 2557 C C . ARG A 1 337 ? 38.599 8.670 -30.140 1.00 85.94 337 ARG A C 1
ATOM 2559 O O . ARG A 1 337 ? 39.183 9.530 -29.490 1.00 85.94 337 ARG A O 1
ATOM 2566 N N . GLY A 1 338 ? 37.735 7.809 -29.618 1.00 88.88 338 GLY A N 1
ATOM 2567 C CA . GLY A 1 338 ? 37.351 7.832 -28.212 1.00 88.88 338 GLY A CA 1
ATOM 2568 C C . GLY A 1 338 ? 36.566 6.595 -27.796 1.00 88.88 338 GLY A C 1
ATOM 2569 O O . GLY A 1 338 ? 36.312 5.691 -28.595 1.00 88.88 338 GLY A O 1
ATOM 2570 N N . SER A 1 339 ? 36.184 6.561 -26.525 1.00 90.25 339 SER A N 1
ATOM 2571 C CA . SER A 1 339 ? 35.191 5.625 -25.998 1.00 90.25 339 SER A CA 1
ATOM 2572 C C . SER A 1 339 ? 33.838 6.312 -25.916 1.00 90.25 339 SER A C 1
ATOM 2574 O O . SER A 1 339 ? 33.771 7.485 -25.559 1.00 90.25 339 SER A O 1
ATOM 2576 N N . PHE A 1 340 ? 32.768 5.574 -26.176 1.00 92.44 340 PHE A N 1
ATOM 2577 C CA . PHE A 1 340 ? 31.410 6.020 -25.907 1.00 92.44 340 PHE A CA 1
ATOM 2578 C C . PHE A 1 340 ? 30.730 5.054 -24.936 1.00 92.44 340 PHE A C 1
ATOM 2580 O O . PHE A 1 340 ? 31.027 3.856 -24.896 1.00 92.44 340 PHE A O 1
ATOM 2587 N N . GLY A 1 341 ? 29.787 5.584 -24.168 1.00 92.31 341 GLY A N 1
ATOM 2588 C CA . GLY A 1 341 ? 28.905 4.819 -23.304 1.00 92.31 341 GLY A CA 1
ATOM 2589 C C . GLY A 1 341 ? 27.547 5.495 -23.268 1.00 92.31 341 GLY A C 1
ATOM 2590 O O . GLY A 1 341 ? 27.459 6.720 -23.219 1.00 92.31 341 GLY A O 1
ATOM 2591 N N . GLY A 1 342 ? 26.492 4.701 -23.328 1.00 93.50 342 GLY A N 1
ATOM 2592 C CA . GLY A 1 342 ? 25.131 5.190 -23.211 1.00 93.50 342 GLY A CA 1
ATOM 2593 C C . GLY A 1 342 ? 24.231 4.100 -22.669 1.00 93.50 342 GLY A C 1
ATOM 2594 O O . GLY A 1 342 ? 24.415 2.919 -22.968 1.00 93.50 342 GLY A O 1
ATOM 2595 N N . TYR A 1 343 ? 23.232 4.494 -21.891 1.00 95.12 343 TYR A N 1
ATOM 2596 C CA . TYR A 1 343 ? 22.199 3.572 -21.454 1.00 95.12 343 TYR A CA 1
ATOM 2597 C C . TYR A 1 343 ? 20.855 4.272 -21.296 1.00 95.12 343 TYR A C 1
ATOM 2599 O O . TYR A 1 343 ? 20.767 5.475 -21.036 1.00 95.12 343 TYR A O 1
ATOM 2607 N N . ILE A 1 344 ? 19.795 3.500 -21.484 1.00 94.81 344 ILE A N 1
ATOM 2608 C CA . ILE A 1 344 ? 18.414 3.950 -21.371 1.00 94.81 344 ILE A CA 1
ATOM 2609 C C . ILE A 1 344 ? 17.633 2.947 -20.532 1.00 94.81 344 ILE A C 1
ATOM 2611 O O . ILE A 1 344 ? 17.803 1.733 -20.672 1.00 94.81 344 ILE A O 1
ATOM 2615 N N . VAL A 1 345 ? 16.806 3.472 -19.633 1.00 95.56 345 VAL A N 1
ATOM 2616 C CA . VAL A 1 345 ? 15.959 2.694 -18.733 1.00 95.56 345 VAL A CA 1
ATOM 2617 C C . VAL A 1 345 ? 14.540 3.218 -18.855 1.00 95.56 345 VAL A C 1
ATOM 2619 O O . VAL A 1 345 ? 14.255 4.352 -18.458 1.00 95.56 345 VAL A O 1
ATOM 2622 N N . GLU A 1 346 ? 13.653 2.385 -19.385 1.00 94.31 346 GLU A N 1
ATOM 2623 C CA . GLU A 1 346 ? 12.233 2.693 -19.522 1.00 94.31 346 GLU A CA 1
ATOM 2624 C C . GLU A 1 346 ? 11.364 1.561 -18.984 1.00 94.31 346 GLU A C 1
ATOM 2626 O O . GLU A 1 346 ? 11.678 0.381 -19.120 1.00 94.31 346 GLU A O 1
ATOM 2631 N N . GLU A 1 347 ? 10.227 1.925 -18.406 1.00 94.44 347 GLU A N 1
ATOM 2632 C CA . GLU A 1 347 ? 9.215 0.996 -17.931 1.00 94.44 347 GLU A CA 1
ATOM 2633 C C . GLU A 1 347 ? 7.906 1.179 -18.700 1.00 94.44 347 GLU A C 1
ATOM 2635 O O . GLU A 1 347 ? 7.398 2.295 -18.840 1.00 94.44 347 GLU A O 1
ATOM 2640 N N . THR A 1 348 ? 7.313 0.077 -19.159 1.00 92.62 348 THR A N 1
ATOM 2641 C CA . THR A 1 348 ? 5.957 0.094 -19.722 1.00 92.62 348 THR A CA 1
ATOM 2642 C C . THR A 1 348 ? 4.955 0.599 -18.694 1.00 92.62 348 THR A C 1
ATOM 2644 O O . THR A 1 348 ? 5.114 0.354 -17.497 1.00 92.62 348 THR A O 1
ATOM 2647 N N . GLN A 1 349 ? 3.862 1.218 -19.135 1.00 89.38 349 GLN A N 1
ATOM 2648 C CA . GLN A 1 349 ? 2.875 1.722 -18.184 1.00 89.38 349 GLN A CA 1
ATOM 2649 C C . GLN A 1 349 ? 2.303 0.604 -17.289 1.00 89.38 349 GLN A C 1
ATOM 2651 O O . GLN A 1 349 ? 1.819 -0.406 -17.804 1.00 89.38 349 GLN A O 1
ATOM 2656 N N . PRO A 1 350 ? 2.361 0.755 -15.951 1.00 89.38 350 PRO A N 1
ATOM 2657 C CA . PRO A 1 350 ? 1.852 -0.236 -15.016 1.00 89.38 350 PRO A CA 1
ATOM 2658 C C . PRO A 1 350 ? 0.354 -0.456 -15.163 1.00 89.38 350 PRO A C 1
ATOM 2660 O O . PRO A 1 350 ? -0.455 0.457 -14.993 1.00 89.38 350 PRO A O 1
ATOM 2663 N N . VAL A 1 351 ? -0.015 -1.711 -15.410 1.00 85.50 351 VAL A N 1
ATOM 2664 C CA . VAL A 1 351 ? -1.405 -2.136 -15.549 1.00 85.50 351 VAL A CA 1
ATOM 2665 C C . VAL A 1 351 ? -1.866 -2.787 -14.247 1.00 85.50 351 VAL A C 1
ATOM 2667 O O . VAL A 1 351 ? -1.179 -3.678 -13.739 1.00 85.50 351 VAL A O 1
ATOM 2670 N N . PRO A 1 352 ? -3.014 -2.372 -13.681 1.00 82.12 352 PRO A N 1
ATOM 2671 C CA . PRO A 1 352 ? -3.561 -3.013 -12.496 1.00 82.12 352 PRO A CA 1
ATOM 2672 C C . PRO A 1 352 ? -3.946 -4.468 -12.773 1.00 82.12 352 PRO A C 1
ATOM 2674 O O . PRO A 1 352 ? -4.628 -4.767 -13.754 1.00 82.12 352 PRO A O 1
ATOM 2677 N N . THR A 1 353 ? -3.578 -5.364 -11.862 1.00 76.06 353 THR A N 1
ATOM 2678 C CA . THR A 1 353 ? -3.926 -6.786 -11.944 1.00 76.06 353 THR A CA 1
ATOM 2679 C C . THR A 1 353 ? -5.180 -7.079 -11.114 1.00 76.06 353 THR A C 1
ATOM 2681 O O . THR A 1 353 ? -5.287 -6.676 -9.956 1.00 76.06 353 THR A O 1
ATOM 2684 N N . SER A 1 354 ? -6.134 -7.826 -11.680 1.00 61.97 354 SER A N 1
ATOM 2685 C CA . SER A 1 354 ? -7.424 -8.165 -11.048 1.00 61.97 354 SER A CA 1
ATOM 2686 C C . SER A 1 354 ? -7.358 -9.280 -9.992 1.00 61.97 354 SER A C 1
ATOM 2688 O O . SER A 1 354 ? -8.354 -9.556 -9.327 1.00 61.97 354 SER A O 1
ATOM 2690 N N . THR A 1 355 ? -6.198 -9.912 -9.800 1.00 54.75 355 THR A N 1
ATOM 2691 C CA . THR A 1 355 ? -5.995 -11.143 -9.008 1.00 54.75 355 THR A CA 1
ATOM 2692 C C . THR A 1 355 ? -6.360 -11.037 -7.526 1.00 54.75 355 THR A C 1
ATOM 2694 O O . THR A 1 355 ? -6.463 -12.057 -6.852 1.00 54.75 355 THR A O 1
ATOM 2697 N N . THR A 1 356 ? -6.575 -9.831 -6.993 1.00 59.22 356 THR A N 1
ATOM 2698 C CA . THR A 1 356 ? -6.849 -9.610 -5.561 1.00 59.22 356 THR A CA 1
ATOM 2699 C C . THR A 1 356 ? -8.101 -8.776 -5.280 1.00 59.22 356 THR A C 1
ATOM 2701 O O . THR A 1 356 ? -8.311 -8.348 -4.143 1.00 59.22 356 THR A O 1
ATOM 2704 N N . GLN A 1 357 ? -8.944 -8.543 -6.290 1.00 68.38 357 GLN A N 1
ATOM 2705 C CA . GLN A 1 357 ? -10.111 -7.668 -6.176 1.00 68.38 357 GLN A CA 1
ATOM 2706 C C . GLN A 1 357 ? -11.415 -8.454 -6.277 1.00 68.38 357 GLN A C 1
ATOM 2708 O O . GLN A 1 357 ? -11.744 -9.016 -7.317 1.00 68.38 357 GLN A O 1
ATOM 2713 N N . PHE A 1 358 ? -12.182 -8.456 -5.188 1.00 74.88 358 PHE A N 1
ATOM 2714 C CA . PHE A 1 358 ? -13.473 -9.138 -5.121 1.00 74.88 358 PHE A CA 1
ATOM 2715 C C . PHE A 1 358 ? -14.591 -8.209 -5.588 1.00 74.88 358 PHE A C 1
ATOM 2717 O O . PHE A 1 358 ? -14.728 -7.088 -5.090 1.00 74.88 358 PHE A O 1
ATOM 2724 N N . ARG A 1 359 ? -15.432 -8.679 -6.513 1.00 75.12 359 ARG A N 1
ATOM 2725 C CA . ARG A 1 359 ? -16.608 -7.910 -6.961 1.00 75.12 359 ARG A CA 1
ATOM 2726 C C . ARG A 1 359 ? -17.792 -8.121 -6.022 1.00 75.12 359 ARG A C 1
ATOM 2728 O O . ARG A 1 359 ? -18.574 -7.189 -5.775 1.00 75.12 359 ARG A O 1
ATOM 2735 N N . THR A 1 360 ? -17.897 -9.336 -5.483 1.00 84.12 360 THR A N 1
ATOM 2736 C CA . THR A 1 360 ? -19.015 -9.802 -4.660 1.00 84.12 360 THR A CA 1
ATOM 2737 C C . THR A 1 360 ? -18.572 -10.212 -3.252 1.00 84.12 360 THR A C 1
ATOM 2739 O O . THR A 1 360 ? -17.426 -10.589 -3.013 1.00 84.12 360 THR A O 1
ATOM 2742 N N . TRP A 1 361 ? -19.506 -10.161 -2.298 1.00 86.38 361 TRP A N 1
ATOM 2743 C CA . TRP A 1 361 ? -19.279 -10.630 -0.924 1.00 86.38 361 TRP A CA 1
ATOM 2744 C C . TRP A 1 361 ? -18.973 -12.131 -0.865 1.00 86.38 361 TRP A C 1
ATOM 2746 O O . TRP A 1 361 ? -18.139 -12.555 -0.071 1.00 86.38 361 TRP A O 1
ATOM 2756 N N . GLY A 1 362 ? -19.606 -12.929 -1.733 1.00 86.31 362 GLY A N 1
ATOM 2757 C CA . GLY A 1 362 ? -19.401 -14.377 -1.786 1.00 86.31 362 GLY A CA 1
ATOM 2758 C C . GLY A 1 362 ? -17.975 -14.770 -2.179 1.00 86.31 362 GLY A C 1
ATOM 2759 O O . GLY A 1 362 ? -17.431 -15.720 -1.625 1.00 86.31 362 GLY A O 1
ATOM 2760 N N . GLU A 1 363 ? -17.342 -14.023 -3.085 1.00 85.56 363 GLU A N 1
ATOM 2761 C CA . GLU A 1 363 ? -15.923 -14.207 -3.420 1.00 85.56 363 GLU A CA 1
ATOM 2762 C C . GLU A 1 363 ? -15.015 -13.820 -2.246 1.00 85.56 363 GLU A C 1
ATOM 2764 O O . GLU A 1 363 ? -14.107 -14.571 -1.892 1.00 85.56 363 GLU A O 1
ATOM 2769 N N . ALA A 1 364 ? -15.298 -12.684 -1.598 1.00 84.88 364 ALA A N 1
ATOM 2770 C CA . ALA A 1 364 ? -14.490 -12.174 -0.493 1.00 84.88 364 ALA A CA 1
ATOM 2771 C C . ALA A 1 364 ? -14.508 -13.095 0.742 1.00 84.88 364 ALA A C 1
ATOM 2773 O O . ALA A 1 364 ? -13.505 -13.205 1.441 1.00 84.88 364 ALA A O 1
ATOM 2774 N N . VAL A 1 365 ? -15.613 -13.786 1.027 1.00 89.69 365 VAL A N 1
ATOM 2775 C CA . VAL A 1 365 ? -15.697 -14.707 2.179 1.00 89.69 365 VAL A CA 1
ATOM 2776 C C . VAL A 1 365 ? -14.910 -16.004 1.948 1.00 89.69 365 VAL A C 1
ATOM 2778 O O . VAL A 1 365 ? -14.429 -16.603 2.910 1.00 89.69 365 VAL A O 1
ATOM 2781 N N . LYS A 1 366 ? -14.742 -16.434 0.689 1.00 88.75 366 LYS A N 1
ATOM 2782 C CA . LYS A 1 366 ? -14.015 -17.670 0.347 1.00 88.75 366 LYS A CA 1
ATOM 2783 C C . LYS A 1 366 ? -12.516 -17.566 0.609 1.00 88.75 366 LYS A C 1
ATOM 2785 O O . LYS A 1 366 ? -11.883 -18.563 0.940 1.00 88.75 366 LYS A O 1
ATOM 2790 N N . VAL A 1 367 ? -11.945 -16.374 0.464 1.00 86.81 367 VAL A N 1
ATOM 2791 C CA . VAL A 1 367 ? -10.518 -16.150 0.698 1.00 86.81 367 VAL A CA 1
ATOM 2792 C C . VAL A 1 367 ? -10.272 -15.864 2.185 1.00 86.81 367 VAL A C 1
ATOM 2794 O O . VAL A 1 367 ? -10.891 -14.987 2.786 1.00 86.81 367 VAL A O 1
ATOM 2797 N N . THR A 1 368 ? -9.357 -16.618 2.804 1.00 88.00 368 THR A N 1
ATOM 2798 C CA . THR A 1 368 ? -9.097 -16.549 4.255 1.00 88.00 368 THR A CA 1
ATOM 2799 C C . THR A 1 368 ? -8.682 -15.154 4.720 1.00 88.00 368 THR A C 1
ATOM 2801 O O . THR A 1 368 ? -9.193 -14.683 5.736 1.00 88.00 368 THR A O 1
ATOM 2804 N N . SER A 1 369 ? -7.799 -14.478 3.980 1.00 86.00 369 SER A N 1
ATOM 2805 C CA . SER A 1 369 ? -7.304 -13.146 4.348 1.00 86.00 369 SER A CA 1
ATOM 2806 C C . SER A 1 369 ? -8.416 -12.094 4.346 1.00 86.00 369 SER A C 1
ATOM 2808 O O . SER A 1 369 ? -8.554 -11.339 5.306 1.00 86.00 369 SER A O 1
ATOM 2810 N N . SER A 1 370 ? -9.273 -12.079 3.324 1.00 88.12 370 SER A N 1
ATOM 2811 C CA . SER A 1 370 ? -10.419 -11.169 3.263 1.00 88.12 370 SER A CA 1
ATOM 2812 C C . SER A 1 370 ? -11.494 -11.516 4.283 1.00 88.12 370 SER A C 1
ATOM 2814 O O . SER A 1 370 ? -12.040 -10.601 4.886 1.00 88.12 370 SER A O 1
ATOM 2816 N N . ARG A 1 371 ? -11.759 -12.796 4.570 1.00 92.62 371 ARG A N 1
ATOM 2817 C CA . ARG A 1 371 ? -12.687 -13.195 5.642 1.00 92.62 371 ARG A CA 1
ATOM 2818 C C . ARG A 1 371 ? -12.287 -12.612 7.002 1.00 92.62 371 ARG A C 1
ATOM 2820 O O . ARG A 1 371 ? -13.148 -12.113 7.721 1.00 92.62 371 ARG A O 1
ATOM 2827 N N . LEU A 1 372 ? -10.995 -12.625 7.335 1.00 92.81 372 LEU A N 1
ATOM 2828 C CA . LEU A 1 372 ? -10.480 -12.020 8.570 1.00 92.81 372 LEU A CA 1
ATOM 2829 C C . LEU A 1 372 ? -10.623 -10.488 8.569 1.00 92.81 372 LEU A C 1
ATOM 2831 O O . LEU A 1 372 ? -10.979 -9.903 9.590 1.00 92.81 372 LEU A O 1
ATOM 2835 N N . LEU A 1 373 ? -10.443 -9.836 7.416 1.00 91.62 373 LEU A N 1
ATOM 2836 C CA . LEU A 1 373 ? -10.699 -8.397 7.269 1.00 91.62 373 LEU A CA 1
ATOM 2837 C C . LEU A 1 373 ? -12.185 -8.033 7.389 1.00 91.62 373 LEU A C 1
ATOM 2839 O O . LEU A 1 373 ? -12.517 -6.987 7.946 1.00 91.62 373 LEU A O 1
ATOM 2843 N N . LEU A 1 374 ? -13.085 -8.877 6.879 1.00 93.81 374 LEU A N 1
ATOM 2844 C CA . LEU A 1 374 ? -14.528 -8.705 7.055 1.00 93.81 374 LEU A CA 1
ATOM 2845 C C . LEU A 1 374 ? -14.918 -8.885 8.530 1.00 93.81 374 LEU A C 1
ATOM 2847 O O . LEU A 1 374 ? -15.705 -8.095 9.046 1.00 93.81 374 LEU A O 1
ATOM 2851 N N . ALA A 1 375 ? -14.325 -9.863 9.225 1.00 95.12 375 ALA A N 1
ATOM 2852 C CA . ALA A 1 375 ? -14.518 -10.056 10.662 1.00 95.12 375 ALA A CA 1
ATOM 2853 C C . ALA A 1 375 ? -14.034 -8.845 11.479 1.00 95.12 375 ALA A C 1
ATOM 2855 O O . ALA A 1 375 ? -14.712 -8.429 12.416 1.00 95.12 375 ALA A O 1
ATOM 2856 N N . LEU A 1 376 ? -12.915 -8.225 11.088 1.00 94.56 376 LEU A N 1
ATOM 2857 C CA . LEU A 1 376 ? -12.421 -6.985 11.695 1.00 94.56 376 LEU A CA 1
ATOM 2858 C C . LEU A 1 376 ? -13.399 -5.811 11.499 1.00 94.56 376 LEU A C 1
ATOM 2860 O O . LEU A 1 376 ? -13.666 -5.064 12.439 1.00 94.56 376 LEU A O 1
ATOM 2864 N N . GLY A 1 377 ? -13.975 -5.671 10.300 1.00 94.75 377 GLY A N 1
ATOM 2865 C CA . GLY A 1 377 ? -15.025 -4.682 10.032 1.00 94.75 377 GLY A CA 1
ATOM 2866 C C . GLY A 1 377 ? -16.291 -4.926 10.861 1.00 94.75 377 GLY A C 1
ATOM 2867 O O . GLY A 1 377 ? -16.836 -3.992 11.452 1.00 94.75 377 GLY A O 1
ATOM 2868 N N . ALA A 1 378 ? -16.720 -6.186 10.970 1.00 96.31 378 ALA A N 1
ATOM 2869 C CA . ALA A 1 378 ? -17.859 -6.587 11.793 1.00 96.31 378 ALA A CA 1
ATOM 2870 C C . ALA A 1 378 ? -17.618 -6.320 13.289 1.00 96.31 378 ALA A C 1
ATOM 2872 O O . ALA A 1 378 ? -18.514 -5.821 13.967 1.00 96.31 378 ALA A O 1
ATOM 2873 N N . TRP A 1 379 ? -16.405 -6.567 13.793 1.00 97.12 379 TRP A N 1
ATOM 2874 C CA . TRP A 1 379 ? -16.019 -6.235 15.167 1.00 97.12 379 TRP A CA 1
ATOM 2875 C C . TRP A 1 379 ? -16.167 -4.735 15.453 1.00 97.12 379 TRP A C 1
ATOM 2877 O O . TRP A 1 379 ? -16.771 -4.351 16.454 1.00 97.12 379 TRP A O 1
ATOM 2887 N N . GLY A 1 380 ? -15.731 -3.879 14.522 1.00 96.12 380 GLY A N 1
ATOM 2888 C CA . GLY A 1 380 ? -15.947 -2.433 14.611 1.00 96.12 380 GLY A CA 1
ATOM 2889 C C . GLY A 1 380 ? -17.431 -2.044 14.669 1.00 96.12 380 GLY A C 1
ATOM 2890 O O . GLY A 1 380 ? -17.810 -1.169 15.446 1.00 96.12 380 GLY A O 1
ATOM 2891 N N . VAL A 1 381 ? -18.298 -2.710 13.898 1.00 97.38 381 VAL A N 1
ATOM 2892 C CA . VAL A 1 381 ? -19.757 -2.493 13.955 1.00 97.38 381 VAL A CA 1
ATOM 2893 C C . VAL A 1 381 ? -20.340 -2.924 15.304 1.00 97.38 381 VAL A C 1
ATOM 2895 O O . VAL A 1 381 ? -21.142 -2.185 15.876 1.00 97.38 381 VAL A O 1
ATOM 2898 N N . ILE A 1 382 ? -19.911 -4.067 15.846 1.00 97.81 382 ILE A N 1
ATOM 2899 C CA . ILE A 1 382 ? -20.356 -4.565 17.158 1.00 97.81 382 ILE A CA 1
ATOM 2900 C C . ILE A 1 382 ? -19.970 -3.579 18.267 1.00 97.81 382 ILE A C 1
ATOM 2902 O O . ILE A 1 382 ? -20.818 -3.200 19.075 1.00 97.81 382 ILE A O 1
ATOM 2906 N N . CYS A 1 383 ? -18.724 -3.094 18.278 1.00 97.00 383 CYS A N 1
ATOM 2907 C CA . CYS A 1 383 ? -18.284 -2.088 19.246 1.00 97.00 383 CYS A CA 1
ATOM 2908 C C . CYS A 1 383 ? -19.066 -0.772 19.113 1.00 97.00 383 CYS A C 1
ATOM 2910 O O . CYS A 1 383 ? -19.393 -0.152 20.124 1.00 97.00 383 CYS A O 1
ATOM 2912 N N . ALA A 1 384 ? -19.412 -0.357 17.891 1.00 97.38 384 ALA A N 1
ATOM 2913 C CA . ALA A 1 384 ? -20.220 0.837 17.657 1.00 97.38 384 ALA A CA 1
ATOM 2914 C C . ALA A 1 384 ? -21.659 0.681 18.173 1.00 97.38 384 ALA A C 1
ATOM 2916 O O . ALA A 1 384 ? -22.191 1.598 18.800 1.00 97.38 384 ALA A O 1
ATOM 2917 N N . ALA A 1 385 ? -22.270 -0.488 17.963 1.00 97.94 385 ALA A N 1
ATOM 2918 C CA . ALA A 1 385 ? -23.587 -0.813 18.503 1.00 97.94 385 ALA A CA 1
ATOM 2919 C C . ALA A 1 385 ? -23.576 -0.839 20.035 1.00 97.94 385 ALA A C 1
ATOM 2921 O O . ALA A 1 385 ? -24.464 -0.256 20.658 1.00 97.94 385 ALA A O 1
ATOM 2922 N N . ALA A 1 386 ? -22.543 -1.428 20.644 1.00 97.50 386 ALA A N 1
ATOM 2923 C CA . ALA A 1 386 ? -22.358 -1.409 22.092 1.00 97.50 386 ALA A CA 1
ATOM 2924 C C . ALA A 1 386 ? -22.196 0.024 22.627 1.00 97.50 386 ALA A C 1
ATOM 2926 O O . ALA A 1 386 ? -22.865 0.388 23.590 1.00 97.50 386 ALA A O 1
ATOM 2927 N N . ALA A 1 387 ? -21.376 0.862 21.978 1.00 96.94 387 ALA A N 1
ATOM 2928 C CA . ALA A 1 387 ? -21.163 2.256 22.380 1.00 96.94 387 ALA A CA 1
ATOM 2929 C C . ALA A 1 387 ? -22.465 3.062 22.343 1.00 96.94 387 ALA A C 1
ATOM 2931 O O . ALA A 1 387 ? -22.809 3.735 23.311 1.00 96.94 387 ALA A O 1
ATOM 2932 N N . SER A 1 388 ? -23.194 2.947 21.230 1.00 96.69 388 SER A N 1
ATOM 2933 C CA . SER A 1 388 ? -24.472 3.618 20.995 1.00 96.69 388 SER A CA 1
ATOM 2934 C C . SER A 1 388 ? -25.539 3.172 22.002 1.00 96.69 388 SER A C 1
ATOM 2936 O O . SER A 1 388 ? -26.189 4.008 22.626 1.00 96.69 388 SER A O 1
ATOM 2938 N N . SER A 1 389 ? -25.651 1.862 22.248 1.00 96.56 389 SER A N 1
ATOM 2939 C CA . SER A 1 389 ? -26.639 1.291 23.175 1.00 96.56 389 SER A CA 1
ATOM 2940 C C . SER A 1 389 ? -26.357 1.669 24.631 1.00 96.56 389 SER A C 1
ATOM 2942 O O . SER A 1 389 ? -27.267 2.086 25.342 1.00 96.56 389 SER A O 1
ATOM 2944 N N . ILE A 1 390 ? -25.096 1.573 25.074 1.00 96.06 390 ILE A N 1
ATOM 2945 C CA . ILE A 1 390 ? -24.679 1.966 26.430 1.00 96.06 390 ILE A CA 1
ATOM 2946 C C . ILE A 1 390 ? -24.919 3.463 26.636 1.00 96.06 390 ILE A C 1
ATOM 2948 O O . ILE A 1 390 ? -25.478 3.861 27.655 1.00 96.06 390 ILE A O 1
ATOM 2952 N N . ALA A 1 391 ? -24.541 4.298 25.665 1.00 95.56 391 ALA A N 1
ATOM 2953 C CA . ALA A 1 391 ? -24.766 5.734 25.747 1.00 95.56 391 ALA A CA 1
ATOM 2954 C C . ALA A 1 391 ? -26.259 6.078 25.840 1.00 95.56 391 ALA A C 1
ATOM 2956 O O . ALA A 1 391 ? -26.642 6.848 26.715 1.00 95.56 391 ALA A O 1
ATOM 2957 N N . ALA A 1 392 ? -27.098 5.481 24.989 1.00 94.50 392 ALA A N 1
ATOM 2958 C CA . ALA A 1 392 ? -28.539 5.713 24.989 1.00 94.50 392 ALA A CA 1
ATOM 2959 C C . ALA A 1 392 ? -29.204 5.273 26.303 1.00 94.50 392 ALA A C 1
ATOM 2961 O O . ALA A 1 392 ? -29.986 6.033 26.868 1.00 94.50 392 ALA A O 1
ATOM 2962 N N . TYR A 1 393 ? -28.854 4.084 26.806 1.00 95.31 393 TYR A N 1
ATOM 2963 C CA . TYR A 1 393 ? -29.420 3.527 28.035 1.00 95.31 393 TYR A CA 1
ATOM 2964 C C . TYR A 1 393 ? -29.028 4.319 29.285 1.00 95.31 393 TYR A C 1
ATOM 2966 O O . TYR A 1 393 ? -29.854 4.562 30.160 1.00 95.31 393 TYR A O 1
ATOM 2974 N N . TYR A 1 394 ? -27.759 4.709 29.417 1.00 93.75 394 TYR A N 1
ATOM 2975 C CA . TYR A 1 394 ? -27.324 5.414 30.619 1.00 93.75 394 TYR A CA 1
ATOM 2976 C C . TYR A 1 394 ? -27.656 6.905 30.574 1.00 93.75 394 TYR A C 1
ATOM 2978 O O . TYR A 1 394 ? -27.983 7.454 31.622 1.00 93.75 394 TYR A O 1
ATOM 2986 N N . ALA A 1 395 ? -27.646 7.552 29.401 1.00 91.88 395 ALA A N 1
ATOM 2987 C CA . ALA A 1 395 ? -27.994 8.971 29.288 1.00 91.88 395 ALA A CA 1
ATOM 2988 C C . ALA A 1 395 ? -29.405 9.270 29.813 1.00 91.88 395 ALA A C 1
ATOM 2990 O O . ALA A 1 395 ? -29.593 10.286 30.478 1.00 91.88 395 ALA A O 1
ATOM 2991 N N . SER A 1 396 ? -30.373 8.372 29.591 1.00 90.12 396 SER A N 1
ATOM 2992 C CA . SER A 1 396 ? -31.735 8.519 30.128 1.00 90.12 396 SER A CA 1
ATOM 2993 C C . SER A 1 396 ? -31.817 8.387 31.649 1.00 90.12 396 SER A C 1
ATOM 2995 O O . SER A 1 396 ? -32.817 8.774 32.237 1.00 90.12 396 SER A O 1
ATOM 2997 N N . ASN A 1 397 ? -30.782 7.846 32.295 1.00 91.38 397 ASN A N 1
ATOM 2998 C CA . ASN A 1 397 ? -30.751 7.585 33.732 1.00 91.38 397 ASN A CA 1
ATOM 2999 C C . ASN A 1 397 ? -29.825 8.542 34.503 1.00 91.38 397 ASN A C 1
ATOM 3001 O O . ASN A 1 397 ? -29.690 8.401 35.720 1.00 91.38 397 ASN A O 1
ATOM 3005 N N . PHE A 1 398 ? -29.191 9.521 33.844 1.00 89.94 398 PHE A N 1
ATOM 3006 C CA . PHE A 1 398 ? -28.192 10.388 34.484 1.00 89.94 398 PHE A CA 1
ATOM 3007 C C . PHE A 1 398 ? -28.721 11.217 35.657 1.00 89.94 398 PHE A C 1
ATOM 3009 O O . PHE A 1 398 ? -27.942 11.490 36.565 1.00 89.94 398 PHE A O 1
ATOM 3016 N N . GLU A 1 399 ? -30.012 11.560 35.697 1.00 87.12 399 GLU A N 1
ATOM 3017 C CA . GLU A 1 399 ? -30.608 12.280 36.838 1.00 87.12 399 GLU A CA 1
ATOM 3018 C C . GLU A 1 399 ? -30.504 11.486 38.150 1.00 87.12 399 GLU A C 1
ATOM 3020 O O . GLU A 1 399 ? -30.339 12.061 39.222 1.00 87.12 399 GLU A O 1
ATOM 3025 N N . THR A 1 400 ? -30.549 10.153 38.067 1.00 88.38 400 THR A N 1
ATOM 3026 C CA . THR A 1 400 ? -30.505 9.254 39.234 1.00 88.38 400 THR A CA 1
ATOM 3027 C C . THR A 1 400 ? -29.086 8.834 39.624 1.00 88.38 400 THR A C 1
ATOM 3029 O O . THR A 1 400 ? -28.878 8.218 40.670 1.00 88.38 400 THR A O 1
ATOM 3032 N N . MET A 1 401 ? -28.093 9.150 38.788 1.00 89.25 401 MET A N 1
ATOM 3033 C CA . MET A 1 401 ? -26.724 8.663 38.933 1.00 89.25 401 MET A CA 1
ATOM 3034 C C . MET A 1 401 ? -25.821 9.686 39.620 1.00 89.25 401 MET A C 1
ATOM 3036 O O . MET A 1 401 ? -25.898 10.893 39.404 1.00 89.25 401 MET A O 1
ATOM 3040 N N . GLN A 1 402 ? -24.869 9.194 40.411 1.00 89.56 402 GLN A N 1
ATOM 3041 C CA . GLN A 1 402 ? -23.836 10.050 40.992 1.00 89.56 402 GLN A CA 1
ATOM 3042 C C . GLN A 1 402 ? -22.857 10.544 39.914 1.00 89.56 402 GLN A C 1
ATOM 3044 O O . GLN A 1 402 ? -22.548 9.828 38.960 1.00 89.56 402 GLN A O 1
ATOM 3049 N N . ARG A 1 403 ? -22.263 11.732 40.107 1.00 87.81 403 ARG A N 1
ATOM 3050 C CA . ARG A 1 403 ? -21.306 12.344 39.154 1.00 87.81 403 ARG A CA 1
ATOM 3051 C C . ARG A 1 403 ? -20.168 11.400 38.739 1.00 87.81 403 ARG A C 1
ATOM 3053 O O . ARG A 1 403 ? -19.824 11.320 37.563 1.00 87.81 403 ARG A O 1
ATOM 3060 N N . MET A 1 404 ? -19.619 10.641 39.690 1.00 87.19 404 MET A N 1
ATOM 3061 C CA . MET A 1 404 ? -18.562 9.662 39.415 1.00 87.19 404 MET A CA 1
ATOM 3062 C C . MET A 1 404 ? -19.050 8.452 38.619 1.00 87.19 404 MET A C 1
ATOM 3064 O O . MET A 1 404 ? -18.253 7.841 37.925 1.00 87.19 404 MET A O 1
ATOM 3068 N N . GLN A 1 405 ? -20.331 8.085 38.693 1.00 90.38 405 GLN A N 1
ATOM 3069 C CA . GLN A 1 405 ? -20.892 7.013 37.867 1.00 90.38 405 GLN A CA 1
ATOM 3070 C C . GLN A 1 405 ? -21.040 7.471 36.410 1.00 90.38 405 GLN A C 1
ATOM 3072 O O . GLN A 1 405 ? -20.689 6.722 35.497 1.00 90.38 405 GLN A O 1
ATOM 3077 N N . ILE A 1 406 ? -21.464 8.723 36.202 1.00 90.94 406 ILE A N 1
ATOM 3078 C CA . ILE A 1 406 ? -21.576 9.345 34.876 1.00 90.94 406 ILE A CA 1
ATOM 3079 C C . ILE A 1 406 ? -20.207 9.382 34.182 1.00 90.94 406 ILE A C 1
ATOM 3081 O O . ILE A 1 406 ? -20.094 8.969 33.028 1.00 90.94 406 ILE A O 1
ATOM 3085 N N . SER A 1 407 ? -19.141 9.790 34.883 1.00 90.50 407 SER A N 1
ATOM 3086 C CA . SER A 1 407 ? -17.792 9.812 34.296 1.00 90.50 407 SER A CA 1
ATOM 3087 C C . SER A 1 407 ? -17.300 8.419 33.875 1.00 90.50 407 SER A C 1
ATOM 3089 O O . SER A 1 407 ? -16.654 8.297 32.834 1.00 90.50 407 SER A O 1
ATOM 3091 N N . ARG A 1 408 ? -17.662 7.345 34.599 1.00 91.69 408 ARG A N 1
ATOM 3092 C CA . ARG A 1 408 ? -17.318 5.964 34.190 1.00 91.69 408 ARG A CA 1
ATOM 3093 C C . ARG A 1 408 ? -18.001 5.581 32.885 1.00 91.69 408 ARG A C 1
ATOM 3095 O O . ARG A 1 408 ? -17.352 5.008 32.016 1.00 91.69 408 ARG A O 1
ATOM 3102 N N . VAL A 1 409 ? -19.287 5.907 32.742 1.00 93.00 409 VAL A N 1
ATOM 3103 C CA . VAL A 1 409 ? -20.049 5.638 31.513 1.00 93.00 409 VAL A CA 1
ATOM 3104 C C . VAL A 1 409 ? -19.428 6.379 30.330 1.00 93.00 409 VAL A C 1
ATOM 3106 O O . VAL A 1 409 ? -19.193 5.763 29.292 1.00 93.00 409 VAL A O 1
ATOM 3109 N N . MET A 1 410 ? -19.084 7.662 30.500 1.00 92.75 410 MET A N 1
ATOM 3110 C CA . MET A 1 410 ? -18.395 8.446 29.464 1.00 92.75 410 MET A CA 1
ATOM 3111 C C . MET A 1 410 ? -17.120 7.749 28.993 1.00 92.75 410 MET A C 1
ATOM 3113 O O . MET A 1 410 ? -16.910 7.572 27.797 1.00 92.75 410 MET A O 1
ATOM 3117 N N . LEU A 1 411 ? -16.283 7.311 29.935 1.00 92.69 411 LEU A N 1
ATOM 3118 C CA . LEU A 1 411 ? -15.005 6.675 29.628 1.00 92.69 411 LEU A CA 1
ATOM 3119 C C . LEU A 1 411 ? -15.176 5.304 28.961 1.00 92.69 411 LEU A C 1
ATOM 3121 O O . LEU A 1 411 ? -14.393 4.972 28.075 1.00 92.69 411 LEU A O 1
ATOM 3125 N N . VAL A 1 412 ? -16.217 4.538 29.308 1.00 94.31 412 VAL A N 1
ATOM 3126 C CA . VAL A 1 412 ? -16.572 3.292 28.603 1.00 94.31 412 VAL A CA 1
ATOM 3127 C C . VAL A 1 412 ? -16.979 3.573 27.154 1.00 94.31 412 VAL A C 1
ATOM 3129 O O . VAL A 1 412 ? -16.515 2.886 26.243 1.00 94.31 412 VAL A O 1
ATOM 3132 N N . VAL A 1 413 ? -17.805 4.596 26.913 1.00 95.25 413 VAL A N 1
ATOM 3133 C CA . VAL A 1 413 ? -18.221 4.963 25.549 1.00 95.25 413 VAL A CA 1
ATOM 3134 C C . VAL A 1 413 ? -17.033 5.478 24.735 1.00 95.25 413 VAL A C 1
ATOM 3136 O O . VAL A 1 413 ? -16.849 5.061 23.593 1.00 95.25 413 VAL A O 1
ATOM 3139 N N . VAL A 1 414 ? -16.174 6.316 25.325 1.00 93.38 414 VAL A N 1
ATOM 3140 C CA . VAL A 1 414 ? -14.934 6.784 24.685 1.00 93.38 414 VAL A CA 1
ATOM 3141 C C . VAL A 1 414 ? -14.015 5.606 24.349 1.00 93.38 414 VAL A C 1
ATOM 3143 O O . VAL A 1 414 ? -13.512 5.536 23.229 1.00 93.38 414 VAL A O 1
ATOM 3146 N N . ALA A 1 415 ? -13.836 4.654 25.269 1.00 92.69 415 ALA A N 1
ATOM 3147 C CA . ALA A 1 415 ? -13.050 3.444 25.037 1.00 92.69 415 ALA A CA 1
ATOM 3148 C C . ALA A 1 415 ? -13.574 2.636 23.839 1.00 92.69 415 ALA A C 1
ATOM 3150 O O . ALA A 1 415 ? -12.803 2.293 22.943 1.00 92.69 415 ALA A O 1
ATOM 3151 N N . LEU A 1 416 ? -14.885 2.387 23.772 1.00 94.94 416 LEU A N 1
ATOM 3152 C CA . LEU A 1 416 ? -15.505 1.701 22.635 1.00 94.94 416 LEU A CA 1
ATOM 3153 C C . LEU A 1 416 ? -15.312 2.470 21.324 1.00 94.94 416 LEU A C 1
ATOM 3155 O O . LEU A 1 416 ? -14.931 1.880 20.317 1.00 94.94 416 LEU A O 1
ATOM 3159 N N . CYS A 1 417 ? -15.517 3.788 21.333 1.00 94.38 417 CYS A N 1
ATOM 3160 C CA . CYS A 1 417 ? -15.296 4.642 20.169 1.00 94.38 417 CYS A CA 1
ATOM 3161 C C . CYS A 1 417 ? -13.844 4.592 19.668 1.00 94.38 417 CYS A C 1
ATOM 3163 O O . CYS A 1 417 ? -13.615 4.559 18.458 1.00 94.38 417 CYS A O 1
ATOM 3165 N N . LEU A 1 418 ? -12.859 4.537 20.571 1.00 92.38 418 LEU A N 1
ATOM 3166 C CA . LEU A 1 418 ? -11.451 4.360 20.202 1.00 92.38 418 LEU A CA 1
ATOM 3167 C C . LEU A 1 418 ? -11.215 3.008 19.513 1.00 92.38 418 LEU A C 1
ATOM 3169 O O . LEU A 1 418 ? -10.546 2.970 18.479 1.00 92.38 418 LEU A O 1
ATOM 3173 N N . VAL A 1 419 ? -11.817 1.924 20.018 1.00 93.00 419 VAL A N 1
ATOM 3174 C CA . VAL A 1 419 ? -11.757 0.595 19.376 1.00 93.00 419 VAL A CA 1
ATOM 3175 C C . VAL A 1 419 ? -12.402 0.622 17.985 1.00 93.00 419 VAL A C 1
ATOM 3177 O O . VAL A 1 419 ? -11.845 0.066 17.039 1.00 93.00 419 VAL A O 1
ATOM 3180 N N . VAL A 1 420 ? -13.534 1.313 17.818 1.00 94.69 420 VAL A N 1
ATOM 3181 C CA . VAL A 1 420 ? -14.197 1.477 16.511 1.00 94.69 420 VAL A CA 1
ATOM 3182 C C . VAL A 1 420 ? -13.271 2.168 15.507 1.00 94.69 420 VAL A C 1
ATOM 3184 O O . VAL A 1 420 ? -13.078 1.673 14.394 1.00 94.69 420 VAL A O 1
ATOM 3187 N N . VAL A 1 421 ? -12.670 3.297 15.900 1.00 91.56 421 VAL A N 1
ATOM 3188 C CA . VAL A 1 421 ? -11.724 4.038 15.050 1.00 91.56 421 VAL A CA 1
ATOM 3189 C C . VAL A 1 421 ? -10.531 3.160 14.679 1.00 91.56 421 VAL A C 1
ATOM 3191 O O . VAL A 1 421 ? -10.105 3.164 13.522 1.00 91.56 421 VAL A O 1
ATOM 3194 N N . LEU A 1 422 ? -10.021 2.387 15.639 1.00 88.75 422 LEU A N 1
ATOM 3195 C CA . LEU A 1 422 ? -8.914 1.466 15.432 1.00 88.75 422 LEU A CA 1
ATOM 3196 C C . LEU A 1 422 ? -9.238 0.405 14.371 1.00 88.75 422 LEU A C 1
ATOM 3198 O O . LEU A 1 422 ? -8.488 0.279 13.404 1.00 88.75 422 LEU A O 1
ATOM 3202 N N . CYS A 1 423 ? -10.358 -0.310 14.509 1.00 91.56 423 CYS A N 1
ATOM 3203 C CA . CYS A 1 423 ? -10.745 -1.390 13.592 1.00 91.56 423 CYS A CA 1
ATOM 3204 C C . CYS A 1 423 ? -10.815 -0.911 12.137 1.00 91.56 423 CYS A C 1
ATOM 3206 O O . CYS A 1 423 ? -10.289 -1.549 11.224 1.00 91.56 423 CYS A O 1
ATOM 3208 N N . HIS A 1 424 ? -11.437 0.249 11.920 1.00 91.00 424 HIS A N 1
ATOM 3209 C CA . HIS A 1 424 ? -11.603 0.818 10.584 1.00 91.00 424 HIS A CA 1
ATOM 3210 C C . HIS A 1 424 ? -10.307 1.394 10.016 1.00 91.00 424 HIS A C 1
ATOM 3212 O O . HIS A 1 424 ? -10.094 1.351 8.802 1.00 91.00 424 HIS A O 1
ATOM 3218 N N . LYS A 1 425 ? -9.422 1.928 10.866 1.00 86.69 425 LYS A N 1
ATOM 3219 C CA . LYS A 1 425 ? -8.114 2.435 10.434 1.00 86.69 425 LYS A CA 1
ATOM 3220 C C . LYS A 1 425 ? -7.196 1.301 9.979 1.00 86.69 425 LYS A C 1
ATOM 3222 O O . LYS A 1 425 ? -6.590 1.411 8.917 1.00 86.69 425 LYS A O 1
ATOM 3227 N N . THR A 1 426 ? -7.125 0.211 10.737 1.00 84.25 426 THR A N 1
ATOM 3228 C CA . THR A 1 426 ? -6.220 -0.913 10.454 1.00 84.25 426 THR A CA 1
ATOM 3229 C C . THR A 1 426 ? -6.693 -1.733 9.261 1.00 84.25 426 THR A C 1
ATOM 3231 O O . THR A 1 426 ? -5.891 -2.060 8.387 1.00 84.25 426 THR A O 1
ATOM 3234 N N . ALA A 1 427 ? -8.004 -1.971 9.141 1.00 87.00 427 ALA A N 1
ATOM 3235 C CA . ALA A 1 427 ? -8.581 -2.631 7.972 1.00 87.00 427 ALA A CA 1
ATOM 3236 C C . ALA A 1 427 ? -8.260 -1.880 6.666 1.00 87.00 427 ALA A C 1
ATOM 3238 O O . ALA A 1 427 ? -7.977 -2.505 5.643 1.00 87.00 427 ALA A O 1
ATOM 3239 N N . HIS A 1 428 ? -8.269 -0.541 6.701 1.00 85.69 428 HIS A N 1
ATOM 3240 C CA . HIS A 1 428 ? -8.062 0.306 5.522 1.00 85.69 428 HIS A CA 1
ATOM 3241 C C . HIS A 1 428 ? -6.708 0.069 4.838 1.00 85.69 428 HIS A C 1
ATOM 3243 O O . HIS A 1 428 ? -6.660 0.043 3.612 1.00 85.69 428 HIS A O 1
ATOM 3249 N N . LEU A 1 429 ? -5.639 -0.186 5.604 1.00 83.56 429 LEU A N 1
ATOM 3250 C CA . LEU A 1 429 ? -4.297 -0.440 5.064 1.00 83.56 429 LEU A CA 1
ATOM 3251 C C . LEU A 1 429 ? -4.245 -1.698 4.186 1.00 83.56 429 LEU A C 1
ATOM 3253 O O . LEU A 1 429 ? -3.663 -1.683 3.109 1.00 83.56 429 LEU A O 1
ATOM 3257 N N . LEU A 1 430 ? -4.852 -2.800 4.629 1.00 85.75 430 LEU A N 1
ATOM 3258 C CA . LEU A 1 430 ? -4.829 -4.042 3.854 1.00 85.75 430 LEU A CA 1
ATOM 3259 C C . LEU A 1 430 ? -5.810 -3.979 2.679 1.00 85.75 430 LEU A C 1
ATOM 3261 O O . LEU A 1 430 ? -5.512 -4.509 1.609 1.00 85.75 430 LEU A O 1
ATOM 3265 N N . TRP A 1 431 ? -6.952 -3.303 2.826 1.00 86.88 431 TRP A N 1
ATOM 3266 C CA . TRP A 1 431 ? -7.866 -3.075 1.702 1.00 86.88 431 TRP A CA 1
ATOM 3267 C C . TRP A 1 431 ? -7.284 -2.133 0.640 1.00 86.88 431 TRP A C 1
ATOM 3269 O O . TRP A 1 431 ? -7.603 -2.303 -0.528 1.00 86.88 431 TRP A O 1
ATOM 3279 N N . SER A 1 432 ? -6.386 -1.208 0.996 1.00 85.81 432 SER A N 1
ATOM 3280 C CA . SER A 1 432 ? -5.772 -0.260 0.050 1.00 85.81 432 SER A CA 1
ATOM 3281 C C . SER A 1 432 ? -4.693 -0.859 -0.859 1.00 85.81 432 SER A C 1
ATOM 3283 O O . SER A 1 432 ? -4.164 -0.152 -1.719 1.00 85.81 432 SER A O 1
ATOM 3285 N N . ARG A 1 433 ? -4.356 -2.139 -0.670 1.00 86.44 433 ARG A N 1
ATOM 3286 C CA . ARG A 1 433 ? -3.326 -2.847 -1.427 1.00 86.44 433 ARG A CA 1
ATOM 3287 C C . ARG A 1 433 ? -3.760 -3.074 -2.877 1.00 86.44 433 ARG A C 1
ATOM 3289 O O . ARG A 1 433 ? -4.744 -3.768 -3.128 1.00 86.44 433 ARG A O 1
ATOM 3296 N N . MET A 1 434 ? -2.975 -2.563 -3.820 1.00 85.31 434 MET A N 1
ATOM 3297 C CA . MET A 1 434 ? -3.179 -2.717 -5.263 1.00 85.31 434 MET A CA 1
ATOM 3298 C C . MET A 1 434 ? -1.931 -3.316 -5.908 1.00 85.31 434 MET A C 1
ATOM 3300 O O . MET A 1 434 ? -0.816 -2.957 -5.533 1.00 85.31 434 MET A O 1
ATOM 3304 N N . GLN A 1 435 ? -2.122 -4.230 -6.861 1.00 87.94 435 GLN A N 1
ATOM 3305 C CA . GLN A 1 435 ? -1.039 -4.882 -7.598 1.00 87.94 435 GLN A CA 1
ATOM 3306 C C . GLN A 1 435 ? -0.987 -4.364 -9.033 1.00 87.94 435 GLN A C 1
ATOM 3308 O O . GLN A 1 435 ? -2.026 -4.244 -9.682 1.00 87.94 435 GLN A O 1
ATOM 3313 N N . PHE A 1 436 ? 0.221 -4.110 -9.526 1.00 88.69 436 PHE A N 1
ATOM 3314 C CA . PHE A 1 436 ? 0.474 -3.668 -10.891 1.00 88.69 436 PHE A CA 1
ATOM 3315 C C . PHE A 1 436 ? 1.529 -4.547 -11.550 1.00 88.69 436 PHE A C 1
ATOM 3317 O O . PHE A 1 436 ? 2.557 -4.849 -10.929 1.00 88.69 436 PHE A O 1
ATOM 3324 N N . LYS A 1 437 ? 1.279 -4.914 -12.807 1.00 90.75 437 LYS A N 1
ATOM 3325 C CA . LYS A 1 437 ? 2.248 -5.567 -13.686 1.00 90.75 437 LYS A CA 1
ATOM 3326 C C . LYS A 1 437 ? 2.804 -4.546 -14.676 1.00 90.75 437 LYS A C 1
ATOM 3328 O O . LYS A 1 437 ? 2.047 -3.770 -15.256 1.00 90.75 437 LYS A O 1
ATOM 3333 N N . SER A 1 438 ? 4.112 -4.568 -14.875 1.00 93.44 438 SER A N 1
ATOM 3334 C CA . SER A 1 438 ? 4.798 -3.800 -15.915 1.00 93.44 438 SER A CA 1
ATOM 3335 C C . SER A 1 438 ? 6.093 -4.495 -16.309 1.00 93.44 438 SER A C 1
ATOM 3337 O O . SER A 1 438 ? 6.468 -5.507 -15.721 1.00 93.44 438 SER A O 1
ATOM 3339 N N . ARG A 1 439 ? 6.769 -3.967 -17.323 1.00 94.81 439 ARG A N 1
ATOM 3340 C CA . ARG A 1 439 ? 8.048 -4.456 -17.814 1.00 94.81 439 ARG A CA 1
ATOM 3341 C C . ARG A 1 439 ? 9.064 -3.332 -17.800 1.00 94.81 439 ARG A C 1
ATOM 3343 O O . ARG A 1 439 ? 8.757 -2.236 -18.264 1.00 94.81 439 ARG A O 1
ATOM 3350 N N . ILE A 1 440 ? 10.262 -3.627 -17.312 1.00 95.56 440 ILE A N 1
ATOM 3351 C CA . ILE A 1 440 ? 11.403 -2.714 -17.354 1.00 95.56 440 ILE A CA 1
ATOM 3352 C C . ILE A 1 440 ? 12.338 -3.159 -18.474 1.00 95.56 440 ILE A C 1
ATOM 3354 O O . ILE A 1 440 ? 12.678 -4.340 -18.577 1.00 95.56 440 ILE A O 1
ATOM 3358 N N . TYR A 1 441 ? 12.757 -2.196 -19.286 1.00 95.38 441 TYR A N 1
ATOM 3359 C CA . TYR A 1 441 ? 13.827 -2.318 -20.261 1.00 95.38 441 TYR A CA 1
ATOM 3360 C C . TYR A 1 441 ? 15.026 -1.522 -19.767 1.00 95.38 441 TYR A C 1
ATOM 3362 O O . TYR A 1 441 ? 14.898 -0.337 -19.466 1.00 95.38 441 TYR A O 1
ATOM 3370 N N . TRP A 1 442 ? 16.192 -2.152 -19.734 1.00 96.06 442 TRP A N 1
ATOM 3371 C CA . TRP A 1 442 ? 17.463 -1.473 -19.529 1.00 96.06 442 TRP A CA 1
ATOM 3372 C C . TRP A 1 442 ? 18.417 -1.881 -20.649 1.00 96.06 442 TRP A C 1
ATOM 3374 O O . TRP A 1 442 ? 18.826 -3.035 -20.758 1.00 96.06 442 TRP A O 1
ATOM 3384 N N . ILE A 1 443 ? 18.720 -0.931 -21.532 1.00 95.81 443 ILE A N 1
ATOM 3385 C CA . ILE A 1 443 ? 19.577 -1.147 -22.698 1.00 95.81 443 ILE A CA 1
ATOM 3386 C C . ILE A 1 443 ? 20.839 -0.320 -22.504 1.00 95.81 443 ILE A C 1
ATOM 3388 O O . ILE A 1 443 ? 20.761 0.887 -22.289 1.00 95.81 443 ILE A O 1
ATOM 3392 N N . GLU A 1 444 ? 21.991 -0.970 -22.589 1.00 95.50 444 GLU A N 1
ATOM 3393 C CA . GLU A 1 444 ? 23.310 -0.365 -22.437 1.00 95.50 444 GLU A CA 1
ATOM 3394 C C . GLU A 1 444 ? 24.146 -0.656 -23.682 1.00 95.50 444 GLU A C 1
ATOM 3396 O O . GLU A 1 444 ? 24.172 -1.782 -24.185 1.00 95.50 444 GLU A O 1
ATOM 3401 N N . THR A 1 445 ? 24.853 0.358 -24.173 1.00 94.75 445 THR A N 1
ATOM 3402 C CA . THR A 1 445 ? 25.847 0.205 -25.229 1.00 94.75 445 THR A CA 1
ATOM 3403 C C . THR A 1 445 ? 27.132 0.928 -24.855 1.00 94.75 445 THR A C 1
ATOM 3405 O O . THR A 1 445 ? 27.110 2.070 -24.393 1.00 94.75 445 THR A O 1
ATOM 3408 N N . SER A 1 446 ? 28.262 0.256 -25.039 1.00 94.38 446 SER A N 1
ATOM 3409 C CA . SER A 1 446 ? 29.582 0.826 -24.796 1.00 94.38 446 SER A CA 1
ATOM 3410 C C . SER A 1 446 ? 30.595 0.258 -25.776 1.00 94.38 446 SER A C 1
ATOM 3412 O O . SER A 1 446 ? 30.511 -0.898 -26.192 1.00 94.38 446 SER A O 1
ATOM 3414 N N . GLY A 1 447 ? 31.552 1.081 -26.179 1.00 93.25 447 GLY A N 1
ATOM 3415 C CA . GLY A 1 447 ? 32.564 0.678 -27.142 1.00 93.25 447 GLY A CA 1
ATOM 3416 C C . GLY A 1 447 ? 33.522 1.806 -27.469 1.00 93.25 447 GLY A C 1
ATOM 3417 O O . GLY A 1 447 ? 33.454 2.900 -26.906 1.00 93.25 447 GLY A O 1
ATOM 3418 N N . THR A 1 448 ? 34.426 1.534 -28.399 1.00 92.06 448 THR A N 1
ATOM 3419 C CA . THR A 1 448 ? 35.316 2.539 -28.973 1.00 92.06 448 THR A CA 1
ATOM 3420 C C . THR A 1 448 ? 34.832 2.927 -30.362 1.00 92.06 448 THR A C 1
ATOM 3422 O O . THR A 1 448 ? 34.199 2.139 -31.066 1.00 92.06 448 THR A O 1
ATOM 3425 N N . TYR A 1 449 ? 35.103 4.168 -30.751 1.00 91.69 449 TYR A N 1
ATOM 3426 C CA . TYR A 1 449 ? 34.752 4.678 -32.067 1.00 91.69 449 TYR A CA 1
ATOM 3427 C C . TYR A 1 449 ? 35.957 5.330 -32.736 1.00 91.69 449 TYR A C 1
ATOM 3429 O O . TYR A 1 449 ? 36.834 5.894 -32.078 1.00 91.69 449 TYR A O 1
ATOM 3437 N N . GLN A 1 450 ? 35.973 5.270 -34.064 1.00 89.75 450 GLN A N 1
ATOM 3438 C CA . GLN A 1 450 ? 36.869 6.052 -34.898 1.00 89.75 450 GLN A CA 1
ATOM 3439 C C . GLN A 1 450 ? 36.049 6.817 -35.934 1.00 89.75 450 GLN A C 1
ATOM 3441 O O . GLN A 1 450 ? 35.386 6.230 -36.786 1.00 89.75 450 GLN A O 1
ATOM 3446 N N . THR A 1 451 ? 36.123 8.136 -35.875 1.00 86.62 451 THR A N 1
ATOM 3447 C CA . THR A 1 451 ? 35.444 9.038 -36.794 1.00 86.62 451 THR A CA 1
ATOM 3448 C C . THR A 1 451 ? 36.407 9.471 -37.896 1.00 86.62 451 THR A C 1
ATOM 3450 O O . THR A 1 451 ? 37.467 10.026 -37.624 1.00 86.62 451 THR A O 1
ATOM 3453 N N . SER A 1 452 ? 36.044 9.228 -39.154 1.00 82.50 452 SER A N 1
ATOM 3454 C CA . SER A 1 452 ? 36.792 9.661 -40.335 1.00 82.50 452 SER A CA 1
ATOM 3455 C C . SER A 1 452 ? 35.919 10.532 -41.236 1.00 82.50 452 SER A C 1
ATOM 3457 O O . SER A 1 452 ? 34.726 10.291 -41.410 1.00 82.50 452 SER A O 1
ATOM 3459 N N . LYS A 1 453 ? 36.494 11.585 -41.821 1.00 78.56 453 LYS A N 1
ATOM 3460 C CA . LYS A 1 453 ? 35.805 12.387 -42.839 1.00 78.56 453 LYS A CA 1
ATOM 3461 C C . LYS A 1 453 ? 36.029 11.736 -44.196 1.00 78.56 453 LYS A C 1
ATOM 3463 O O . LYS A 1 453 ? 37.142 11.751 -44.714 1.00 78.56 453 LYS A O 1
ATOM 3468 N N . ILE A 1 454 ? 34.977 11.177 -44.776 1.00 72.19 454 ILE A N 1
ATOM 3469 C CA . ILE A 1 454 ? 34.996 10.645 -46.134 1.00 72.19 454 ILE A CA 1
ATOM 3470 C C . ILE A 1 454 ? 34.528 11.754 -47.068 1.00 72.19 454 ILE A C 1
ATOM 3472 O O . ILE A 1 454 ? 33.389 12.213 -46.997 1.00 72.19 454 ILE A O 1
ATOM 3476 N N . ALA A 1 455 ? 35.409 12.200 -47.957 1.00 63.62 455 ALA A N 1
ATOM 3477 C CA . ALA A 1 455 ? 35.003 13.042 -49.070 1.00 63.62 455 ALA A CA 1
ATOM 3478 C C . ALA A 1 455 ? 34.246 12.175 -50.087 1.00 63.62 455 ALA A C 1
ATOM 3480 O O . ALA A 1 455 ? 34.836 11.345 -50.774 1.00 63.62 455 ALA A O 1
ATOM 3481 N N . ILE A 1 456 ? 32.932 12.358 -50.174 1.00 60.16 456 ILE A N 1
ATOM 3482 C CA . ILE A 1 456 ? 32.088 11.806 -51.231 1.00 60.16 456 ILE A CA 1
ATOM 3483 C C . ILE A 1 456 ? 32.112 12.837 -52.363 1.00 60.16 456 ILE A C 1
ATOM 3485 O O . ILE A 1 456 ? 31.401 13.843 -52.353 1.00 60.16 456 ILE A O 1
ATOM 3489 N N . GLY A 1 457 ? 33.024 12.633 -53.311 1.00 52.34 457 GLY A N 1
ATOM 3490 C CA . GLY A 1 457 ? 33.281 13.583 -54.386 1.00 52.34 457 GLY A CA 1
ATOM 3491 C C . GLY A 1 457 ? 33.823 12.906 -55.637 1.00 52.34 457 GLY A C 1
ATOM 3492 O O . GLY A 1 457 ? 34.685 12.034 -55.570 1.00 52.34 457 GLY A O 1
ATOM 3493 N N . ASN A 1 458 ? 33.276 13.336 -56.771 1.00 50.28 458 ASN A N 1
ATOM 3494 C CA . ASN A 1 458 ? 33.539 12.867 -58.123 1.00 50.28 458 ASN A CA 1
ATOM 3495 C C . ASN A 1 458 ? 35.052 12.854 -58.433 1.00 50.28 458 ASN A C 1
ATOM 3497 O O . ASN A 1 458 ? 35.671 13.914 -58.519 1.00 50.28 458 ASN A O 1
ATOM 3501 N N . GLN A 1 459 ? 35.654 11.674 -58.639 1.00 53.16 459 GLN A N 1
ATOM 3502 C CA . GLN A 1 459 ? 37.051 11.580 -59.093 1.00 53.16 459 GLN A CA 1
ATOM 3503 C C . GLN A 1 459 ? 37.261 12.182 -60.498 1.00 53.16 459 GLN A C 1
ATOM 3505 O O . GLN A 1 459 ? 38.402 12.350 -60.920 1.00 53.16 459 GLN A O 1
ATOM 3510 N N . PHE A 1 460 ? 36.195 12.583 -61.206 1.00 51.88 460 PHE A N 1
ATOM 3511 C CA . PHE A 1 460 ? 36.293 13.201 -62.524 1.00 51.88 460 PHE A CA 1
ATOM 3512 C C . PHE A 1 460 ? 35.414 14.456 -62.662 1.00 51.88 460 PHE A C 1
ATOM 3514 O O . PHE A 1 460 ? 34.262 14.391 -63.066 1.00 51.88 460 PHE A O 1
ATOM 3521 N N . LYS A 1 461 ? 36.024 15.623 -62.398 1.00 54.59 461 LYS A N 1
ATOM 3522 C CA . LYS A 1 461 ? 35.572 16.984 -62.772 1.00 54.59 461 LYS A CA 1
ATOM 3523 C C . LYS A 1 461 ? 34.177 17.404 -62.265 1.00 54.59 461 LYS A C 1
ATOM 3525 O O . LYS A 1 461 ? 33.232 17.504 -63.035 1.00 54.59 461 LYS A O 1
ATOM 3530 N N . GLY A 1 462 ? 34.090 17.797 -60.993 1.00 52.72 462 GLY A N 1
ATOM 3531 C CA . GLY A 1 462 ? 32.977 18.593 -60.453 1.00 52.72 462 GLY A CA 1
ATOM 3532 C C . GLY A 1 462 ? 33.415 19.377 -59.210 1.00 52.72 462 GLY A C 1
ATOM 3533 O O . GLY A 1 462 ? 34.159 18.850 -58.389 1.00 52.72 462 GLY A O 1
ATOM 3534 N N . HIS A 1 463 ? 32.998 20.641 -59.076 1.00 57.62 463 HIS A N 1
ATOM 3535 C CA . HIS A 1 463 ? 33.443 21.554 -58.003 1.00 57.62 463 HIS A CA 1
ATOM 3536 C C . HIS A 1 463 ? 32.701 21.388 -56.661 1.00 57.62 463 HIS A C 1
ATOM 3538 O O . HIS A 1 463 ? 32.983 22.116 -55.712 1.00 57.62 463 HIS A O 1
ATOM 3544 N N . THR A 1 464 ? 31.776 20.435 -56.545 1.00 51.56 464 THR A N 1
ATOM 3545 C CA . THR A 1 464 ? 31.026 20.182 -55.307 1.00 51.56 464 THR A CA 1
ATOM 3546 C C . THR A 1 464 ? 31.574 18.932 -54.623 1.00 51.56 464 THR A C 1
ATOM 3548 O O . THR A 1 464 ? 31.348 17.816 -55.083 1.00 51.56 464 THR A O 1
ATOM 3551 N N . GLN A 1 465 ? 32.319 19.121 -53.530 1.00 56.38 465 GLN A N 1
ATOM 3552 C CA . GLN A 1 465 ? 32.792 18.036 -52.668 1.00 56.38 465 GLN A CA 1
ATOM 3553 C C . GLN A 1 465 ? 31.860 17.922 -51.460 1.00 56.38 465 GLN A C 1
ATOM 3555 O O . GLN A 1 465 ? 31.824 18.816 -50.616 1.00 56.38 465 GLN A O 1
ATOM 3560 N N . SER A 1 466 ? 31.094 16.837 -51.371 1.00 59.78 466 SER A N 1
ATOM 3561 C CA . SER A 1 466 ? 30.288 16.542 -50.188 1.00 59.78 466 SER A CA 1
ATOM 3562 C C . SER A 1 466 ? 31.133 15.715 -49.227 1.00 59.78 466 SER A C 1
ATOM 3564 O O . SER A 1 466 ? 31.428 14.560 -49.498 1.00 59.78 466 SER A O 1
ATOM 3566 N N . SER A 1 467 ? 31.567 16.281 -48.103 1.00 63.19 467 SER A N 1
ATOM 3567 C CA . SER A 1 467 ? 32.209 15.489 -47.052 1.00 63.19 467 SER A CA 1
ATOM 3568 C C . SER A 1 467 ? 31.150 14.917 -46.113 1.00 63.19 467 SER A C 1
ATOM 3570 O O . SER A 1 467 ? 30.277 15.632 -45.627 1.00 63.19 467 SER A O 1
ATOM 3572 N N . SER A 1 468 ? 31.211 13.610 -45.877 1.00 71.31 468 SER A N 1
ATOM 3573 C CA . SER A 1 468 ? 30.404 12.919 -44.877 1.00 71.31 468 SER A CA 1
ATOM 3574 C C . SER A 1 468 ? 31.319 12.409 -43.778 1.00 71.31 468 SER A C 1
ATOM 3576 O O . SER A 1 468 ? 32.366 11.821 -44.041 1.00 71.31 468 SER A O 1
ATOM 3578 N N . THR A 1 469 ? 30.925 12.623 -42.533 1.00 75.12 469 THR A N 1
ATOM 3579 C CA . THR A 1 469 ? 31.630 12.076 -41.378 1.00 75.12 469 THR A CA 1
ATOM 3580 C C . THR A 1 469 ? 31.133 10.652 -41.138 1.00 75.12 469 THR A C 1
ATOM 3582 O O . THR A 1 469 ? 29.945 10.448 -40.899 1.00 75.12 469 THR A O 1
ATOM 3585 N N . LEU A 1 470 ? 32.026 9.669 -41.236 1.00 81.12 470 LEU A N 1
ATOM 3586 C CA . LEU A 1 470 ? 31.753 8.265 -40.960 1.00 81.12 470 LEU A CA 1
ATOM 3587 C C . LEU A 1 470 ? 32.325 7.906 -39.589 1.00 81.12 470 LEU A C 1
ATOM 3589 O O . LEU A 1 470 ? 33.533 7.979 -39.380 1.00 81.12 470 LEU A O 1
ATOM 3593 N N . THR A 1 471 ? 31.470 7.484 -38.665 1.00 85.12 471 THR A N 1
ATOM 3594 C CA . THR A 1 471 ? 31.900 6.917 -37.383 1.00 85.12 471 THR A CA 1
ATOM 3595 C C . THR A 1 471 ? 31.892 5.401 -37.507 1.00 85.12 471 THR A C 1
ATOM 3597 O O . THR A 1 471 ? 30.838 4.803 -37.704 1.00 85.12 471 THR A O 1
ATOM 3600 N N . ARG A 1 472 ? 33.070 4.784 -37.425 1.00 88.25 472 ARG A N 1
ATOM 3601 C CA . ARG A 1 472 ? 33.250 3.332 -37.437 1.00 88.25 472 ARG A CA 1
ATOM 3602 C C . ARG A 1 472 ? 33.378 2.812 -36.011 1.00 88.25 472 ARG A C 1
ATOM 3604 O O . ARG A 1 472 ? 34.158 3.338 -35.219 1.00 88.25 472 ARG A O 1
ATOM 3611 N N . ILE A 1 473 ? 32.634 1.752 -35.731 1.00 88.75 473 ILE A N 1
ATOM 3612 C CA . ILE A 1 473 ? 32.633 1.000 -34.481 1.00 88.75 473 ILE A CA 1
ATOM 3613 C C . ILE A 1 473 ? 32.802 -0.471 -34.860 1.00 88.75 473 ILE A C 1
ATOM 3615 O O . ILE A 1 473 ? 31.957 -1.023 -35.566 1.00 88.75 473 ILE A O 1
ATOM 3619 N N . GLU A 1 474 ? 33.905 -1.082 -34.434 1.00 84.69 474 GLU A N 1
ATOM 3620 C CA . GLU A 1 474 ? 34.241 -2.471 -34.780 1.00 84.69 474 GLU A CA 1
ATOM 3621 C C . GLU A 1 474 ? 33.667 -3.452 -33.755 1.00 84.69 474 GLU A C 1
ATOM 3623 O O . GLU A 1 474 ? 32.902 -4.333 -34.131 1.00 84.69 474 GLU A O 1
ATOM 3628 N N . ASP A 1 475 ? 33.942 -3.228 -32.466 1.00 88.56 475 ASP A N 1
ATOM 3629 C CA . ASP A 1 475 ? 33.487 -4.086 -31.370 1.00 88.56 475 ASP A CA 1
ATOM 3630 C C . ASP A 1 475 ? 32.840 -3.251 -30.254 1.00 88.56 475 ASP A C 1
ATOM 3632 O O . ASP A 1 475 ? 33.483 -2.874 -29.272 1.00 88.56 475 ASP A O 1
ATOM 3636 N N . ALA A 1 476 ? 31.544 -2.952 -30.388 1.00 92.12 476 ALA A N 1
ATOM 3637 C CA . ALA A 1 476 ? 30.759 -2.392 -29.290 1.00 92.12 476 ALA A CA 1
ATOM 3638 C C . ALA A 1 476 ? 29.965 -3.480 -28.570 1.00 92.12 476 ALA A C 1
ATOM 3640 O O . ALA A 1 476 ? 29.344 -4.347 -29.185 1.00 92.12 476 ALA A O 1
ATOM 3641 N N . THR A 1 477 ? 29.947 -3.406 -27.244 1.00 95.00 477 THR A N 1
ATOM 3642 C CA . THR A 1 477 ? 29.105 -4.250 -26.404 1.00 95.00 477 THR A CA 1
ATOM 3643 C C . THR A 1 477 ? 27.698 -3.662 -26.364 1.00 95.00 477 THR A C 1
ATOM 3645 O O . THR A 1 477 ? 27.520 -2.484 -26.060 1.00 95.00 477 THR A O 1
ATOM 3648 N N . LEU A 1 478 ? 26.695 -4.490 -26.647 1.00 95.38 478 LEU A N 1
ATOM 3649 C CA . LEU A 1 478 ? 25.280 -4.195 -26.452 1.00 95.38 478 LEU A CA 1
ATOM 3650 C C . LEU A 1 478 ? 24.724 -5.163 -25.410 1.00 95.38 478 LEU A C 1
ATOM 3652 O O . LEU A 1 478 ? 24.804 -6.381 -25.585 1.00 95.38 478 LEU A O 1
ATOM 3656 N N . ARG A 1 479 ? 24.150 -4.622 -24.337 1.00 96.19 479 ARG A N 1
ATOM 3657 C CA . ARG A 1 479 ? 23.453 -5.391 -23.304 1.00 96.19 479 ARG A CA 1
ATOM 3658 C C . ARG A 1 479 ? 21.996 -4.978 -23.262 1.00 96.19 479 ARG A C 1
ATOM 3660 O O . ARG A 1 479 ? 21.686 -3.793 -23.164 1.00 96.19 479 ARG A O 1
ATOM 3667 N N . VAL A 1 480 ? 21.110 -5.962 -23.320 1.00 96.31 480 VAL A N 1
ATOM 3668 C CA . VAL A 1 480 ? 19.665 -5.770 -23.226 1.00 96.31 480 VAL A CA 1
ATOM 3669 C C . VAL A 1 480 ? 19.158 -6.545 -22.020 1.00 96.31 480 VAL A C 1
ATOM 3671 O O . VAL A 1 480 ? 19.112 -7.775 -22.026 1.00 96.31 480 VAL A O 1
ATOM 3674 N N . TRP A 1 481 ? 18.769 -5.805 -20.990 1.00 96.50 481 TRP A N 1
ATOM 3675 C CA . TRP A 1 481 ? 18.151 -6.326 -19.785 1.00 96.50 481 TRP A CA 1
ATOM 3676 C C . TRP A 1 481 ? 16.641 -6.116 -19.853 1.00 96.50 481 TRP A C 1
ATOM 3678 O O . TRP A 1 481 ? 16.174 -5.002 -20.109 1.00 96.50 481 TRP A O 1
ATOM 3688 N N . VAL A 1 482 ? 15.867 -7.173 -19.616 1.00 95.94 482 VAL A N 1
ATOM 3689 C CA . VAL A 1 482 ? 14.399 -7.102 -19.594 1.00 95.94 482 VAL A CA 1
ATOM 3690 C C . VAL A 1 482 ? 13.857 -7.930 -18.440 1.00 95.94 482 VAL A C 1
ATOM 3692 O O . VAL A 1 482 ? 14.262 -9.075 -18.235 1.00 95.94 482 VAL A O 1
ATOM 3695 N N . THR A 1 483 ? 12.910 -7.365 -17.697 1.00 95.50 483 THR A N 1
ATOM 3696 C CA . THR A 1 483 ? 12.194 -8.091 -16.642 1.00 95.50 483 THR A CA 1
ATOM 3697 C C . THR A 1 483 ? 10.734 -7.660 -16.565 1.00 95.50 483 THR A C 1
ATOM 3699 O O . THR A 1 483 ? 10.413 -6.473 -16.668 1.00 95.50 483 THR A O 1
ATOM 3702 N N . ASP A 1 484 ? 9.844 -8.639 -16.403 1.00 94.06 484 ASP A N 1
ATOM 3703 C CA . ASP A 1 484 ? 8.440 -8.432 -16.060 1.00 94.06 484 ASP A CA 1
ATOM 3704 C C . ASP A 1 484 ? 8.333 -8.300 -14.541 1.00 94.06 484 ASP A C 1
ATOM 3706 O O . ASP A 1 484 ? 8.534 -9.267 -13.810 1.00 94.06 484 ASP A O 1
ATOM 3710 N N . ILE A 1 485 ? 7.957 -7.131 -14.043 1.00 93.06 485 ILE A N 1
ATOM 3711 C CA . ILE A 1 485 ? 7.814 -6.904 -12.611 1.00 93.06 485 ILE A CA 1
ATOM 3712 C C . ILE A 1 485 ? 6.359 -6.986 -12.163 1.00 93.06 485 ILE A C 1
ATOM 3714 O O . ILE A 1 485 ? 5.428 -6.529 -12.837 1.00 93.06 485 ILE A O 1
ATOM 3718 N N . VAL A 1 486 ? 6.169 -7.524 -10.962 1.00 91.12 486 VAL A N 1
ATOM 3719 C CA . VAL A 1 486 ? 4.940 -7.346 -10.191 1.00 91.12 486 VAL A CA 1
ATOM 3720 C C . VAL A 1 486 ? 5.264 -6.464 -9.005 1.00 91.12 486 VAL A C 1
ATOM 3722 O O . VAL A 1 486 ? 6.266 -6.632 -8.314 1.00 91.12 486 VAL A O 1
ATOM 3725 N N . SER A 1 487 ? 4.393 -5.499 -8.772 1.00 90.44 487 SER A N 1
ATOM 3726 C CA . SER A 1 487 ? 4.628 -4.428 -7.817 1.00 90.44 487 SER A CA 1
ATOM 3727 C C . SER A 1 487 ? 3.361 -4.095 -7.052 1.00 90.44 487 SER A C 1
ATOM 3729 O O . SER A 1 487 ? 2.252 -4.309 -7.545 1.00 90.44 487 SER A O 1
ATOM 3731 N N . VAL A 1 488 ? 3.528 -3.566 -5.846 1.00 88.81 488 VAL A N 1
ATOM 3732 C CA . VAL A 1 488 ? 2.436 -3.278 -4.921 1.00 88.81 488 VAL A CA 1
ATOM 3733 C C . VAL A 1 488 ? 2.476 -1.821 -4.494 1.00 88.81 488 VAL A C 1
ATOM 3735 O O . VAL A 1 488 ? 3.546 -1.270 -4.244 1.00 88.81 488 VAL A O 1
ATOM 3738 N N . VAL A 1 489 ? 1.293 -1.220 -4.376 1.00 87.88 489 VAL A N 1
ATOM 3739 C CA . VAL A 1 489 ? 1.087 0.102 -3.777 1.00 87.88 489 VAL A CA 1
ATOM 3740 C C . VAL A 1 489 ? 0.010 0.007 -2.698 1.00 87.88 489 VAL A C 1
ATOM 3742 O O . VAL A 1 489 ? -0.967 -0.730 -2.854 1.00 87.88 489 VAL A O 1
ATOM 3745 N N . PHE A 1 490 ? 0.181 0.758 -1.610 1.00 84.44 490 PHE A N 1
ATOM 3746 C CA . PHE A 1 490 ? -0.812 0.912 -0.545 1.00 84.44 490 PHE A CA 1
ATOM 3747 C C . PHE A 1 490 ? -1.394 2.323 -0.593 1.00 84.44 490 PHE A C 1
ATOM 3749 O O . PHE A 1 490 ? -0.712 3.297 -0.282 1.00 84.44 490 PHE A O 1
ATOM 3756 N N . GLY A 1 491 ? -2.664 2.439 -0.979 1.00 78.50 491 GLY A N 1
ATOM 3757 C CA . GLY A 1 491 ? -3.303 3.739 -1.204 1.00 78.50 491 GLY A CA 1
ATOM 3758 C C . GLY A 1 491 ? -2.942 4.350 -2.561 1.00 78.50 491 GLY A C 1
ATOM 3759 O O . GLY A 1 491 ? -2.317 3.704 -3.393 1.00 78.50 491 GLY A O 1
ATOM 3760 N N . LYS A 1 492 ? -3.397 5.580 -2.824 1.00 73.38 492 LYS A N 1
ATOM 3761 C CA . LYS A 1 492 ? -3.160 6.238 -4.122 1.00 73.38 492 LYS A CA 1
ATOM 3762 C C . LYS A 1 492 ? -1.725 6.744 -4.246 1.00 73.38 492 LYS A C 1
ATOM 3764 O O . LYS A 1 492 ? -1.068 6.447 -5.232 1.00 73.38 492 LYS A O 1
ATOM 3769 N N . ASP A 1 493 ? -1.243 7.430 -3.215 1.00 72.38 493 ASP A N 1
ATOM 3770 C CA . ASP A 1 493 ? 0.045 8.136 -3.228 1.00 72.38 493 ASP A CA 1
ATOM 3771 C C . ASP A 1 493 ? 1.204 7.317 -2.639 1.00 72.38 493 ASP A C 1
ATOM 3773 O O . ASP A 1 493 ? 2.304 7.832 -2.463 1.00 72.38 493 ASP A O 1
ATOM 3777 N N . GLY A 1 494 ? 0.968 6.042 -2.314 1.00 73.94 494 GLY A N 1
ATOM 3778 C CA . GLY A 1 494 ? 1.988 5.185 -1.720 1.00 73.94 494 GLY A CA 1
ATOM 3779 C C . GLY A 1 494 ? 3.178 4.957 -2.658 1.00 73.94 494 GLY A C 1
ATOM 3780 O O . GLY A 1 494 ? 3.019 4.858 -3.878 1.00 73.94 494 GLY A O 1
ATOM 3781 N N . ARG A 1 495 ? 4.378 4.812 -2.081 1.00 82.69 495 ARG A N 1
ATOM 3782 C CA . ARG A 1 495 ? 5.555 4.350 -2.829 1.00 82.69 495 ARG A CA 1
ATOM 3783 C C . ARG A 1 495 ? 5.305 2.930 -3.333 1.00 82.69 495 ARG A C 1
ATOM 3785 O O . ARG A 1 495 ? 4.752 2.085 -2.626 1.00 82.69 495 ARG A O 1
ATOM 3792 N N . ARG A 1 496 ? 5.705 2.683 -4.575 1.00 87.50 496 ARG A N 1
ATOM 3793 C CA . ARG A 1 496 ? 5.573 1.387 -5.230 1.00 87.50 496 ARG A CA 1
ATOM 3794 C C . ARG A 1 496 ? 6.751 0.492 -4.862 1.00 87.50 496 ARG A C 1
ATOM 3796 O O . ARG A 1 496 ? 7.896 0.912 -4.979 1.00 87.50 496 ARG A O 1
ATOM 3803 N N . SER A 1 497 ? 6.465 -0.735 -4.440 1.00 87.69 497 SER A N 1
ATOM 3804 C CA . SER A 1 497 ? 7.483 -1.738 -4.101 1.00 87.69 497 SER A CA 1
ATOM 3805 C C . SER A 1 497 ? 7.392 -2.922 -5.054 1.00 87.69 497 SER A C 1
ATOM 3807 O O . SER A 1 497 ? 6.293 -3.416 -5.313 1.00 87.69 497 SER A O 1
ATOM 3809 N N . ILE A 1 498 ? 8.528 -3.385 -5.574 1.00 89.50 498 ILE A N 1
ATOM 3810 C CA . ILE A 1 498 ? 8.605 -4.602 -6.391 1.00 89.50 498 ILE A CA 1
ATOM 3811 C C . ILE A 1 498 ? 8.493 -5.810 -5.455 1.00 89.50 498 ILE A C 1
ATOM 3813 O O . ILE A 1 498 ? 9.141 -5.847 -4.415 1.00 89.50 498 ILE A O 1
ATOM 3817 N N . ILE A 1 499 ? 7.642 -6.774 -5.809 1.00 87.38 499 ILE A N 1
ATOM 3818 C CA . ILE A 1 499 ? 7.462 -8.030 -5.060 1.00 87.38 499 ILE A CA 1
ATOM 3819 C C . ILE A 1 499 ? 7.920 -9.260 -5.846 1.00 87.38 499 ILE A C 1
ATOM 3821 O O . ILE A 1 499 ? 8.149 -10.311 -5.258 1.00 87.38 499 ILE A O 1
ATOM 3825 N N . ALA A 1 500 ? 8.026 -9.141 -7.170 1.00 88.88 500 ALA A N 1
ATOM 3826 C CA . ALA A 1 500 ? 8.463 -10.213 -8.051 1.00 88.88 500 ALA A CA 1
ATOM 3827 C C . ALA A 1 500 ? 9.081 -9.638 -9.325 1.00 88.88 500 ALA A C 1
ATOM 3829 O O . ALA A 1 500 ? 8.633 -8.595 -9.810 1.00 88.88 500 ALA A O 1
ATOM 3830 N N . MET A 1 501 ? 10.057 -10.355 -9.876 1.00 91.50 501 MET A N 1
ATOM 3831 C CA . MET A 1 501 ? 10.711 -10.048 -11.148 1.00 91.50 501 MET A CA 1
ATOM 3832 C C . MET A 1 501 ? 10.779 -11.338 -11.959 1.00 91.50 501 MET A C 1
ATOM 3834 O O . MET A 1 501 ? 11.407 -12.288 -11.521 1.00 91.50 501 MET A O 1
ATOM 3838 N N . ALA A 1 502 ? 10.116 -11.403 -13.103 1.00 91.69 502 ALA A N 1
ATOM 3839 C CA . ALA A 1 502 ? 10.126 -12.565 -13.978 1.00 91.69 502 ALA A CA 1
ATOM 3840 C C . ALA A 1 502 ? 11.012 -12.300 -15.197 1.00 91.69 502 ALA A C 1
ATOM 3842 O O . ALA A 1 502 ? 10.993 -11.205 -15.771 1.00 91.69 502 ALA A O 1
ATOM 3843 N N . SER A 1 503 ? 11.759 -13.320 -15.617 1.00 91.25 503 SER A N 1
ATOM 3844 C CA . SER A 1 503 ? 12.538 -13.266 -16.848 1.00 91.25 503 SER A CA 1
ATOM 3845 C C . SER A 1 503 ? 11.621 -13.132 -18.072 1.00 91.25 503 SER A C 1
ATOM 3847 O O . SER A 1 503 ? 10.498 -13.640 -18.122 1.00 91.25 503 SER A O 1
ATOM 3849 N N . ALA A 1 504 ? 12.105 -12.404 -19.072 1.00 92.12 504 ALA A N 1
ATOM 3850 C CA . ALA A 1 504 ? 11.460 -12.160 -20.353 1.00 92.12 504 ALA A CA 1
ATOM 3851 C C . ALA A 1 504 ? 12.439 -12.470 -21.505 1.00 92.12 504 ALA A C 1
ATOM 3853 O O . ALA A 1 504 ? 12.664 -11.634 -22.384 1.00 92.12 504 ALA A O 1
ATOM 3854 N N . ASP A 1 505 ? 13.017 -13.679 -21.503 1.00 92.62 505 ASP A N 1
ATOM 3855 C CA . ASP A 1 505 ? 14.159 -14.054 -22.359 1.00 92.62 505 ASP A CA 1
ATOM 3856 C C . ASP A 1 505 ? 13.863 -13.858 -23.848 1.00 92.62 505 ASP A C 1
ATOM 3858 O O . ASP A 1 505 ? 14.642 -13.247 -24.578 1.00 92.62 505 ASP A O 1
ATOM 3862 N N . GLY A 1 506 ? 12.680 -14.286 -24.301 1.00 93.75 506 GLY A N 1
ATOM 3863 C CA . GLY A 1 506 ? 12.268 -14.114 -25.696 1.00 93.75 506 GLY A CA 1
ATOM 3864 C C . GLY A 1 506 ? 12.185 -12.644 -26.123 1.00 93.75 506 GLY A C 1
ATOM 3865 O O . GLY A 1 506 ? 12.516 -12.304 -27.258 1.00 93.75 506 GLY A O 1
ATOM 3866 N N . VAL A 1 507 ? 11.790 -11.752 -25.210 1.00 93.12 507 VAL A N 1
ATOM 3867 C CA . VAL A 1 507 ? 11.681 -10.314 -25.486 1.00 93.12 507 VAL A CA 1
ATOM 3868 C C . VAL A 1 507 ? 13.070 -9.691 -25.541 1.00 93.12 507 VAL A C 1
ATOM 3870 O O . VAL A 1 507 ? 13.365 -8.998 -26.517 1.00 93.12 507 VAL A O 1
ATOM 3873 N N . ALA A 1 508 ? 13.921 -9.984 -24.551 1.00 94.25 508 ALA A N 1
ATOM 3874 C CA . ALA A 1 508 ? 15.305 -9.516 -24.498 1.00 94.25 508 ALA A CA 1
ATOM 3875 C C . ALA A 1 508 ? 16.077 -9.927 -25.758 1.00 94.25 508 ALA A C 1
ATOM 3877 O O . ALA A 1 508 ? 16.641 -9.069 -26.440 1.00 94.25 508 ALA A O 1
ATOM 3878 N N . LYS A 1 509 ? 15.996 -11.209 -26.133 1.00 95.50 509 LYS A N 1
ATOM 3879 C CA . LYS A 1 509 ? 16.669 -11.748 -27.316 1.00 95.50 509 LYS A CA 1
ATOM 3880 C C . LYS A 1 509 ? 16.158 -11.116 -28.602 1.00 95.50 509 LYS A C 1
ATOM 3882 O O . LYS A 1 509 ? 16.950 -10.636 -29.405 1.00 95.50 509 LYS A O 1
ATOM 3887 N N . SER A 1 510 ? 14.836 -11.014 -28.765 1.00 94.44 510 SER A N 1
ATOM 3888 C CA . SER A 1 510 ? 14.258 -10.390 -29.962 1.00 94.44 510 SER A CA 1
ATOM 3889 C C . SER A 1 510 ? 14.682 -8.926 -30.132 1.00 94.44 510 SER A C 1
ATOM 3891 O O . SER A 1 510 ? 14.880 -8.469 -31.254 1.00 94.44 510 SER A O 1
ATOM 3893 N N . MET A 1 511 ? 14.812 -8.182 -29.028 1.00 93.75 511 MET A N 1
ATOM 3894 C CA . MET A 1 511 ? 15.247 -6.787 -29.029 1.00 93.75 511 MET A CA 1
ATOM 3895 C C . MET A 1 511 ? 16.736 -6.684 -29.375 1.00 93.75 511 MET A C 1
ATOM 3897 O O . MET A 1 511 ? 17.104 -5.890 -30.239 1.00 93.75 511 MET A O 1
ATOM 3901 N N . ALA A 1 512 ? 17.579 -7.517 -28.757 1.00 94.69 512 ALA A N 1
ATOM 3902 C CA . ALA A 1 512 ? 19.006 -7.580 -29.060 1.00 94.69 512 ALA A CA 1
ATOM 3903 C C . ALA A 1 512 ? 19.259 -7.937 -30.537 1.00 94.69 512 ALA A C 1
ATOM 3905 O O . ALA A 1 512 ? 20.038 -7.255 -31.203 1.00 94.69 512 ALA A O 1
ATOM 3906 N N . ASP A 1 513 ? 18.543 -8.931 -31.073 1.00 94.88 513 ASP A N 1
ATOM 3907 C CA . ASP A 1 513 ? 18.640 -9.352 -32.474 1.00 94.88 513 ASP A CA 1
ATOM 3908 C C . ASP A 1 513 ? 18.215 -8.231 -33.440 1.00 94.88 513 ASP A C 1
ATOM 3910 O O . ASP A 1 513 ? 18.904 -7.984 -34.431 1.00 94.88 513 ASP A O 1
ATOM 3914 N N . ARG A 1 514 ? 17.131 -7.493 -33.141 1.00 92.94 514 ARG A N 1
ATOM 3915 C CA . ARG A 1 514 ? 16.695 -6.339 -33.955 1.00 92.94 514 ARG A CA 1
ATOM 3916 C C . ARG A 1 514 ? 17.717 -5.206 -33.959 1.00 92.94 514 ARG A C 1
ATOM 3918 O O . ARG A 1 514 ? 18.012 -4.660 -35.021 1.00 92.94 514 ARG A O 1
ATOM 3925 N N . LEU A 1 515 ? 18.265 -4.853 -32.796 1.00 93.00 515 LEU A N 1
ATOM 3926 C CA . LEU A 1 515 ? 19.278 -3.798 -32.688 1.00 93.00 515 LEU A CA 1
ATOM 3927 C C . LEU A 1 515 ? 20.585 -4.198 -33.383 1.00 93.00 515 LEU A C 1
ATOM 3929 O O . LEU A 1 515 ? 21.195 -3.373 -34.063 1.00 93.00 515 LEU A O 1
ATOM 3933 N N . LYS A 1 516 ? 20.980 -5.471 -33.275 1.00 92.50 516 LYS A N 1
ATOM 3934 C CA . LYS A 1 516 ? 22.131 -6.033 -33.987 1.00 92.50 516 LYS A CA 1
ATOM 3935 C C . LYS A 1 516 ? 21.932 -6.016 -35.502 1.00 92.50 516 LYS A C 1
ATOM 3937 O O . LYS A 1 516 ? 22.836 -5.593 -36.218 1.00 92.50 516 LYS A O 1
ATOM 3942 N N . ALA A 1 517 ? 20.762 -6.433 -35.987 1.00 91.38 517 ALA A N 1
ATOM 3943 C CA . ALA A 1 517 ? 20.425 -6.388 -37.408 1.00 91.38 517 ALA A CA 1
ATOM 3944 C C . ALA A 1 517 ? 20.435 -4.947 -37.940 1.00 91.38 517 ALA A C 1
ATOM 3946 O O . ALA A 1 517 ? 21.053 -4.675 -38.963 1.00 91.38 517 ALA A O 1
ATOM 3947 N N . PHE A 1 518 ? 19.848 -4.001 -37.200 1.00 90.12 518 PHE A N 1
ATOM 3948 C CA . PHE A 1 518 ? 19.882 -2.583 -37.560 1.00 90.12 518 PHE A CA 1
ATOM 3949 C C . PHE A 1 518 ? 21.317 -2.033 -37.647 1.00 90.12 518 PHE A C 1
ATOM 3951 O O . PHE A 1 518 ? 21.650 -1.344 -38.610 1.00 90.12 518 PHE A O 1
ATOM 3958 N N . ALA A 1 519 ? 22.176 -2.357 -36.675 1.00 88.50 519 ALA A N 1
ATOM 3959 C CA . ALA A 1 519 ? 23.584 -1.955 -36.684 1.00 88.50 519 ALA A CA 1
ATOM 3960 C C . ALA A 1 519 ? 24.344 -2.517 -37.904 1.00 88.50 519 ALA A C 1
ATOM 3962 O O . ALA A 1 519 ? 25.110 -1.791 -38.544 1.00 88.50 519 ALA A O 1
ATOM 3963 N N . ALA A 1 520 ? 24.083 -3.780 -38.258 1.00 85.81 520 ALA A N 1
ATOM 3964 C CA . ALA A 1 520 ? 24.673 -4.435 -39.420 1.00 85.81 520 ALA A CA 1
ATOM 3965 C C . ALA A 1 520 ? 24.172 -3.845 -40.751 1.00 85.81 520 ALA A C 1
ATOM 3967 O O . ALA A 1 520 ? 24.979 -3.599 -41.643 1.00 85.81 520 ALA A O 1
ATOM 3968 N N . ASP A 1 521 ? 22.882 -3.539 -40.890 1.00 82.81 521 ASP A N 1
ATOM 3969 C CA . ASP A 1 521 ? 22.326 -2.962 -42.124 1.00 82.81 521 ASP A CA 1
ATOM 3970 C C . ASP A 1 521 ? 22.896 -1.563 -42.419 1.00 82.81 521 ASP A C 1
ATOM 3972 O O . ASP A 1 521 ? 23.211 -1.233 -43.566 1.00 82.81 521 ASP A O 1
ATOM 3976 N N . GLN A 1 522 ? 23.109 -0.751 -41.376 1.00 69.44 522 GLN A N 1
ATOM 3977 C CA . GLN A 1 522 ? 23.742 0.571 -41.497 1.00 69.44 522 GLN A CA 1
ATOM 3978 C C . GLN A 1 522 ? 25.252 0.498 -41.798 1.00 69.44 522 GLN A C 1
ATOM 3980 O O . GLN A 1 522 ? 25.886 1.521 -42.055 1.00 69.44 522 GLN A O 1
ATOM 3985 N N . SER A 1 523 ? 25.858 -0.696 -41.788 1.00 53.62 523 SER A N 1
ATOM 3986 C CA . SER A 1 523 ? 27.295 -0.881 -42.026 1.00 53.62 523 SER A CA 1
ATOM 3987 C C . SER A 1 523 ? 27.710 -0.824 -43.511 1.00 53.62 523 SER A C 1
ATOM 3989 O O . SER A 1 523 ? 28.903 -0.849 -43.817 1.00 53.62 523 SER A O 1
ATOM 3991 N N . SER A 1 524 ? 26.782 -0.662 -44.455 1.00 46.50 524 SER A N 1
ATOM 3992 C CA . SER A 1 524 ? 27.051 -0.776 -45.899 1.00 46.50 524 SER A CA 1
ATOM 3993 C C . SER A 1 524 ? 27.390 0.548 -46.614 1.00 46.50 524 SER A C 1
ATOM 3995 O O . SER A 1 524 ? 26.786 0.900 -47.618 1.00 46.50 524 SER A O 1
ATOM 3997 N N . VAL A 1 525 ? 28.416 1.280 -46.159 1.00 45.81 525 VAL A N 1
ATOM 3998 C CA . VAL A 1 525 ? 28.959 2.445 -46.914 1.00 45.81 525 VAL A CA 1
ATOM 3999 C C . VAL A 1 525 ? 30.275 2.123 -47.647 1.00 45.81 525 VAL A C 1
ATOM 4001 O O . VAL A 1 525 ? 30.832 2.962 -48.346 1.00 45.81 525 VAL A O 1
ATOM 4004 N N . ALA A 1 526 ? 30.760 0.879 -47.587 1.00 45.62 526 ALA A N 1
ATOM 4005 C CA . ALA A 1 526 ? 31.905 0.441 -48.399 1.00 45.62 526 ALA A CA 1
ATOM 4006 C C . ALA A 1 526 ? 31.503 -0.264 -49.712 1.00 45.62 526 ALA A C 1
ATOM 4008 O O . ALA A 1 526 ? 32.370 -0.655 -50.492 1.00 45.62 526 ALA A O 1
ATOM 4009 N N . THR A 1 527 ? 30.207 -0.451 -49.981 1.00 42.06 527 THR A N 1
ATOM 4010 C CA . THR A 1 527 ? 29.723 -1.063 -51.230 1.00 42.06 527 THR A CA 1
ATOM 4011 C C . THR A 1 527 ? 28.285 -0.601 -51.486 1.00 42.06 527 THR A C 1
ATOM 4013 O O . THR A 1 527 ? 27.422 -0.876 -50.652 1.00 42.06 527 THR A O 1
ATOM 4016 N N . PRO A 1 528 ? 27.994 0.105 -52.597 1.00 45.78 528 PRO A N 1
ATOM 4017 C CA . PRO A 1 528 ? 26.661 0.629 -52.881 1.00 45.78 528 PRO A CA 1
ATOM 4018 C C . PRO A 1 528 ? 25.715 -0.540 -53.172 1.00 45.78 528 PRO A C 1
ATOM 4020 O O . PRO A 1 528 ? 25.642 -1.033 -54.293 1.00 45.78 528 PRO A O 1
ATOM 4023 N N . THR A 1 529 ? 25.032 -1.032 -52.143 1.00 44.00 529 THR A N 1
ATOM 4024 C CA . THR A 1 529 ? 24.070 -2.142 -52.256 1.00 44.00 529 THR A CA 1
ATOM 4025 C C . THR A 1 529 ? 22.654 -1.727 -51.863 1.00 44.00 529 THR A C 1
ATOM 4027 O O . THR A 1 529 ? 21.697 -2.421 -52.198 1.00 44.00 529 THR A O 1
ATOM 4030 N N . ALA A 1 530 ? 22.475 -0.547 -51.260 1.00 50.09 530 ALA A N 1
ATOM 4031 C CA . ALA A 1 530 ? 21.160 0.051 -51.098 1.00 50.09 530 ALA A CA 1
ATOM 4032 C C . ALA A 1 530 ? 20.677 0.615 -52.445 1.00 50.09 530 ALA A C 1
ATOM 4034 O O . ALA A 1 530 ? 21.247 1.567 -52.980 1.00 50.09 530 ALA A O 1
ATOM 4035 N N . HIS A 1 531 ? 19.579 0.067 -52.972 1.00 54.16 531 HIS A N 1
ATOM 4036 C CA . HIS A 1 531 ? 18.897 0.543 -54.189 1.00 54.16 531 HIS A CA 1
ATOM 4037 C C . HIS A 1 531 ? 18.681 2.073 -54.187 1.00 54.16 531 HIS A C 1
ATOM 4039 O O . HIS A 1 531 ? 18.794 2.747 -55.207 1.00 54.16 531 HIS A O 1
ATOM 4045 N N . ARG A 1 532 ? 18.474 2.632 -52.989 1.00 53.69 532 ARG A N 1
ATOM 4046 C CA . ARG A 1 532 ? 18.262 4.058 -52.720 1.00 53.69 532 ARG A CA 1
ATOM 4047 C C . ARG A 1 532 ? 19.496 4.938 -52.960 1.00 53.69 532 ARG A C 1
ATOM 4049 O O . ARG A 1 532 ? 19.348 6.099 -53.333 1.00 53.69 532 ARG A O 1
ATOM 4056 N N . ASP A 1 533 ? 20.697 4.401 -52.754 1.00 53.47 533 ASP A N 1
ATOM 4057 C CA . ASP A 1 533 ? 21.951 5.128 -52.982 1.00 53.47 533 ASP A CA 1
ATOM 4058 C C . ASP A 1 533 ? 22.364 5.080 -54.452 1.00 53.47 533 ASP A C 1
ATOM 4060 O O . ASP A 1 533 ? 22.863 6.076 -54.974 1.00 53.47 533 ASP A O 1
ATOM 4064 N N . LEU A 1 534 ? 22.060 3.977 -55.149 1.00 59.75 534 LEU A N 1
ATOM 4065 C CA . LEU A 1 534 ? 22.125 3.912 -56.612 1.00 59.75 534 LEU A CA 1
ATOM 4066 C C . LEU A 1 534 ? 21.198 4.955 -57.246 1.00 59.75 534 LEU A C 1
ATOM 4068 O O . LEU A 1 534 ? 21.637 5.706 -58.112 1.00 59.75 534 LEU A O 1
ATOM 4072 N N . GLU A 1 535 ? 19.958 5.068 -56.769 1.00 64.38 535 GLU A N 1
ATOM 4073 C CA . GLU A 1 535 ? 19.005 6.086 -57.230 1.00 64.38 535 GLU A CA 1
ATOM 4074 C C . GLU A 1 535 ? 19.497 7.514 -56.954 1.00 64.38 535 GLU A C 1
ATOM 4076 O O . GLU A 1 535 ? 19.412 8.383 -57.824 1.00 64.38 535 GLU A O 1
ATOM 4081 N N . ARG A 1 536 ? 20.080 7.771 -55.774 1.00 61.59 536 ARG A N 1
ATOM 4082 C CA . ARG A 1 536 ? 20.674 9.079 -55.455 1.00 61.59 536 ARG A CA 1
ATOM 4083 C C . ARG A 1 536 ? 21.866 9.394 -56.350 1.00 61.59 536 ARG A C 1
ATOM 4085 O O . ARG A 1 536 ? 21.914 10.485 -56.913 1.00 61.59 536 ARG A O 1
ATOM 4092 N N . ALA A 1 537 ? 22.790 8.454 -56.524 1.00 64.19 537 ALA A N 1
ATOM 4093 C CA . ALA A 1 537 ? 23.957 8.621 -57.384 1.00 64.19 537 ALA A CA 1
ATOM 4094 C C . ALA A 1 537 ? 23.550 8.854 -58.848 1.00 64.19 537 ALA A C 1
ATOM 4096 O O . ALA A 1 537 ? 24.080 9.756 -59.496 1.00 64.19 537 ALA A O 1
ATOM 4097 N N . GLN A 1 538 ? 22.553 8.113 -59.342 1.00 70.00 538 GLN A N 1
ATOM 4098 C CA . GLN A 1 538 ? 21.976 8.309 -60.673 1.00 70.00 538 GLN A CA 1
ATOM 4099 C C . GLN A 1 538 ? 21.288 9.670 -60.806 1.00 70.00 538 GLN A C 1
ATOM 4101 O O . GLN A 1 538 ? 21.482 10.341 -61.815 1.00 70.00 538 GLN A O 1
ATOM 4106 N N . SER A 1 539 ? 20.542 10.124 -59.793 1.00 72.75 539 SER A N 1
ATOM 4107 C CA . SER A 1 539 ? 19.898 11.445 -59.821 1.00 72.75 539 SER A CA 1
ATOM 4108 C C . SER A 1 539 ? 20.907 12.598 -59.808 1.00 72.75 539 SER A C 1
ATOM 4110 O O . SER A 1 539 ? 20.718 13.582 -60.520 1.00 72.75 539 SER A O 1
ATOM 4112 N N . ILE A 1 540 ? 22.005 12.462 -59.056 1.00 69.62 540 ILE A N 1
ATOM 4113 C CA . ILE A 1 540 ? 23.077 13.462 -58.997 1.00 69.62 540 ILE A CA 1
ATOM 4114 C C . ILE A 1 540 ? 23.835 13.478 -60.330 1.00 69.62 540 ILE A C 1
ATOM 4116 O O . ILE A 1 540 ? 24.091 14.552 -60.870 1.00 69.62 540 ILE A O 1
ATOM 4120 N N . GLY A 1 541 ? 24.120 12.305 -60.907 1.00 72.94 541 GLY A N 1
ATOM 4121 C CA . GLY A 1 541 ? 24.728 12.190 -62.234 1.00 72.94 541 GLY A CA 1
ATOM 4122 C C . GLY A 1 541 ? 23.841 12.740 -63.357 1.00 72.94 541 GLY A C 1
ATOM 4123 O O . GLY A 1 541 ? 24.334 13.430 -64.246 1.00 72.94 541 GLY A O 1
ATOM 4124 N N . ALA A 1 542 ? 22.527 12.499 -63.302 1.00 75.56 542 ALA A N 1
ATOM 4125 C CA . ALA A 1 542 ? 21.564 13.037 -64.263 1.00 75.56 542 ALA A CA 1
ATOM 4126 C C . ALA A 1 542 ? 21.437 14.565 -64.159 1.00 75.56 542 ALA A C 1
ATOM 4128 O O . ALA A 1 542 ? 21.349 15.245 -65.182 1.00 75.56 542 ALA A O 1
ATOM 4129 N N . LEU A 1 543 ? 21.472 15.111 -62.939 1.00 73.69 543 LEU A N 1
ATOM 4130 C CA . LEU A 1 543 ? 21.460 16.555 -62.712 1.00 73.69 543 LEU A CA 1
ATOM 4131 C C . LEU A 1 543 ? 22.734 17.214 -63.259 1.00 73.69 543 LEU A C 1
ATOM 4133 O O . LEU A 1 543 ? 22.644 18.231 -63.941 1.00 73.69 543 LEU A O 1
ATOM 4137 N N . ASP A 1 544 ? 23.907 16.626 -63.016 1.00 69.75 544 ASP A N 1
ATOM 4138 C CA . ASP A 1 544 ? 25.175 17.156 -63.532 1.00 69.75 544 ASP A CA 1
ATOM 4139 C C . ASP A 1 544 ? 25.237 17.073 -65.067 1.00 69.75 544 ASP A C 1
ATOM 4141 O O . ASP A 1 544 ? 25.597 18.044 -65.731 1.00 69.75 544 ASP A O 1
ATOM 4145 N N . ALA A 1 545 ? 24.766 15.974 -65.666 1.00 75.31 545 ALA A N 1
ATOM 4146 C CA . ALA A 1 545 ? 24.630 15.861 -67.119 1.00 75.31 545 ALA A CA 1
ATOM 4147 C C . ALA A 1 545 ? 23.662 16.911 -67.702 1.00 75.31 545 ALA A C 1
ATOM 4149 O O . ALA A 1 545 ? 23.927 17.486 -68.764 1.00 75.31 545 ALA A O 1
ATOM 4150 N N . ALA A 1 546 ? 22.564 17.217 -67.005 1.00 76.38 546 ALA A N 1
ATOM 4151 C CA . ALA A 1 546 ? 21.634 18.277 -67.394 1.00 76.38 546 ALA A CA 1
ATOM 4152 C C . ALA A 1 546 ? 22.279 19.674 -67.302 1.00 76.38 546 ALA A C 1
ATOM 4154 O O . ALA A 1 546 ? 22.119 20.492 -68.207 1.00 76.38 546 ALA A O 1
ATOM 4155 N N . VAL A 1 547 ? 23.072 19.943 -66.261 1.00 76.19 547 VAL A N 1
ATOM 4156 C CA . VAL A 1 547 ? 23.796 21.217 -66.100 1.00 76.19 547 VAL A CA 1
ATOM 4157 C C . VAL A 1 547 ? 24.901 21.366 -67.149 1.00 76.19 547 VAL A C 1
ATOM 4159 O O . VAL A 1 547 ? 25.046 22.433 -67.748 1.00 76.19 547 VAL A O 1
ATOM 4162 N N . GLN A 1 548 ? 25.660 20.305 -67.428 1.00 75.75 548 GLN A N 1
ATOM 4163 C CA . GLN A 1 548 ? 26.718 20.324 -68.439 1.00 75.75 548 GLN A CA 1
ATOM 4164 C C . GLN A 1 548 ? 26.160 20.446 -69.861 1.00 75.75 548 GLN A C 1
ATOM 4166 O O . GLN A 1 548 ? 26.717 21.195 -70.664 1.00 75.75 548 GLN A O 1
ATOM 4171 N N . SER A 1 549 ? 25.050 19.771 -70.173 1.00 74.75 549 SER A N 1
ATOM 4172 C CA . SER A 1 549 ? 24.373 19.917 -71.469 1.00 74.75 549 SER A CA 1
ATOM 4173 C C . SER A 1 549 ? 23.765 21.310 -71.643 1.00 74.75 549 SER A C 1
ATOM 4175 O O . SER A 1 549 ? 23.935 21.905 -72.707 1.00 74.75 549 SER A O 1
ATOM 4177 N N . ALA A 1 550 ? 23.177 21.894 -70.594 1.00 71.81 550 ALA A N 1
ATOM 4178 C CA . ALA A 1 550 ? 22.731 23.288 -70.608 1.00 71.81 550 ALA A CA 1
ATOM 4179 C C . ALA A 1 550 ? 23.904 24.269 -70.812 1.00 71.81 550 ALA A C 1
ATOM 4181 O O . ALA A 1 550 ? 23.812 25.194 -71.620 1.00 71.81 550 ALA A O 1
ATOM 4182 N N . ALA A 1 551 ? 25.044 24.042 -70.149 1.00 69.94 551 ALA A N 1
ATOM 4183 C CA . ALA A 1 551 ? 26.247 24.857 -70.324 1.00 69.94 551 ALA A CA 1
ATOM 4184 C C . ALA A 1 551 ? 26.877 24.702 -71.723 1.00 69.94 551 ALA A C 1
ATOM 4186 O O . ALA A 1 551 ? 27.400 25.671 -72.280 1.00 69.94 551 ALA A O 1
ATOM 4187 N N . ALA A 1 552 ? 26.828 23.505 -72.314 1.00 70.38 552 ALA A N 1
ATOM 4188 C CA . ALA A 1 552 ? 27.288 23.249 -73.678 1.00 70.38 552 ALA A CA 1
ATOM 4189 C C . ALA A 1 552 ? 26.367 23.901 -74.722 1.00 70.38 552 ALA A C 1
ATOM 4191 O O . ALA A 1 552 ? 26.868 24.526 -75.657 1.00 70.38 552 ALA A O 1
ATOM 4192 N N . ALA A 1 553 ? 25.046 23.835 -74.529 1.00 69.75 553 ALA A N 1
ATOM 4193 C CA . ALA A 1 553 ? 24.064 24.514 -75.373 1.00 69.75 553 ALA A CA 1
ATOM 4194 C C . ALA A 1 553 ? 24.254 26.040 -75.343 1.00 69.75 553 ALA A C 1
ATOM 4196 O O . ALA A 1 553 ? 24.325 26.672 -76.395 1.00 69.75 553 ALA A O 1
ATOM 4197 N N . ALA A 1 554 ? 24.473 26.622 -74.158 1.00 66.69 554 ALA A N 1
ATOM 4198 C CA . ALA A 1 554 ? 24.771 28.048 -74.021 1.00 66.69 554 ALA A CA 1
ATOM 4199 C C . ALA A 1 554 ? 26.073 28.456 -74.743 1.00 66.69 554 ALA A C 1
ATOM 4201 O O . ALA A 1 554 ? 26.137 29.510 -75.376 1.00 66.69 554 ALA A O 1
ATOM 4202 N N . ARG A 1 555 ? 27.119 27.615 -74.709 1.00 70.44 555 ARG A N 1
ATOM 4203 C CA . ARG A 1 555 ? 28.364 27.856 -75.468 1.00 70.44 555 ARG A CA 1
ATOM 4204 C C . ARG A 1 555 ? 28.161 27.732 -76.980 1.00 70.44 555 ARG A C 1
ATOM 4206 O O . ARG A 1 555 ? 28.748 28.514 -77.727 1.00 70.44 555 ARG A O 1
ATOM 4213 N N . ALA A 1 556 ? 27.327 26.793 -77.427 1.00 66.69 556 ALA A N 1
ATOM 4214 C CA . ALA A 1 556 ? 26.978 26.636 -78.835 1.00 66.69 556 ALA A CA 1
ATOM 4215 C C . ALA A 1 556 ? 26.198 27.853 -79.364 1.00 66.69 556 ALA A C 1
ATOM 4217 O O . ALA A 1 556 ? 26.538 28.365 -80.430 1.00 66.69 556 ALA A O 1
ATOM 4218 N N . GLU A 1 557 ? 25.246 28.394 -78.595 1.00 65.25 557 GLU A N 1
ATOM 4219 C CA . GLU A 1 557 ? 24.518 29.620 -78.959 1.00 65.25 557 GLU A CA 1
ATOM 4220 C C . GLU A 1 557 ? 25.442 30.843 -79.090 1.00 65.25 557 GLU A C 1
ATOM 4222 O O . GLU A 1 557 ? 25.294 31.650 -80.014 1.00 65.25 557 GLU A O 1
ATOM 4227 N N . VAL A 1 558 ? 26.438 30.976 -78.205 1.00 64.12 558 VAL A N 1
ATOM 4228 C CA . VAL A 1 558 ? 27.448 32.046 -78.289 1.00 64.12 558 VAL A CA 1
ATOM 4229 C C . VAL A 1 558 ? 28.335 31.879 -79.532 1.00 64.12 558 VAL A C 1
ATOM 4231 O O . VAL A 1 558 ? 28.609 32.863 -80.222 1.00 64.12 558 VAL A O 1
ATOM 4234 N N . GLY A 1 559 ? 28.725 30.646 -79.876 1.00 62.62 559 GLY A N 1
ATOM 4235 C CA . GLY A 1 559 ? 29.483 30.345 -81.098 1.00 62.62 559 GLY A CA 1
ATOM 4236 C C . GLY A 1 559 ? 28.695 30.618 -82.385 1.00 62.62 559 GLY A C 1
ATOM 4237 O O . GLY A 1 559 ? 29.230 31.183 -83.340 1.00 62.62 559 GLY A O 1
ATOM 4238 N N . GLN A 1 560 ? 27.399 30.302 -82.397 1.00 61.53 560 GLN A N 1
ATOM 4239 C CA . GLN A 1 560 ? 26.523 30.521 -83.550 1.00 61.53 560 GLN A CA 1
ATOM 4240 C C . GLN A 1 560 ? 26.247 32.018 -83.782 1.00 61.53 560 GLN A C 1
ATOM 4242 O O . GLN A 1 560 ? 26.262 32.487 -84.922 1.00 61.53 560 GLN A O 1
ATOM 4247 N N . ARG A 1 561 ? 26.107 32.809 -82.706 1.00 58.12 561 ARG A N 1
ATOM 4248 C CA . ARG A 1 561 ? 26.023 34.281 -82.779 1.00 58.12 561 ARG A CA 1
ATOM 4249 C C . ARG A 1 561 ? 27.314 34.933 -83.283 1.00 58.12 561 ARG A C 1
ATOM 4251 O O . ARG A 1 561 ? 27.241 35.949 -83.973 1.00 58.12 561 ARG A O 1
ATOM 4258 N N . ALA A 1 562 ? 28.481 34.358 -82.987 1.00 56.62 562 ALA A N 1
ATOM 4259 C CA . ALA A 1 562 ? 29.760 34.837 -83.515 1.00 56.62 562 ALA A CA 1
ATOM 4260 C C . ALA A 1 562 ? 29.913 34.558 -85.026 1.00 56.62 562 ALA A C 1
ATOM 4262 O O . ALA A 1 562 ? 30.381 35.431 -85.757 1.00 56.62 562 ALA A O 1
ATOM 4263 N N . ALA A 1 563 ? 29.445 33.401 -85.511 1.00 57.03 563 ALA A N 1
ATOM 4264 C CA . ALA A 1 563 ? 29.466 33.041 -86.934 1.00 57.03 563 ALA A CA 1
ATOM 4265 C C . ALA A 1 563 ? 28.475 33.859 -87.791 1.00 57.03 563 ALA A C 1
ATOM 4267 O O . ALA A 1 563 ? 28.783 34.238 -88.918 1.00 57.03 563 ALA A O 1
ATOM 4268 N N . LEU A 1 564 ? 27.304 34.214 -87.251 1.00 58.59 564 LEU A N 1
ATOM 4269 C CA . LEU A 1 564 ? 26.364 35.118 -87.933 1.00 58.59 564 LEU A CA 1
ATOM 4270 C C . LEU A 1 564 ? 26.929 36.547 -88.068 1.00 58.59 564 LEU A C 1
ATOM 4272 O O . LEU A 1 564 ? 26.661 37.239 -89.050 1.00 58.59 564 LEU A O 1
ATOM 4276 N N . ARG A 1 565 ? 27.769 36.980 -87.116 1.00 55.66 565 ARG A N 1
ATOM 4277 C CA . ARG A 1 565 ? 28.446 38.288 -87.146 1.00 55.66 565 ARG A CA 1
ATOM 4278 C C . ARG A 1 565 ? 29.543 38.374 -88.215 1.00 55.66 565 ARG A C 1
ATOM 4280 O O . ARG A 1 565 ? 29.741 39.455 -88.771 1.00 55.66 565 ARG A O 1
ATOM 4287 N N . SER A 1 566 ? 30.223 37.266 -88.524 1.00 56.94 566 SER A N 1
ATOM 4288 C CA . SER A 1 566 ? 31.233 37.212 -89.593 1.00 56.94 566 SER A CA 1
ATOM 4289 C C . SER A 1 566 ? 30.615 37.146 -90.997 1.00 56.94 566 SER A C 1
ATOM 4291 O O . SER A 1 566 ? 31.191 37.674 -91.944 1.00 56.94 566 SER A O 1
ATOM 4293 N N . GLN A 1 567 ? 29.407 36.590 -91.141 1.00 56.84 567 GLN A N 1
ATOM 4294 C CA . GLN A 1 567 ? 28.669 36.608 -92.412 1.00 56.84 567 GLN A CA 1
ATOM 4295 C C . GLN A 1 567 ? 28.035 37.980 -92.713 1.00 56.84 567 GLN A C 1
ATOM 4297 O O . GLN A 1 567 ? 28.062 38.426 -93.859 1.00 56.84 567 GLN A O 1
ATOM 4302 N N . ALA A 1 568 ? 27.557 38.705 -91.694 1.00 50.97 568 ALA A N 1
ATOM 4303 C CA . ALA A 1 568 ? 27.017 40.061 -91.856 1.00 50.97 568 ALA A CA 1
ATOM 4304 C C . ALA A 1 568 ? 28.085 41.109 -92.244 1.00 50.97 568 ALA A C 1
ATOM 4306 O O . ALA A 1 568 ? 27.784 42.077 -92.937 1.00 50.97 568 ALA A O 1
ATOM 4307 N N . SER A 1 569 ? 29.347 40.903 -91.853 1.00 53.19 569 SER A N 1
ATOM 4308 C CA . SER A 1 569 ? 30.460 41.806 -92.190 1.00 53.19 569 SER A CA 1
ATOM 4309 C C . SER A 1 569 ? 30.981 41.620 -93.626 1.00 53.19 569 SER A C 1
ATOM 4311 O O . SER A 1 569 ? 31.506 42.569 -94.204 1.00 53.19 569 SER A O 1
ATOM 4313 N N . ALA A 1 570 ? 30.750 40.460 -94.254 1.00 47.69 570 ALA A N 1
ATOM 4314 C CA . ALA A 1 570 ? 31.114 40.202 -95.652 1.00 47.69 570 ALA A CA 1
ATOM 4315 C C . ALA A 1 570 ? 30.132 40.818 -96.674 1.00 47.69 570 ALA A C 1
ATOM 4317 O O . ALA A 1 570 ? 30.532 41.147 -97.787 1.00 47.69 570 ALA A O 1
ATOM 4318 N N . GLN A 1 571 ? 28.866 41.048 -96.300 1.00 51.16 571 GLN A N 1
ATOM 4319 C CA . GLN A 1 571 ? 27.882 41.743 -97.150 1.00 51.16 571 GLN A CA 1
ATOM 4320 C C . GLN A 1 571 ? 27.968 43.277 -97.074 1.00 51.16 571 GLN A C 1
ATOM 4322 O O . GLN A 1 571 ? 27.419 43.964 -97.932 1.00 51.16 571 GLN A O 1
ATOM 4327 N N . GLN A 1 572 ? 28.694 43.828 -96.098 1.00 49.22 572 GLN A N 1
ATOM 4328 C CA . GLN A 1 572 ? 28.803 45.275 -95.888 1.00 49.22 572 GLN A CA 1
ATOM 4329 C C . GLN A 1 572 ? 29.993 45.917 -96.631 1.00 49.22 572 GLN A C 1
ATOM 4331 O O . GLN A 1 572 ? 30.016 47.131 -96.810 1.00 49.22 572 GLN A O 1
ATOM 4336 N N . ILE A 1 573 ? 30.929 45.107 -97.143 1.00 51.28 573 ILE A N 1
ATOM 4337 C CA . ILE A 1 573 ? 32.097 45.552 -97.931 1.00 51.28 573 ILE A CA 1
ATOM 4338 C C . ILE A 1 573 ? 31.754 45.706 -99.432 1.00 51.28 573 ILE A C 1
ATOM 4340 O O . ILE A 1 573 ? 32.419 46.448 -100.147 1.00 51.28 573 ILE A O 1
ATOM 4344 N N . ALA A 1 574 ? 30.662 45.098 -99.912 1.00 44.66 574 ALA A N 1
ATOM 4345 C CA . ALA A 1 574 ? 30.217 45.201 -101.309 1.00 44.66 574 ALA A CA 1
ATOM 4346 C C . ALA A 1 574 ? 29.335 46.436 -101.618 1.00 44.66 574 ALA A C 1
ATOM 4348 O O . ALA A 1 574 ? 28.990 46.660 -102.774 1.00 44.66 574 ALA A O 1
ATOM 4349 N N . ALA A 1 575 ? 28.967 47.242 -100.612 1.00 44.88 575 ALA A N 1
ATOM 4350 C CA . ALA A 1 575 ? 28.083 48.408 -100.767 1.00 44.88 575 ALA A CA 1
ATOM 4351 C C . ALA A 1 575 ? 28.799 49.774 -100.651 1.00 44.88 575 ALA A C 1
ATOM 4353 O O . ALA A 1 575 ? 28.148 50.812 -100.760 1.00 44.88 575 ALA A O 1
ATOM 4354 N N . ASP A 1 576 ? 30.120 49.794 -100.433 1.00 46.19 576 ASP A N 1
ATOM 4355 C CA . ASP A 1 576 ? 30.908 51.030 -100.257 1.00 46.19 576 ASP A CA 1
ATOM 4356 C C . ASP A 1 576 ? 31.655 51.464 -101.540 1.00 46.19 576 ASP A C 1
ATOM 4358 O O . ASP A 1 576 ? 32.280 52.518 -101.569 1.00 46.19 576 ASP A O 1
ATOM 4362 N N . SER A 1 577 ? 31.546 50.704 -102.642 1.00 50.19 577 SER A N 1
ATOM 4363 C CA . SER A 1 577 ? 32.233 50.980 -103.919 1.00 50.19 577 SER A CA 1
ATOM 4364 C C . SER A 1 577 ? 31.428 51.819 -104.929 1.00 50.19 577 SER A C 1
ATOM 4366 O O . SER A 1 577 ? 31.812 51.897 -106.094 1.00 50.19 577 SER A O 1
ATOM 4368 N N . THR A 1 578 ? 30.306 52.432 -104.527 1.00 60.28 578 THR A N 1
ATOM 4369 C CA . THR A 1 578 ? 29.421 53.219 -105.421 1.00 60.28 578 THR A CA 1
ATOM 4370 C C . THR A 1 578 ? 29.178 54.668 -104.978 1.00 60.28 578 THR A C 1
ATOM 4372 O O . THR A 1 578 ? 28.333 55.345 -105.565 1.00 60.28 578 THR A O 1
ATOM 4375 N N . ARG A 1 579 ? 29.907 55.178 -103.975 1.00 73.19 579 ARG A N 1
ATOM 4376 C CA . ARG A 1 579 ? 29.793 56.584 -103.538 1.00 73.19 579 ARG A CA 1
ATOM 4377 C C . ARG A 1 579 ? 30.593 57.514 -104.453 1.00 73.19 579 ARG A C 1
ATOM 4379 O O . ARG A 1 579 ? 31.724 57.205 -104.819 1.00 73.19 579 ARG A O 1
ATOM 4386 N N . LYS A 1 580 ? 30.031 58.676 -104.794 1.00 80.12 580 LYS A N 1
ATOM 4387 C CA . LYS A 1 580 ? 30.732 59.785 -105.462 1.00 80.12 580 LYS A CA 1
ATOM 4388 C C . LYS A 1 580 ? 31.046 60.894 -104.454 1.00 80.12 580 LYS A C 1
ATOM 4390 O O . LYS A 1 580 ? 30.261 61.155 -103.548 1.00 80.12 580 LYS A O 1
ATOM 4395 N N . ALA A 1 581 ? 32.175 61.574 -104.651 1.00 82.00 581 ALA A N 1
ATOM 4396 C CA . ALA A 1 581 ? 32.558 62.761 -103.889 1.00 82.00 581 ALA A CA 1
ATOM 4397 C C . ALA A 1 581 ? 32.260 64.043 -104.685 1.00 82.00 581 ALA A C 1
ATOM 4399 O O . ALA A 1 581 ? 32.488 64.106 -105.897 1.00 82.00 581 ALA A O 1
ATOM 4400 N N . GLY A 1 582 ? 31.781 65.081 -104.004 1.00 84.94 582 GLY A N 1
ATOM 4401 C CA . GLY A 1 582 ? 31.469 66.377 -104.600 1.00 84.94 582 GLY A CA 1
ATOM 4402 C C . GLY A 1 582 ? 31.478 67.516 -103.585 1.00 84.94 582 GLY A C 1
ATOM 4403 O O . GLY A 1 582 ? 31.647 67.306 -102.388 1.00 84.94 582 GLY A O 1
ATOM 4404 N N . LYS A 1 583 ? 31.301 68.743 -104.073 1.00 87.44 583 LYS A N 1
ATOM 4405 C CA . LYS A 1 583 ? 31.289 69.965 -103.261 1.00 87.44 583 LYS A CA 1
ATOM 4406 C C . LYS A 1 583 ? 29.907 70.605 -103.288 1.00 87.44 583 LYS A C 1
ATOM 4408 O O . LYS A 1 583 ? 29.315 70.756 -104.357 1.00 87.44 583 LYS A O 1
ATOM 4413 N N . VAL A 1 584 ? 29.382 71.007 -102.132 1.00 87.81 584 VAL A N 1
ATOM 4414 C CA . VAL A 1 584 ? 28.070 71.669 -102.049 1.00 87.81 584 VAL A CA 1
ATOM 4415 C C . VAL A 1 584 ? 28.156 73.038 -102.718 1.00 87.81 584 VAL A C 1
ATOM 4417 O O . VAL A 1 584 ? 28.862 73.927 -102.252 1.00 87.81 584 VAL A O 1
ATOM 4420 N N . LYS A 1 585 ? 27.433 73.218 -103.822 1.00 86.25 585 LYS A N 1
ATOM 4421 C CA . LYS A 1 585 ? 27.412 74.462 -104.601 1.00 86.25 585 LYS A CA 1
ATOM 4422 C C . LYS A 1 585 ? 26.527 75.521 -103.950 1.00 86.25 585 LYS A C 1
ATOM 4424 O O . LYS A 1 585 ? 26.856 76.701 -103.982 1.00 86.25 585 LYS A O 1
ATOM 4429 N N . PHE A 1 586 ? 25.403 75.092 -103.383 1.00 84.38 586 PHE A N 1
ATOM 4430 C CA . PHE A 1 586 ? 24.449 75.938 -102.672 1.00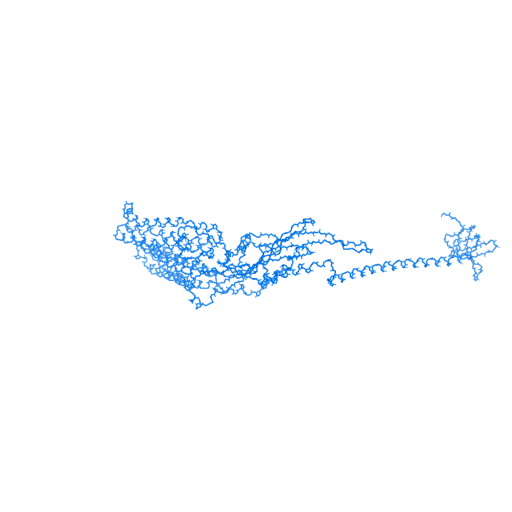 84.38 586 PHE A CA 1
ATOM 4431 C C . PHE A 1 586 ? 23.536 75.063 -101.812 1.00 84.38 586 PHE A C 1
ATOM 4433 O O . PHE A 1 586 ? 23.096 74.005 -102.269 1.00 84.38 586 PHE A O 1
ATOM 4440 N N . PHE A 1 587 ? 23.211 75.521 -100.606 1.00 85.19 587 PHE A N 1
ATOM 4441 C CA . PHE A 1 587 ? 22.191 74.912 -99.756 1.00 85.19 587 PHE A CA 1
ATOM 4442 C C . PHE A 1 587 ? 21.330 75.997 -99.102 1.00 85.19 587 PHE A C 1
ATOM 4444 O O . PHE A 1 587 ? 21.856 76.924 -98.487 1.00 85.19 587 PHE A O 1
ATOM 4451 N N . ASN A 1 588 ? 20.006 75.882 -99.240 1.00 81.94 588 ASN A N 1
ATOM 4452 C CA . ASN A 1 588 ? 19.049 76.749 -98.562 1.00 81.94 588 ASN A CA 1
ATOM 4453 C C . ASN A 1 588 ? 18.498 76.025 -97.331 1.00 81.94 588 ASN A C 1
ATOM 4455 O O . ASN A 1 588 ? 17.712 75.086 -97.466 1.00 81.94 588 ASN A O 1
ATOM 4459 N N . VAL A 1 589 ? 18.895 76.486 -96.144 1.00 80.69 589 VAL A N 1
ATOM 4460 C CA . VAL A 1 589 ? 18.512 75.870 -94.866 1.00 80.69 589 VAL A CA 1
ATOM 4461 C C . VAL A 1 589 ? 17.006 75.991 -94.610 1.00 80.69 589 VAL A C 1
ATOM 4463 O O . VAL A 1 589 ? 16.383 75.010 -94.220 1.00 80.69 589 VAL A O 1
ATOM 4466 N N . GLU A 1 590 ? 16.394 77.144 -94.900 1.00 78.25 590 GLU A N 1
ATOM 4467 C CA . GLU A 1 590 ? 14.962 77.380 -94.654 1.00 78.25 590 GLU A CA 1
ATOM 4468 C C . GLU A 1 590 ? 14.055 76.533 -95.557 1.00 78.25 590 GLU A C 1
ATOM 4470 O O . GLU A 1 590 ? 13.003 76.067 -95.126 1.00 78.25 590 GLU A O 1
ATOM 4475 N N . LYS A 1 591 ? 14.457 76.312 -96.818 1.00 78.94 591 LYS A N 1
ATOM 4476 C CA . LYS A 1 591 ? 13.690 75.506 -97.789 1.00 78.94 591 LYS A CA 1
ATOM 4477 C C . LYS A 1 591 ? 14.107 74.031 -97.839 1.00 78.94 591 LYS A C 1
ATOM 4479 O O . LYS A 1 591 ? 13.454 73.247 -98.526 1.00 78.94 591 LYS A O 1
ATOM 4484 N N . GLY A 1 592 ? 15.185 73.650 -97.154 1.00 83.06 592 GLY A N 1
ATOM 4485 C CA . GLY A 1 592 ? 15.628 72.263 -97.003 1.00 83.06 592 GLY A CA 1
ATOM 4486 C C . GLY A 1 592 ? 16.114 71.582 -98.289 1.00 83.06 592 GLY A C 1
ATOM 4487 O O . GLY A 1 592 ? 15.948 70.371 -98.432 1.00 83.06 592 GLY A O 1
ATOM 4488 N N . PHE A 1 593 ? 16.700 72.316 -99.241 1.00 86.12 593 PHE A N 1
ATOM 4489 C CA . PHE A 1 593 ? 17.266 71.724 -100.463 1.00 86.12 593 PHE A CA 1
ATOM 4490 C C . PHE A 1 593 ? 18.554 72.413 -100.922 1.00 86.12 593 PHE A C 1
ATOM 4492 O O . PHE A 1 593 ? 18.808 73.577 -100.604 1.00 86.12 593 PHE A O 1
ATOM 4499 N N . GLY A 1 594 ? 19.357 71.697 -101.710 1.00 87.69 594 GLY A N 1
ATOM 4500 C CA . GLY A 1 594 ? 20.603 72.208 -102.271 1.00 87.69 594 GLY A CA 1
ATOM 4501 C C . GLY A 1 594 ? 21.088 71.439 -103.493 1.00 87.69 594 GLY A C 1
ATOM 4502 O O . GLY A 1 594 ? 20.423 70.528 -103.988 1.00 87.69 594 GLY A O 1
ATOM 4503 N N . PHE A 1 595 ? 22.267 71.827 -103.974 1.00 89.12 595 PHE A N 1
ATOM 4504 C CA . PHE A 1 595 ? 22.941 71.194 -105.103 1.00 89.12 595 PHE A CA 1
ATOM 4505 C C . PHE A 1 595 ? 24.398 70.875 -104.769 1.00 89.12 595 PHE A C 1
ATOM 4507 O O . PHE A 1 595 ? 25.099 71.692 -104.167 1.00 89.12 595 PHE A O 1
ATOM 4514 N N . ILE A 1 596 ? 24.855 69.700 -105.193 1.00 89.62 596 ILE A N 1
ATOM 4515 C CA . ILE A 1 596 ? 26.240 69.237 -105.081 1.00 89.62 596 ILE A CA 1
ATOM 4516 C C . ILE A 1 596 ? 26.825 69.164 -106.481 1.00 89.62 596 ILE A C 1
ATOM 4518 O O . ILE A 1 596 ? 26.212 68.582 -107.370 1.00 89.62 596 ILE A O 1
ATOM 4522 N N . LYS A 1 597 ? 28.017 69.722 -106.662 1.00 87.44 597 LYS A N 1
ATOM 4523 C CA . LYS A 1 597 ? 28.771 69.602 -107.903 1.00 87.44 597 LYS A CA 1
ATOM 4524 C C . LYS A 1 597 ? 29.838 68.527 -107.744 1.00 87.44 597 LYS A C 1
ATOM 4526 O O . LYS A 1 597 ? 30.647 68.605 -106.818 1.00 87.44 597 LYS A O 1
ATOM 4531 N N . ASP A 1 598 ? 29.825 67.519 -108.607 1.00 84.75 598 ASP A N 1
ATOM 4532 C CA . ASP A 1 598 ? 30.864 66.486 -108.606 1.00 84.75 598 ASP A CA 1
ATOM 4533 C C . ASP A 1 598 ? 32.172 66.990 -109.249 1.00 84.75 598 ASP A C 1
ATOM 4535 O O . ASP A 1 598 ? 32.250 68.095 -109.798 1.00 84.75 598 ASP A O 1
ATOM 4539 N N . ARG A 1 599 ? 33.228 66.173 -109.167 1.00 77.31 599 ARG A N 1
ATOM 4540 C CA . ARG A 1 599 ? 34.536 66.479 -109.774 1.00 77.31 599 ARG A CA 1
ATOM 4541 C C . ARG A 1 599 ? 34.513 66.471 -111.312 1.00 77.31 599 ARG A C 1
ATOM 4543 O O . ARG A 1 599 ? 35.417 67.029 -111.921 1.00 77.31 599 ARG A O 1
ATOM 4550 N N . GLU A 1 600 ? 33.490 65.875 -111.923 1.00 76.38 600 GLU A N 1
ATOM 4551 C CA . GLU A 1 600 ? 33.288 65.787 -113.378 1.00 76.38 600 GLU A CA 1
ATOM 4552 C C . GLU A 1 600 ? 32.477 66.981 -113.922 1.00 76.38 600 GLU A C 1
ATOM 4554 O O . GLU A 1 600 ? 32.363 67.161 -115.132 1.00 76.38 600 GLU A O 1
ATOM 4559 N N . GLY A 1 601 ? 31.961 67.841 -113.037 1.00 74.62 601 GLY A N 1
ATOM 4560 C CA . GLY A 1 601 ? 31.265 69.080 -113.372 1.00 74.62 601 GLY A CA 1
ATOM 4561 C C . GLY A 1 601 ? 29.737 68.992 -113.379 1.00 74.62 601 GLY A C 1
ATOM 4562 O O . GLY A 1 601 ? 29.100 70.000 -113.693 1.00 74.62 601 GLY A O 1
ATOM 4563 N N . ASN A 1 602 ? 29.152 67.851 -113.005 1.00 81.62 602 ASN A N 1
ATOM 4564 C CA . ASN A 1 602 ? 27.707 67.628 -112.976 1.00 81.62 602 ASN A CA 1
ATOM 4565 C C . ASN A 1 602 ? 27.084 68.106 -111.658 1.00 81.62 602 ASN A C 1
ATOM 4567 O O . ASN A 1 602 ? 27.615 67.841 -110.577 1.00 81.62 602 ASN A O 1
ATOM 4571 N N . ASP A 1 603 ? 25.920 68.753 -111.750 1.00 86.31 603 ASP A N 1
ATOM 4572 C CA . ASP A 1 603 ? 25.155 69.214 -110.589 1.00 86.31 603 ASP A CA 1
ATOM 4573 C C . ASP A 1 603 ? 24.077 68.176 -110.208 1.00 86.31 603 ASP A C 1
ATOM 4575 O O . ASP A 1 603 ? 23.207 67.831 -111.010 1.00 86.31 603 ASP A O 1
ATOM 4579 N N . TYR A 1 604 ? 24.109 67.707 -108.960 1.00 88.00 604 TYR A N 1
ATOM 4580 C CA . TYR A 1 604 ? 23.125 66.803 -108.362 1.00 88.00 604 TYR A CA 1
ATOM 4581 C C . TYR A 1 604 ? 22.265 67.562 -107.363 1.00 88.00 604 TYR A C 1
ATOM 4583 O O . TYR A 1 604 ? 22.775 68.237 -106.468 1.00 88.00 604 TYR A O 1
ATOM 4591 N N . PHE A 1 605 ? 20.950 67.419 -107.479 1.00 86.69 605 PHE A N 1
ATOM 4592 C CA . PHE A 1 605 ? 20.014 67.950 -106.496 1.00 86.69 605 PHE A CA 1
ATOM 4593 C C . PHE A 1 605 ? 20.030 67.097 -105.220 1.00 86.69 605 PHE A C 1
ATOM 4595 O O . PHE A 1 605 ? 20.147 65.877 -105.297 1.00 86.69 605 PHE A O 1
ATOM 4602 N N . PHE A 1 606 ? 19.856 67.695 -104.044 1.00 87.00 606 PHE A N 1
ATOM 4603 C CA . PHE A 1 606 ? 19.575 66.947 -102.816 1.00 87.00 606 PHE A CA 1
ATOM 4604 C C . PHE A 1 606 ? 18.586 67.691 -101.916 1.00 87.00 606 PHE A C 1
ATOM 4606 O O . PHE A 1 606 ? 18.478 68.917 -101.938 1.00 87.00 606 PHE A O 1
ATOM 4613 N N . ASN A 1 607 ? 17.861 66.924 -101.106 1.00 85.75 607 ASN A N 1
ATOM 4614 C CA . ASN A 1 607 ? 16.985 67.431 -100.054 1.00 85.75 607 ASN A CA 1
ATOM 4615 C C . ASN A 1 607 ? 17.656 67.200 -98.689 1.00 85.75 607 ASN A C 1
ATOM 4617 O O . ASN A 1 607 ? 18.381 66.216 -98.529 1.00 85.75 607 ASN A O 1
ATOM 4621 N N . ALA A 1 608 ? 17.393 68.065 -97.710 1.00 82.00 608 ALA A N 1
ATOM 4622 C CA . ALA A 1 608 ? 17.906 67.951 -96.345 1.00 82.00 608 ALA A CA 1
ATOM 4623 C C . ALA A 1 608 ? 17.621 66.575 -95.712 1.00 82.00 608 ALA A C 1
ATOM 4625 O O . ALA A 1 608 ? 18.472 66.046 -95.006 1.00 82.00 608 ALA A O 1
ATOM 4626 N N . ASN A 1 609 ? 16.498 65.932 -96.054 1.00 83.19 609 ASN A N 1
ATOM 4627 C CA . ASN A 1 609 ? 16.146 64.588 -95.572 1.00 83.19 609 ASN A CA 1
ATOM 4628 C C . ASN A 1 609 ? 17.121 63.482 -96.014 1.00 83.19 609 ASN A C 1
ATOM 4630 O O . ASN A 1 609 ? 17.090 62.379 -95.472 1.00 83.19 609 ASN A O 1
ATOM 4634 N N . TYR A 1 610 ? 17.958 63.739 -97.022 1.00 82.56 610 TYR A N 1
ATOM 4635 C CA . TYR A 1 610 ? 18.967 62.792 -97.494 1.00 82.56 610 TYR A CA 1
ATOM 4636 C C . TYR A 1 610 ? 20.359 63.038 -96.908 1.00 82.56 610 TYR A C 1
ATOM 4638 O O . TYR A 1 610 ? 21.276 62.279 -97.229 1.00 82.56 610 TYR A O 1
ATOM 4646 N N . VAL A 1 611 ? 20.521 64.055 -96.058 1.00 81.75 611 VAL A N 1
ATOM 4647 C CA . VAL A 1 611 ? 21.760 64.327 -95.326 1.00 81.75 611 VAL A CA 1
ATOM 4648 C C . VAL A 1 611 ? 21.782 63.484 -94.053 1.00 81.75 611 VAL A C 1
ATOM 4650 O O . VAL A 1 611 ? 20.820 63.467 -93.288 1.00 81.75 611 VAL A O 1
ATOM 4653 N N . LYS A 1 612 ? 22.882 62.766 -93.820 1.00 75.75 612 LYS A N 1
ATOM 4654 C CA . LYS A 1 612 ? 23.115 62.038 -92.567 1.00 75.75 612 LYS A CA 1
ATOM 4655 C C . LYS A 1 612 ? 24.039 62.865 -91.675 1.00 75.75 612 LYS A C 1
ATOM 4657 O O . LYS A 1 612 ? 25.235 62.923 -91.946 1.00 75.75 612 LYS A O 1
ATOM 4662 N N . GLY A 1 613 ? 23.483 63.446 -90.613 1.00 72.50 613 GLY A N 1
ATOM 4663 C CA . GLY A 1 613 ? 24.195 64.319 -89.674 1.00 72.50 613 GLY A CA 1
ATOM 4664 C C . GLY A 1 613 ? 23.800 65.785 -89.842 1.00 72.50 613 GLY A C 1
ATOM 4665 O O . GLY A 1 613 ? 22.705 66.076 -90.325 1.00 72.50 613 GLY A O 1
ATOM 4666 N N . ASP A 1 614 ? 24.687 66.692 -89.440 1.00 73.25 614 ASP A N 1
ATOM 4667 C CA . ASP A 1 614 ? 24.438 68.130 -89.526 1.00 73.25 614 ASP A CA 1
ATOM 4668 C C . ASP A 1 614 ? 24.319 68.608 -90.989 1.00 73.25 614 ASP A C 1
ATOM 4670 O O . ASP A 1 614 ? 25.016 68.095 -91.874 1.00 73.25 614 ASP A O 1
ATOM 4674 N N . PRO A 1 615 ? 23.436 69.586 -91.279 1.00 74.81 615 PRO A N 1
ATOM 4675 C CA . PRO A 1 615 ? 23.253 70.104 -92.630 1.00 74.81 615 PRO A CA 1
ATOM 4676 C C . PRO A 1 615 ? 24.552 70.734 -93.162 1.00 74.81 615 PRO A C 1
ATOM 4678 O O . PRO A 1 615 ? 25.171 71.545 -92.469 1.00 74.81 615 PRO A O 1
ATOM 4681 N N . PRO A 1 616 ? 24.977 70.411 -94.398 1.00 76.94 616 PRO A N 1
ATOM 4682 C CA . PRO A 1 616 ? 26.252 70.878 -94.912 1.00 76.94 616 PRO A CA 1
ATOM 4683 C C . PRO A 1 616 ? 26.197 72.370 -95.260 1.00 76.94 616 PRO A C 1
ATOM 4685 O O . PRO A 1 616 ? 25.229 72.863 -95.845 1.00 76.94 616 PRO A O 1
ATOM 4688 N N . ALA A 1 617 ? 27.275 73.089 -94.952 1.00 78.88 617 ALA A N 1
ATOM 4689 C CA . ALA A 1 617 ? 27.445 74.468 -95.389 1.00 78.88 617 ALA A CA 1
ATOM 4690 C C . ALA A 1 617 ? 27.703 74.545 -96.905 1.00 78.88 617 ALA A C 1
ATOM 4692 O O . ALA A 1 617 ? 28.243 73.620 -97.522 1.00 78.88 617 ALA A O 1
ATOM 4693 N N . THR A 1 618 ? 27.360 75.681 -97.517 1.00 81.81 618 THR A N 1
ATOM 4694 C CA . THR A 1 618 ? 27.732 75.942 -98.915 1.00 81.81 618 THR A CA 1
ATOM 4695 C C . THR A 1 618 ? 29.260 75.946 -99.035 1.00 81.81 618 THR A C 1
ATOM 4697 O O . THR A 1 618 ? 29.940 76.662 -98.308 1.00 81.81 618 THR A O 1
ATOM 4700 N N . GLY A 1 619 ? 29.799 75.134 -99.942 1.00 79.56 619 GLY A N 1
ATOM 4701 C CA . GLY A 1 619 ? 31.233 74.939 -100.146 1.00 79.56 619 GLY A CA 1
ATOM 4702 C C . GLY A 1 619 ? 31.846 73.731 -99.428 1.00 79.56 619 GLY A C 1
ATOM 4703 O O . GLY A 1 619 ? 33.030 73.484 -99.637 1.00 79.56 619 GLY A O 1
ATOM 4704 N N . ALA A 1 620 ? 31.093 72.966 -98.632 1.00 83.12 620 ALA A N 1
ATOM 4705 C CA . ALA A 1 620 ? 31.617 71.778 -97.952 1.00 83.12 620 ALA A CA 1
ATOM 4706 C C . ALA A 1 620 ? 31.851 70.591 -98.909 1.00 83.12 620 ALA A C 1
ATOM 4708 O O . ALA A 1 620 ? 31.130 70.441 -99.902 1.00 83.12 620 ALA A O 1
ATOM 4709 N N . GLU A 1 621 ? 32.837 69.743 -98.600 1.00 85.25 621 GLU A N 1
ATOM 4710 C CA . GLU A 1 621 ? 33.069 68.478 -99.308 1.00 85.25 621 GLU A CA 1
ATOM 4711 C C . GLU A 1 621 ? 32.190 67.368 -98.734 1.00 85.25 621 GLU A C 1
ATOM 4713 O O . GLU A 1 621 ? 32.094 67.184 -97.518 1.00 85.25 621 GLU A O 1
ATOM 4718 N N . VAL A 1 622 ? 31.521 66.640 -99.624 1.00 87.38 622 VAL A N 1
ATOM 4719 C CA . VAL A 1 622 ? 30.566 65.595 -99.270 1.00 87.38 622 VAL A CA 1
ATOM 4720 C C . VAL A 1 622 ? 30.739 64.354 -100.138 1.00 87.38 622 VAL A C 1
ATOM 4722 O O . VAL A 1 622 ? 31.065 64.435 -101.322 1.00 87.38 622 VAL A O 1
ATOM 4725 N N . GLU A 1 623 ? 30.454 63.201 -99.552 1.00 88.00 623 GLU A N 1
ATOM 4726 C CA . GLU A 1 623 ? 30.273 61.926 -100.235 1.00 88.00 623 GLU A CA 1
ATOM 4727 C C . GLU A 1 623 ? 28.790 61.582 -100.281 1.00 88.00 623 GLU A C 1
ATOM 4729 O O . GLU A 1 623 ? 28.049 61.804 -99.320 1.00 88.00 623 GLU A O 1
ATOM 4734 N N . PHE A 1 624 ? 28.340 61.047 -101.409 1.00 85.94 624 PHE A N 1
ATOM 4735 C CA . PHE A 1 624 ? 26.941 60.716 -101.627 1.00 85.94 624 PHE A CA 1
ATOM 4736 C C . PHE A 1 624 ? 26.781 59.559 -102.608 1.00 85.94 624 PHE A C 1
ATOM 4738 O O . PHE A 1 624 ? 27.663 59.268 -103.414 1.00 85.94 624 PHE A O 1
ATOM 4745 N N . ASP A 1 625 ? 25.613 58.930 -102.573 1.00 86.50 625 ASP A N 1
ATOM 4746 C CA . ASP A 1 625 ? 25.224 57.903 -103.530 1.00 86.50 625 ASP A CA 1
ATOM 4747 C C . ASP A 1 625 ? 24.461 58.584 -104.685 1.00 86.50 625 ASP A C 1
ATOM 4749 O O . ASP A 1 625 ? 23.375 59.142 -104.454 1.00 86.50 625 ASP A O 1
ATOM 4753 N N . PRO A 1 626 ? 24.999 58.606 -105.921 1.00 82.94 626 PRO A N 1
ATOM 4754 C CA . PRO A 1 626 ? 24.298 59.180 -107.062 1.00 82.94 626 PRO A CA 1
ATOM 4755 C C . PRO A 1 626 ? 23.109 58.295 -107.459 1.00 82.94 626 PRO A C 1
ATOM 4757 O O . PRO A 1 626 ? 23.227 57.079 -107.595 1.00 82.94 626 PRO A O 1
ATOM 4760 N N . ALA A 1 627 ? 21.954 58.915 -107.681 1.00 80.38 627 ALA A N 1
ATOM 4761 C CA . ALA A 1 627 ? 20.749 58.261 -108.176 1.00 80.38 627 ALA A CA 1
ATOM 4762 C C . ALA A 1 627 ? 20.044 59.143 -109.220 1.00 80.38 627 ALA A C 1
ATOM 4764 O O . ALA A 1 627 ? 20.304 60.340 -109.343 1.00 80.38 627 ALA A O 1
ATOM 4765 N N . THR A 1 628 ? 19.107 58.565 -109.968 1.00 77.25 628 THR A N 1
ATOM 4766 C CA . THR A 1 628 ? 18.298 59.292 -110.958 1.00 77.25 628 THR A CA 1
ATOM 4767 C C . THR A 1 628 ? 16.868 59.440 -110.451 1.00 77.25 628 THR A C 1
ATOM 4769 O O . THR A 1 628 ? 16.290 58.494 -109.916 1.00 77.25 628 THR A O 1
ATOM 4772 N N . SER A 1 629 ? 16.287 60.631 -110.607 1.00 78.12 629 SER A N 1
ATOM 4773 C CA . SER A 1 629 ? 14.882 60.905 -110.288 1.00 78.12 629 SER A CA 1
ATOM 4774 C C . SER A 1 629 ? 14.124 61.404 -111.518 1.00 78.12 629 SER A C 1
ATOM 4776 O O . SER A 1 629 ? 14.726 61.788 -112.520 1.00 78.12 629 SER A O 1
ATOM 4778 N N . THR A 1 630 ? 12.796 61.479 -111.420 1.00 74.06 630 THR A N 1
ATOM 4779 C CA . THR A 1 630 ? 11.916 62.034 -112.464 1.00 74.06 630 THR A CA 1
ATOM 4780 C C . THR A 1 630 ? 12.190 63.507 -112.799 1.00 74.06 630 THR A C 1
ATOM 4782 O O . THR A 1 630 ? 11.679 63.995 -113.801 1.00 74.06 630 THR A O 1
ATOM 4785 N N . ARG A 1 631 ? 12.992 64.221 -111.991 1.00 71.75 631 ARG A N 1
ATOM 4786 C CA . ARG A 1 631 ? 13.370 65.634 -112.192 1.00 71.75 631 ARG A CA 1
ATOM 4787 C C . ARG A 1 631 ? 14.874 65.848 -112.430 1.00 71.75 631 ARG A C 1
ATOM 4789 O O . ARG A 1 631 ? 15.332 66.983 -112.369 1.00 71.75 631 ARG A O 1
ATOM 4796 N N . GLY A 1 632 ? 15.634 64.781 -112.692 1.00 79.31 632 GLY A N 1
ATOM 4797 C CA . GLY A 1 632 ? 17.078 64.836 -112.954 1.00 79.31 632 GLY A CA 1
ATOM 4798 C C . GLY A 1 632 ? 17.940 64.118 -111.902 1.00 79.31 632 GLY A C 1
ATOM 4799 O O . GLY A 1 632 ? 17.399 63.391 -111.054 1.00 79.31 632 GLY A O 1
ATOM 4800 N N . PRO A 1 633 ? 19.277 64.278 -111.968 1.00 85.19 633 PRO A N 1
ATOM 4801 C CA . PRO A 1 633 ? 20.225 63.632 -111.059 1.00 85.19 633 PRO A CA 1
ATOM 4802 C C . PRO A 1 633 ? 20.002 64.069 -109.607 1.00 85.19 633 PRO A C 1
ATOM 4804 O O . PRO A 1 633 ? 19.914 65.263 -109.312 1.00 85.19 633 PRO A O 1
ATOM 4807 N N . ILE A 1 634 ? 19.921 63.099 -108.695 1.00 87.12 634 ILE A N 1
ATOM 4808 C CA . ILE A 1 634 ? 19.720 63.331 -107.263 1.00 87.12 634 ILE A CA 1
ATOM 4809 C C . ILE A 1 634 ? 20.814 62.640 -106.446 1.00 87.12 634 ILE A C 1
ATOM 4811 O O . ILE A 1 634 ? 21.216 61.519 -106.749 1.00 87.12 634 ILE A O 1
ATOM 4815 N N . ALA A 1 635 ? 21.282 63.295 -105.392 1.00 86.44 635 ALA A N 1
ATOM 4816 C CA . ALA A 1 635 ? 22.205 62.725 -104.422 1.00 86.44 635 ALA A CA 1
ATOM 4817 C C . ALA A 1 635 ? 21.433 62.207 -103.198 1.00 86.44 635 ALA A C 1
ATOM 4819 O O . ALA A 1 635 ? 20.617 62.926 -102.612 1.00 86.44 635 ALA A O 1
ATOM 4820 N N . LYS A 1 636 ? 21.684 60.950 -102.811 1.00 85.94 636 LYS A N 1
ATOM 4821 C CA . LYS A 1 636 ? 21.135 60.319 -101.598 1.00 85.94 636 LYS A CA 1
ATOM 4822 C C . LYS A 1 636 ? 22.260 59.974 -100.620 1.00 85.94 636 LYS A C 1
ATOM 4824 O O . LYS A 1 636 ? 23.405 59.832 -101.029 1.00 85.94 636 LYS A O 1
ATOM 4829 N N . ASN A 1 637 ? 21.931 59.821 -99.333 1.00 83.62 637 ASN A N 1
ATOM 4830 C CA . ASN A 1 637 ? 22.892 59.492 -98.267 1.00 83.62 637 ASN A CA 1
ATOM 4831 C C . ASN A 1 637 ? 24.107 60.440 -98.218 1.00 83.62 637 ASN A C 1
ATOM 4833 O O . ASN A 1 637 ? 25.241 59.986 -98.084 1.00 83.62 637 ASN A O 1
ATOM 4837 N N . VAL A 1 638 ? 23.865 61.747 -98.318 1.00 83.06 638 VAL A N 1
ATOM 4838 C CA . VAL A 1 638 ? 24.916 62.771 -98.311 1.00 83.06 638 VAL A CA 1
ATOM 4839 C C . VAL A 1 638 ? 25.582 62.823 -96.933 1.00 83.06 638 VAL A C 1
ATOM 4841 O O . VAL A 1 638 ? 24.894 62.911 -95.912 1.00 83.06 638 VAL A O 1
ATOM 4844 N N . ARG A 1 639 ? 26.914 62.772 -96.903 1.00 83.88 639 ARG A N 1
ATOM 4845 C CA . ARG A 1 639 ? 27.757 62.819 -95.699 1.00 83.88 639 ARG A CA 1
ATOM 4846 C C . ARG A 1 639 ? 28.917 63.782 -95.909 1.00 83.88 639 ARG A C 1
ATOM 4848 O O . ARG A 1 639 ? 29.456 63.836 -97.005 1.00 83.88 639 ARG A O 1
ATOM 4855 N N . LEU A 1 640 ? 29.315 64.515 -94.874 1.00 80.88 640 LEU A N 1
ATOM 4856 C CA . LEU A 1 640 ? 30.493 65.389 -94.910 1.00 80.88 640 LEU A CA 1
ATOM 4857 C C . LEU A 1 640 ? 31.789 64.563 -94.890 1.00 80.88 640 LEU A C 1
ATOM 4859 O O . LEU A 1 640 ? 31.899 63.608 -94.121 1.00 80.88 640 LEU A O 1
ATOM 4863 N N . VAL A 1 641 ? 32.762 64.937 -95.723 1.00 78.12 641 VAL A N 1
ATOM 4864 C CA . VAL A 1 641 ? 34.088 64.300 -95.788 1.00 78.12 641 VAL A CA 1
ATOM 4865 C C . VAL A 1 641 ? 35.067 65.115 -94.928 1.00 78.12 641 VAL A C 1
ATOM 4867 O O . VAL A 1 641 ? 35.590 66.127 -95.381 1.00 78.12 641 VAL A O 1
ATOM 4870 N N . GLY A 1 642 ? 35.291 64.683 -93.676 1.00 58.28 642 GLY A N 1
ATOM 4871 C CA . GLY A 1 642 ? 36.187 65.313 -92.676 1.00 58.28 642 GLY A CA 1
ATOM 4872 C C . GLY A 1 642 ? 35.569 66.545 -91.984 1.00 58.28 642 GLY A C 1
ATOM 4873 O O . GLY A 1 642 ? 34.940 67.366 -92.635 1.00 58.28 642 GLY A O 1
ATOM 4874 N N . LEU A 1 643 ? 35.646 66.764 -90.667 1.00 39.44 643 LEU A N 1
ATOM 4875 C CA . LEU A 1 643 ? 36.729 66.523 -89.707 1.00 39.44 643 LEU A CA 1
ATOM 4876 C C . LEU A 1 643 ? 36.524 65.311 -88.787 1.00 39.44 643 LEU A C 1
ATOM 4878 O O . LEU A 1 643 ? 35.533 65.208 -88.071 1.00 39.44 643 LEU A O 1
ATOM 4882 N N . THR A 1 644 ? 37.541 64.456 -88.741 1.00 36.38 644 THR A N 1
ATOM 4883 C CA . THR A 1 644 ? 37.865 63.610 -87.589 1.00 36.38 644 THR A CA 1
ATOM 4884 C C . THR A 1 644 ? 38.102 64.469 -86.349 1.00 36.38 644 THR A C 1
ATOM 4886 O O . THR A 1 644 ? 39.014 65.300 -86.346 1.00 36.38 644 THR A O 1
ATOM 4889 N N . VAL A 1 645 ? 37.333 64.200 -85.296 1.00 32.19 645 VAL A N 1
ATOM 4890 C CA . VAL A 1 645 ? 37.843 64.141 -83.921 1.00 32.19 645 VAL A CA 1
ATOM 4891 C C . VAL A 1 645 ? 37.482 62.772 -83.376 1.00 32.19 645 VAL A C 1
ATOM 4893 O O . VAL A 1 645 ? 36.300 62.387 -83.537 1.00 32.19 645 VAL A O 1
#

Sequence (645 aa):
MSYEFNSADSLLNDFPNPFKFTNTFMFVTAAILMVGAIHVTLTAKQLFQTQSDTLAAVTLGLAMVLGGVSVKMLIKALSQVRFWLGRKFPNGLAGELPVKACGVGVGTEELLDTMRHRALDFPEPKGALNGVLYSLVKDLITSPTPIQAAAVLHFHSLLSMAALLLSLTVSYFVFAGTPHEGVASWLFLPMSGLSLLTPFMQQDRLSMDATPDAQAQASTANGALWKLVGLVFFSIMAPVVIPRVLPALSIPPMWIAPALLLVGSLIASLLFFFALTARLDRASHTDVSCEQTTIAMNCAPAQLWTTISRDFQSSWERSIPNRAYANIPPDVSEGERGSFGGYIVEETQPVPTSTTQFRTWGEAVKVTSSRLLLALGAWGVICAAAASSIAAYYASNFETMQRMQISRVMLVVVALCLVVVLCHKTAHLLWSRMQFKSRIYWIETSGTYQTSKIAIGNQFKGHTQSSSTLTRIEDATLRVWVTDIVSVVFGKDGRRSIIAMASADGVAKSMADRLKAFAADQSSVATPTAHRDLERAQSIGALDAAVQSAAAAARAEVGQRAALRSQASAQQIAADSTRKAGKVKFFNVEKGFGFIKDREGNDYFFNANYVKGDPPATGAEVEFDPATSTRGPIAKNVRLVGLTV

pLDDT: mean 81.17, std 14.21, range [32.19, 97.94]